Protein AF-A0A839S4Q4-F1 (afdb_monomer)

Structure (mmCIF, N/CA/C/O backbone):
data_AF-A0A839S4Q4-F1
#
_entry.id   AF-A0A839S4Q4-F1
#
loop_
_atom_site.group_PDB
_atom_site.id
_atom_site.type_symbol
_atom_site.label_atom_id
_atom_site.label_alt_id
_atom_site.label_comp_id
_atom_site.label_asym_id
_atom_site.label_entity_id
_atom_site.label_seq_id
_atom_site.pdbx_PDB_ins_code
_atom_site.Cartn_x
_atom_site.Cartn_y
_atom_site.Cartn_z
_atom_site.occupancy
_atom_site.B_iso_or_equiv
_atom_site.auth_seq_id
_atom_site.auth_comp_id
_atom_site.auth_asym_id
_atom_site.auth_atom_id
_atom_site.pdbx_PDB_model_num
ATOM 1 N N . MET A 1 1 ? 20.143 -34.574 -51.428 1.00 40.28 1 MET A N 1
ATOM 2 C CA . MET A 1 1 ? 19.237 -34.979 -52.526 1.00 40.28 1 MET A CA 1
ATOM 3 C C . MET A 1 1 ? 19.352 -36.485 -52.693 1.00 40.28 1 MET A C 1
ATOM 5 O O . MET A 1 1 ? 20.463 -36.976 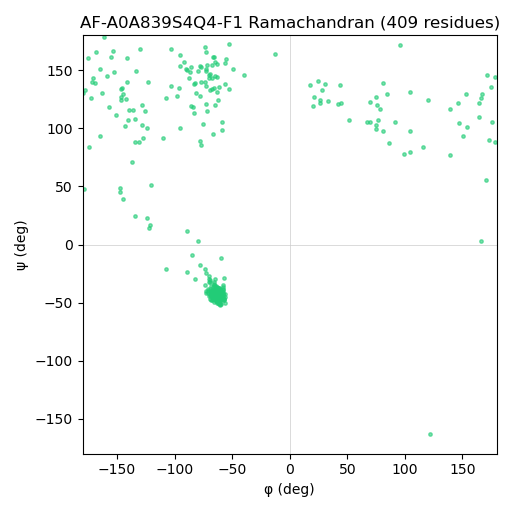-52.838 1.00 40.28 1 MET A O 1
ATOM 9 N N . GLY A 1 2 ? 18.247 -37.202 -52.485 1.00 43.06 2 GLY A N 1
ATOM 10 C CA . GLY A 1 2 ? 18.230 -38.628 -52.154 1.00 43.06 2 GLY A CA 1
ATOM 11 C C . GLY A 1 2 ? 18.661 -39.548 -53.292 1.00 43.06 2 GLY A C 1
ATOM 12 O O . GLY A 1 2 ? 18.183 -39.431 -54.415 1.00 43.06 2 GLY A O 1
ATOM 13 N N . VAL A 1 3 ? 19.538 -40.497 -52.970 1.00 41.97 3 VAL A N 1
ATOM 14 C CA . VAL A 1 3 ? 19.863 -41.627 -53.840 1.00 41.97 3 VAL A CA 1
ATOM 15 C C . VAL A 1 3 ? 18.719 -42.629 -53.699 1.00 41.97 3 VAL A C 1
ATOM 17 O O . VAL A 1 3 ? 18.721 -43.477 -52.807 1.00 41.97 3 VAL A O 1
ATOM 20 N N . SER A 1 4 ? 17.683 -42.493 -54.522 1.00 51.19 4 SER A N 1
ATOM 21 C CA . SER A 1 4 ? 16.641 -43.507 -54.658 1.00 51.19 4 SER A CA 1
ATOM 22 C C . SER A 1 4 ? 17.271 -44.745 -55.295 1.00 51.19 4 SER A C 1
ATOM 24 O O . SER A 1 4 ? 17.418 -44.840 -56.510 1.00 51.19 4 SER A O 1
ATOM 26 N N . GLN A 1 5 ? 17.685 -45.697 -54.455 1.00 55.44 5 GLN A N 1
ATOM 27 C CA . GLN A 1 5 ? 18.049 -47.044 -54.882 1.00 55.44 5 GLN A CA 1
ATOM 28 C C . GLN A 1 5 ? 16.830 -47.660 -55.581 1.00 55.44 5 GLN A C 1
ATOM 30 O O . GLN A 1 5 ? 15.878 -48.101 -54.936 1.00 55.44 5 GLN A O 1
ATOM 35 N N . ASN A 1 6 ? 16.832 -47.611 -56.912 1.00 55.91 6 ASN A N 1
ATOM 36 C CA . ASN A 1 6 ? 15.696 -47.986 -57.741 1.00 55.91 6 ASN A CA 1
ATOM 37 C C . ASN A 1 6 ? 15.610 -49.519 -57.813 1.00 55.91 6 ASN A C 1
ATOM 39 O O . ASN A 1 6 ? 16.188 -50.162 -58.687 1.00 55.91 6 ASN A O 1
ATOM 43 N N . ARG A 1 7 ? 14.957 -50.129 -56.821 1.00 61.31 7 ARG A N 1
ATOM 44 C CA . ARG A 1 7 ? 14.784 -51.581 -56.737 1.00 61.31 7 ARG A CA 1
ATOM 45 C C . ARG A 1 7 ? 13.723 -52.008 -57.753 1.00 61.31 7 ARG A C 1
ATOM 47 O O . ARG A 1 7 ? 12.535 -51.793 -57.531 1.00 61.31 7 ARG A O 1
ATOM 54 N N . PHE A 1 8 ? 14.150 -52.593 -58.872 1.00 73.56 8 PHE A N 1
ATOM 55 C CA . PHE A 1 8 ? 13.238 -53.130 -59.886 1.00 73.56 8 PHE A CA 1
ATOM 56 C C . PHE A 1 8 ? 12.283 -54.157 -59.264 1.00 73.56 8 PHE A C 1
ATOM 58 O O . PHE A 1 8 ? 12.691 -54.993 -58.452 1.00 73.56 8 PHE A O 1
ATOM 65 N N . ARG A 1 9 ? 11.005 -54.111 -59.650 1.00 70.06 9 ARG A N 1
ATOM 66 C CA . ARG A 1 9 ? 9.995 -55.062 -59.174 1.00 70.06 9 ARG A CA 1
ATOM 67 C C . ARG A 1 9 ? 10.383 -56.479 -59.614 1.00 70.06 9 ARG A C 1
ATOM 69 O O . ARG A 1 9 ? 10.573 -56.729 -60.803 1.00 70.06 9 ARG A O 1
ATOM 76 N N . MET A 1 10 ? 10.501 -57.401 -58.658 1.00 70.19 10 MET A N 1
ATOM 77 C CA . MET A 1 10 ? 10.701 -58.822 -58.946 1.00 70.19 10 MET A CA 1
ATOM 78 C C . MET A 1 10 ? 9.360 -59.483 -59.273 1.00 70.19 10 MET A C 1
ATOM 80 O O . MET A 1 10 ? 8.381 -59.341 -58.540 1.00 70.19 10 MET A O 1
ATOM 84 N N . THR A 1 11 ? 9.327 -60.214 -60.376 1.00 70.69 11 THR A N 1
ATOM 85 C CA . THR A 1 11 ? 8.275 -61.162 -60.748 1.00 70.69 11 THR A CA 1
ATOM 86 C C . THR A 1 11 ? 8.773 -62.586 -60.492 1.00 70.69 11 THR A C 1
ATOM 88 O O . THR A 1 11 ? 9.959 -62.802 -60.239 1.00 70.69 11 THR A O 1
ATOM 91 N N . PHE A 1 12 ? 7.881 -63.578 -60.549 1.00 63.66 12 PHE A N 1
ATOM 92 C CA . PHE A 1 12 ? 8.188 -64.975 -60.195 1.00 63.66 12 PHE A CA 1
ATOM 93 C C . PHE A 1 12 ? 9.308 -65.613 -61.052 1.00 63.66 12 PHE A C 1
ATOM 95 O O . PHE A 1 12 ? 9.830 -66.662 -60.691 1.00 63.66 12 PHE A O 1
ATOM 102 N N . ALA A 1 13 ? 9.716 -64.963 -62.150 1.00 67.50 13 ALA A N 1
ATOM 103 C CA . ALA A 1 13 ? 10.798 -65.387 -63.041 1.00 67.50 13 ALA A CA 1
ATOM 104 C C . ALA A 1 13 ? 11.908 -64.323 -63.237 1.00 67.50 13 ALA A C 1
ATOM 106 O O . ALA A 1 13 ? 12.624 -64.367 -64.235 1.00 67.50 13 ALA A O 1
ATOM 107 N N . GLY A 1 14 ? 12.074 -63.373 -62.305 1.00 78.00 14 GLY A N 1
ATOM 108 C CA . GLY A 1 14 ? 13.161 -62.379 -62.330 1.00 78.00 14 GLY A CA 1
ATOM 109 C C . GLY A 1 14 ? 12.688 -60.922 -62.337 1.00 78.00 14 GLY A C 1
ATOM 110 O O . GLY A 1 14 ? 11.551 -60.621 -61.975 1.00 78.00 14 GLY A O 1
ATOM 111 N N . TYR A 1 15 ? 13.571 -59.991 -62.703 1.00 79.56 15 TYR A N 1
ATOM 112 C CA . TYR A 1 15 ? 13.223 -58.570 -62.809 1.00 79.56 15 TYR A CA 1
ATOM 113 C C . TYR A 1 15 ? 12.239 -58.321 -63.955 1.00 79.56 15 TYR A C 1
ATOM 115 O O . TYR A 1 15 ? 12.339 -58.950 -65.006 1.00 79.56 15 TYR A O 1
ATOM 123 N N . ASP A 1 16 ? 11.302 -57.396 -63.749 1.00 82.81 16 ASP A N 1
ATOM 124 C CA . ASP A 1 16 ? 10.409 -56.921 -64.806 1.00 82.81 16 ASP A CA 1
ATOM 125 C C . ASP A 1 16 ? 11.229 -56.315 -65.960 1.00 82.81 16 ASP A C 1
ATOM 127 O O . ASP A 1 16 ? 11.791 -55.222 -65.844 1.00 82.81 16 ASP A O 1
ATOM 131 N N . ARG A 1 17 ? 11.326 -57.061 -67.066 1.00 82.31 17 ARG A N 1
ATOM 132 C CA . ARG A 1 17 ? 12.160 -56.720 -68.222 1.00 82.31 17 ARG A CA 1
ATOM 133 C C . ARG A 1 17 ? 11.742 -55.397 -68.858 1.00 82.31 17 ARG A C 1
ATOM 135 O O . ARG A 1 17 ? 12.609 -54.608 -69.208 1.00 82.31 17 ARG A O 1
ATOM 142 N N . GLU A 1 18 ? 10.444 -55.103 -68.924 1.00 83.62 18 GLU A N 1
ATOM 143 C CA . GLU A 1 18 ? 9.956 -53.831 -69.469 1.00 83.62 18 GLU A CA 1
ATOM 144 C C . GLU A 1 18 ? 10.299 -52.647 -68.557 1.00 83.62 18 GLU A C 1
ATOM 146 O O . GLU A 1 18 ? 10.521 -51.527 -69.024 1.00 83.62 18 GLU A O 1
ATOM 151 N N . ALA A 1 19 ? 10.342 -52.860 -67.239 1.00 82.06 19 ALA A N 1
ATOM 152 C CA . ALA A 1 19 ? 10.793 -51.838 -66.298 1.00 82.06 19 ALA A CA 1
ATOM 153 C C . ALA A 1 19 ? 12.309 -51.595 -66.398 1.00 82.06 19 ALA A C 1
ATOM 155 O O . ALA A 1 19 ? 12.743 -50.442 -66.349 1.00 82.06 19 ALA A O 1
ATOM 156 N N . VAL A 1 20 ? 13.106 -52.654 -66.569 1.00 86.44 20 VAL A N 1
ATOM 157 C CA . VAL A 1 20 ? 14.564 -52.554 -66.739 1.00 86.44 20 VAL A CA 1
ATOM 158 C C . VAL A 1 20 ? 14.920 -51.902 -68.075 1.00 86.44 20 VAL A C 1
ATOM 160 O O . VAL A 1 20 ? 15.700 -50.956 -68.077 1.00 86.44 20 VAL A O 1
ATOM 163 N N . ASP A 1 21 ? 14.314 -52.325 -69.187 1.00 86.62 21 ASP A N 1
ATOM 164 C CA . ASP A 1 21 ? 14.608 -51.784 -70.521 1.00 86.62 21 ASP A CA 1
ATOM 165 C C . ASP A 1 21 ? 14.230 -50.296 -70.619 1.00 86.62 21 ASP A C 1
ATOM 167 O O . ASP A 1 21 ? 15.004 -49.490 -71.141 1.00 86.62 21 ASP A O 1
ATOM 171 N N . ARG A 1 22 ? 13.095 -49.884 -70.030 1.00 85.38 22 ARG A N 1
ATOM 172 C CA . ARG A 1 22 ? 12.734 -48.458 -69.922 1.00 85.38 22 ARG A CA 1
ATOM 173 C C . ARG A 1 22 ? 13.742 -47.666 -69.095 1.00 85.38 22 ARG A C 1
ATOM 175 O O . ARG A 1 22 ? 14.081 -46.546 -69.464 1.00 85.38 22 ARG A O 1
ATOM 182 N N . HIS A 1 23 ? 14.229 -48.230 -67.992 1.00 86.69 23 HIS A N 1
ATOM 183 C CA . HIS A 1 23 ? 15.210 -47.553 -67.149 1.00 86.69 23 HIS A CA 1
ATOM 184 C C . HIS A 1 23 ? 16.585 -47.455 -67.815 1.00 86.69 23 HIS A C 1
ATOM 186 O O . HIS A 1 23 ? 17.202 -46.397 -67.755 1.00 86.69 23 HIS A O 1
ATOM 192 N N . LEU A 1 24 ? 17.048 -48.519 -68.474 1.00 90.12 24 LEU A N 1
ATOM 193 C CA . LEU A 1 24 ? 18.295 -48.505 -69.238 1.00 90.12 24 LEU A CA 1
ATOM 194 C C . LEU A 1 24 ? 18.215 -47.508 -70.390 1.00 90.12 24 LEU A C 1
ATOM 196 O O . LEU A 1 24 ? 19.137 -46.720 -70.555 1.00 90.12 24 LEU A O 1
ATOM 200 N N . THR A 1 25 ? 17.093 -47.462 -71.111 1.00 90.31 25 THR A N 1
ATOM 201 C CA . THR A 1 25 ? 16.882 -46.476 -72.181 1.00 90.31 25 THR A CA 1
ATOM 202 C C . THR A 1 25 ? 16.928 -45.049 -71.630 1.00 90.31 25 THR A C 1
ATOM 204 O O . THR A 1 25 ? 17.681 -44.225 -72.141 1.00 90.31 25 THR A O 1
ATOM 207 N N . ALA A 1 26 ? 16.223 -44.771 -70.526 1.00 88.19 26 ALA A N 1
ATOM 208 C CA . ALA A 1 26 ? 16.267 -43.465 -69.866 1.00 88.19 26 ALA A CA 1
ATOM 209 C C . ALA A 1 26 ? 17.677 -43.108 -69.352 1.00 88.19 26 ALA A C 1
ATOM 211 O O . ALA A 1 26 ? 18.107 -41.960 -69.451 1.00 88.19 26 ALA A O 1
ATOM 212 N N . PHE A 1 27 ? 18.427 -44.084 -68.831 1.00 92.56 27 PHE A N 1
ATOM 213 C CA . PHE A 1 27 ? 19.800 -43.885 -68.364 1.00 92.56 27 PHE A CA 1
ATOM 214 C C . PHE A 1 27 ? 20.783 -43.661 -69.519 1.00 92.56 27 PHE A C 1
ATOM 216 O O . PHE A 1 27 ? 21.683 -42.830 -69.417 1.00 92.56 27 PHE A O 1
ATOM 223 N N . GLU A 1 28 ? 20.615 -44.357 -70.642 1.00 93.94 28 GLU A N 1
ATOM 224 C CA . GLU A 1 28 ? 21.393 -44.119 -71.855 1.00 93.94 28 GLU A CA 1
ATOM 225 C C . GLU A 1 28 ? 21.104 -42.741 -72.448 1.00 93.94 28 GLU A C 1
ATOM 227 O O . GLU A 1 28 ? 22.033 -42.043 -72.851 1.00 93.94 28 GLU A O 1
ATOM 232 N N . GLU A 1 29 ? 19.839 -42.321 -72.479 1.00 94.19 29 GLU A N 1
ATOM 233 C CA . GLU A 1 29 ? 19.448 -40.965 -72.871 1.00 94.19 29 GLU A CA 1
ATOM 234 C C . GLU A 1 29 ? 20.070 -39.920 -71.940 1.00 94.19 29 GLU A C 1
ATOM 236 O O . GLU A 1 29 ? 20.667 -38.954 -72.418 1.00 94.19 29 GLU A O 1
ATOM 241 N N . GLN A 1 30 ? 20.041 -40.151 -70.624 1.00 92.12 30 GLN A N 1
ATOM 242 C CA . GLN A 1 30 ? 20.691 -39.288 -69.640 1.00 92.12 30 GLN A CA 1
ATOM 243 C C . GLN A 1 30 ? 22.217 -39.237 -69.826 1.00 92.12 30 GLN A C 1
ATOM 245 O O . GLN A 1 30 ? 22.799 -38.155 -69.774 1.00 92.12 30 GLN A O 1
ATOM 250 N N . ASN A 1 31 ? 22.880 -40.366 -70.089 1.00 94.81 31 ASN A N 1
ATOM 251 C CA . ASN A 1 31 ? 24.321 -40.397 -70.353 1.00 94.81 31 ASN A CA 1
ATOM 252 C C . ASN A 1 31 ? 24.682 -39.704 -71.666 1.00 94.81 31 ASN A C 1
ATOM 254 O O . ASN A 1 31 ? 25.682 -38.990 -71.716 1.00 94.81 31 ASN A O 1
ATOM 258 N N . ARG A 1 32 ? 23.873 -39.867 -72.722 1.00 95.06 32 ARG A N 1
ATOM 259 C CA . ARG A 1 32 ? 24.051 -39.115 -73.973 1.00 95.06 32 ARG A CA 1
ATOM 260 C C . ARG A 1 32 ? 23.892 -37.618 -73.714 1.00 95.06 32 ARG A C 1
ATOM 262 O O . ARG A 1 32 ? 24.754 -36.855 -74.142 1.00 95.06 32 ARG A O 1
ATOM 269 N N . ALA A 1 33 ? 22.880 -37.209 -72.948 1.00 93.19 33 ALA A N 1
ATOM 270 C CA . ALA A 1 33 ? 22.682 -35.815 -72.558 1.00 93.19 33 ALA A CA 1
ATOM 271 C C . ALA A 1 33 ? 23.878 -35.266 -71.753 1.00 93.19 33 ALA A C 1
ATOM 273 O O . ALA A 1 33 ? 24.414 -34.212 -72.094 1.00 93.19 33 ALA A O 1
ATOM 274 N N . MET A 1 34 ? 24.378 -36.006 -70.758 1.00 93.94 34 MET A N 1
ATOM 275 C CA . MET A 1 34 ? 25.566 -35.620 -69.982 1.00 93.94 34 MET A CA 1
ATOM 276 C C . MET A 1 34 ? 26.838 -35.571 -70.831 1.00 93.94 34 MET A C 1
ATOM 278 O O . MET A 1 34 ? 27.658 -34.676 -70.646 1.00 93.94 34 MET A O 1
ATOM 282 N N . ALA A 1 35 ? 27.018 -36.493 -71.778 1.00 95.25 35 ALA A N 1
ATOM 283 C CA . ALA A 1 35 ? 28.151 -36.468 -72.698 1.00 95.25 35 ALA A CA 1
ATOM 284 C C . ALA A 1 35 ? 28.085 -35.246 -73.626 1.00 95.25 35 ALA A C 1
ATOM 286 O O . ALA A 1 35 ? 29.103 -34.582 -73.838 1.00 95.25 35 ALA A O 1
ATOM 287 N N . THR A 1 36 ? 26.891 -34.903 -74.127 1.00 96.12 36 THR A N 1
ATOM 288 C CA . THR A 1 36 ? 26.698 -33.684 -74.919 1.00 96.12 36 THR A CA 1
ATOM 289 C C . THR A 1 36 ? 26.957 -32.431 -74.091 1.00 96.12 36 THR A C 1
ATOM 291 O O . THR A 1 36 ? 27.740 -31.594 -74.532 1.00 96.12 36 THR A O 1
ATOM 294 N N . ASP A 1 37 ? 26.419 -32.331 -72.873 1.00 95.75 37 ASP A N 1
ATOM 295 C CA . ASP A 1 37 ? 26.672 -31.194 -71.985 1.00 95.75 37 ASP A CA 1
ATOM 296 C C . ASP A 1 37 ? 28.162 -31.082 -71.647 1.00 95.75 37 ASP A C 1
ATOM 298 O O . ASP A 1 37 ? 28.760 -30.032 -71.855 1.00 95.75 37 ASP A O 1
ATOM 302 N N . ARG A 1 38 ? 28.824 -32.186 -71.282 1.00 95.62 38 ARG A N 1
ATOM 303 C CA . ARG A 1 38 ? 30.274 -32.207 -71.044 1.00 95.62 38 ARG A CA 1
ATOM 304 C C . ARG A 1 38 ? 31.060 -31.713 -72.257 1.00 95.62 38 ARG A C 1
ATOM 306 O O . ARG A 1 38 ? 31.992 -30.933 -72.092 1.00 95.62 38 ARG A O 1
ATOM 313 N N . SER A 1 39 ? 30.686 -32.130 -73.467 1.00 95.12 39 SER A N 1
ATOM 314 C CA . SER A 1 39 ? 31.342 -31.660 -74.691 1.00 95.12 39 SER A CA 1
ATOM 315 C C . SER A 1 39 ? 31.110 -30.164 -74.944 1.00 95.12 39 SER A C 1
ATOM 317 O O . SER A 1 39 ? 32.021 -29.474 -75.400 1.00 95.12 39 SER A O 1
ATOM 319 N N . LEU A 1 40 ? 29.932 -29.636 -74.593 1.00 97.12 40 LEU A N 1
ATOM 320 C CA . LEU A 1 40 ? 29.632 -28.206 -74.670 1.00 97.12 40 LEU A CA 1
ATOM 321 C C . LEU A 1 40 ? 30.436 -27.416 -73.635 1.00 97.12 40 LEU A C 1
ATOM 323 O O . LEU A 1 40 ? 31.022 -26.393 -73.985 1.00 97.12 40 LEU A O 1
ATOM 327 N N . GLN A 1 41 ? 30.521 -27.897 -72.391 1.00 95.56 41 GLN A N 1
ATOM 328 C CA . GLN A 1 41 ? 31.343 -27.265 -71.357 1.00 95.56 41 GLN A CA 1
ATOM 329 C C . GLN A 1 41 ? 32.827 -27.301 -71.722 1.00 95.56 41 GLN A C 1
ATOM 331 O O . GLN A 1 41 ? 33.523 -26.309 -71.528 1.00 95.56 41 GLN A O 1
ATOM 336 N N . GLN A 1 42 ? 33.307 -28.398 -72.309 1.00 96.69 42 GLN A N 1
ATOM 337 C CA . GLN A 1 42 ? 34.690 -28.491 -72.762 1.00 96.69 42 GLN A CA 1
ATOM 338 C C . GLN A 1 42 ? 34.986 -27.486 -73.883 1.00 96.69 42 GLN A C 1
ATOM 340 O O . GLN A 1 42 ? 35.963 -26.750 -73.783 1.00 96.69 42 GLN A O 1
ATOM 345 N N . ARG A 1 43 ? 34.102 -27.355 -74.882 1.00 96.38 43 ARG A N 1
ATOM 346 C CA . ARG A 1 43 ? 34.239 -26.319 -75.923 1.00 96.38 43 ARG A CA 1
ATOM 347 C C . ARG A 1 43 ? 34.218 -24.902 -75.345 1.00 96.38 43 ARG A C 1
ATOM 349 O O . ARG A 1 43 ? 34.966 -24.049 -75.808 1.00 96.38 43 ARG A O 1
ATOM 356 N N . ARG A 1 44 ? 33.385 -24.640 -74.330 1.00 95.31 44 ARG A N 1
ATOM 357 C CA . ARG A 1 44 ? 33.356 -23.342 -73.631 1.00 95.31 44 ARG A CA 1
ATOM 358 C C . ARG A 1 44 ? 34.653 -23.074 -72.874 1.00 95.31 44 ARG A C 1
ATOM 360 O O . ARG A 1 44 ? 35.173 -21.968 -72.953 1.00 95.31 44 ARG A O 1
ATOM 367 N N . ALA A 1 45 ? 35.187 -24.073 -72.176 1.00 96.38 45 ALA A N 1
ATOM 368 C CA . ALA A 1 45 ? 36.455 -23.951 -71.464 1.00 96.38 45 ALA A CA 1
ATOM 369 C C . ALA A 1 45 ? 37.625 -23.705 -72.429 1.00 96.38 45 ALA A C 1
ATOM 371 O O . ALA A 1 45 ? 38.458 -22.844 -72.164 1.00 96.38 45 ALA A O 1
ATOM 372 N N . GLU A 1 46 ? 37.659 -24.407 -73.564 1.00 96.50 46 GLU A N 1
ATOM 373 C CA . GLU A 1 46 ? 38.661 -24.205 -74.618 1.00 96.50 46 GLU A CA 1
ATOM 374 C C . GLU A 1 46 ? 38.554 -22.802 -75.242 1.00 96.50 46 GLU A C 1
ATOM 376 O O . GLU A 1 46 ? 39.573 -22.135 -75.414 1.00 96.50 46 GLU A O 1
ATOM 381 N N . ALA A 1 47 ? 37.337 -22.309 -75.500 1.00 95.56 47 ALA A N 1
ATOM 382 C CA . ALA A 1 47 ? 37.116 -20.952 -76.005 1.00 95.56 47 ALA A CA 1
ATOM 383 C C . ALA A 1 47 ? 37.578 -19.872 -75.009 1.00 95.56 47 ALA A C 1
ATOM 385 O O . ALA A 1 47 ? 38.298 -18.954 -75.394 1.00 95.56 47 ALA A O 1
ATOM 386 N N . LEU A 1 48 ? 37.234 -20.010 -73.724 1.00 96.00 48 LEU A N 1
ATOM 387 C CA . LEU A 1 48 ? 37.692 -19.090 -72.675 1.00 96.00 48 LEU A CA 1
ATOM 388 C C . LEU A 1 48 ? 39.213 -19.145 -72.484 1.00 96.00 48 LEU A C 1
ATOM 390 O O . LEU A 1 48 ? 39.845 -18.126 -72.218 1.00 96.00 48 LEU A O 1
ATOM 394 N N . ALA A 1 49 ? 39.825 -20.324 -72.623 1.00 96.50 49 ALA A N 1
ATOM 395 C CA . ALA A 1 49 ? 41.275 -20.464 -72.547 1.00 96.50 49 ALA A CA 1
ATOM 396 C C . ALA A 1 49 ? 41.982 -19.747 -73.708 1.00 96.50 49 ALA A C 1
ATOM 398 O O . ALA A 1 49 ? 43.009 -19.107 -73.477 1.00 96.50 49 ALA A O 1
ATOM 399 N N . ALA A 1 50 ? 41.424 -19.818 -74.921 1.00 95.81 50 ALA A N 1
ATOM 400 C CA . ALA A 1 50 ? 41.920 -19.072 -76.075 1.00 95.81 50 ALA A CA 1
ATOM 401 C C . ALA A 1 50 ? 41.777 -17.554 -75.869 1.00 95.81 50 ALA A C 1
ATOM 403 O O . ALA A 1 50 ? 42.747 -16.823 -76.045 1.00 95.81 50 ALA A O 1
ATOM 404 N N . GLU A 1 51 ? 40.624 -17.087 -75.384 1.00 96.50 51 GLU A N 1
ATOM 405 C CA . GLU A 1 51 ? 40.402 -15.666 -75.081 1.00 96.50 51 GLU A CA 1
ATOM 406 C C . GLU A 1 51 ? 41.374 -15.144 -74.009 1.00 96.50 51 GLU A C 1
ATOM 408 O O . GLU A 1 51 ? 41.946 -14.062 -74.142 1.00 96.50 51 GLU A O 1
ATOM 413 N N . LEU A 1 52 ? 41.643 -15.934 -72.964 1.00 97.12 52 LEU A N 1
ATOM 414 C CA . LEU A 1 52 ? 42.645 -15.585 -71.956 1.00 97.12 52 LEU A CA 1
ATOM 415 C C . LEU A 1 52 ? 44.070 -15.553 -72.518 1.00 97.12 52 LEU A C 1
ATOM 417 O O . LEU A 1 52 ? 44.887 -14.775 -72.023 1.00 97.12 52 LEU A O 1
ATOM 421 N N . ALA A 1 53 ? 44.397 -16.394 -73.501 1.00 95.38 53 ALA A N 1
ATOM 422 C CA . ALA A 1 53 ? 45.694 -16.351 -74.171 1.00 95.38 53 ALA A CA 1
ATOM 423 C C . ALA A 1 53 ? 45.837 -15.060 -74.996 1.00 95.38 53 ALA A C 1
ATOM 425 O O . ALA A 1 53 ? 46.802 -14.326 -74.792 1.00 95.38 53 ALA A O 1
ATOM 426 N N . ASP A 1 54 ? 44.828 -14.709 -75.796 1.00 96.56 54 ASP A N 1
ATOM 427 C CA . ASP A 1 54 ? 44.807 -13.468 -76.584 1.00 96.56 54 ASP A CA 1
ATOM 428 C C . ASP A 1 54 ? 44.876 -12.211 -75.689 1.00 96.56 54 ASP A C 1
ATOM 430 O O . ASP A 1 54 ? 45.614 -11.255 -75.963 1.00 96.56 54 ASP A O 1
ATOM 434 N N . LEU A 1 55 ? 44.154 -12.207 -74.561 1.00 95.56 55 LEU A N 1
ATOM 435 C CA . LEU A 1 55 ? 44.219 -11.127 -73.568 1.00 95.56 55 LEU A CA 1
ATOM 436 C C . LEU A 1 55 ? 45.601 -11.027 -72.905 1.00 95.56 55 LEU A C 1
ATOM 438 O O . LEU A 1 55 ? 46.090 -9.925 -72.647 1.00 95.56 55 LEU A O 1
ATOM 442 N N . ARG A 1 56 ? 46.270 -12.154 -72.645 1.00 96.44 56 ARG A N 1
ATOM 443 C CA . ARG A 1 56 ? 47.639 -12.151 -72.105 1.00 96.44 56 ARG A CA 1
ATOM 444 C C . ARG A 1 56 ? 48.645 -11.642 -73.128 1.00 96.44 56 ARG A C 1
ATOM 446 O O . ARG A 1 56 ? 49.494 -10.822 -72.772 1.00 96.44 56 ARG A O 1
ATOM 453 N N . ASP A 1 57 ? 48.541 -12.062 -74.380 1.00 95.81 57 ASP A N 1
ATOM 454 C CA . ASP A 1 57 ? 49.441 -11.618 -75.444 1.00 95.81 57 ASP A CA 1
ATOM 455 C C . ASP A 1 57 ? 49.279 -10.119 -75.711 1.00 95.81 57 ASP A C 1
ATOM 457 O O . ASP A 1 57 ? 50.269 -9.380 -75.757 1.00 95.81 57 ASP A O 1
ATOM 461 N N . SER A 1 58 ? 48.037 -9.629 -75.770 1.00 93.69 58 SER A N 1
ATOM 462 C CA . SER A 1 58 ? 47.756 -8.196 -75.905 1.00 93.69 58 SER A CA 1
ATOM 463 C C . SER A 1 58 ? 48.251 -7.384 -74.704 1.00 93.69 58 SER A C 1
ATOM 465 O O . SER A 1 58 ? 48.876 -6.339 -74.900 1.00 93.69 58 SER A O 1
ATOM 467 N N . HIS A 1 59 ? 48.077 -7.870 -73.470 1.00 94.12 59 HIS A N 1
ATOM 468 C CA . HIS A 1 59 ? 48.628 -7.225 -72.276 1.00 94.12 59 HIS A CA 1
ATOM 469 C C . HIS A 1 59 ? 50.162 -7.153 -72.325 1.00 94.12 59 HIS A C 1
ATOM 471 O O . HIS A 1 59 ? 50.761 -6.124 -72.005 1.00 94.12 59 HIS A O 1
ATOM 477 N N . THR A 1 60 ? 50.817 -8.225 -72.771 1.00 94.31 60 THR A N 1
ATOM 478 C CA . THR A 1 60 ? 52.281 -8.283 -72.891 1.00 94.31 60 THR A CA 1
ATOM 479 C C . THR A 1 60 ? 52.784 -7.326 -73.977 1.00 94.31 60 THR A C 1
ATOM 481 O O . THR A 1 60 ? 53.735 -6.574 -73.754 1.00 94.31 60 THR A O 1
ATOM 484 N N . ALA A 1 61 ? 52.098 -7.261 -75.122 1.00 92.31 61 ALA A N 1
ATOM 485 C CA . ALA A 1 61 ? 52.381 -6.298 -76.185 1.00 92.31 61 ALA A CA 1
ATOM 486 C C . ALA A 1 61 ? 52.185 -4.845 -75.719 1.00 92.31 61 ALA A C 1
ATOM 488 O O . ALA A 1 61 ? 53.025 -3.981 -75.998 1.00 92.31 61 ALA A O 1
ATOM 489 N N . LEU A 1 62 ? 51.114 -4.571 -74.966 1.00 92.81 62 LEU A N 1
ATOM 490 C CA . LEU A 1 62 ? 50.840 -3.247 -74.416 1.00 92.81 62 LEU A CA 1
ATOM 491 C C . LEU A 1 62 ? 51.909 -2.840 -73.398 1.00 92.81 62 LEU A C 1
ATOM 493 O O . LEU A 1 62 ? 52.395 -1.711 -73.448 1.00 92.81 62 LEU A O 1
ATOM 497 N N . ARG A 1 63 ? 52.353 -3.773 -72.548 1.00 89.88 63 ARG A N 1
ATOM 498 C CA . ARG A 1 63 ? 53.458 -3.559 -71.608 1.00 89.88 63 ARG A CA 1
ATOM 499 C C . ARG A 1 63 ? 54.766 -3.241 -72.328 1.00 89.88 63 ARG A C 1
ATOM 501 O O . ARG A 1 63 ? 55.430 -2.277 -71.970 1.00 89.88 63 ARG A O 1
ATOM 508 N N . HIS A 1 64 ? 55.109 -3.965 -73.392 1.00 87.75 64 HIS A N 1
ATOM 509 C CA . HIS A 1 64 ? 56.291 -3.645 -74.199 1.00 87.75 64 HIS A CA 1
ATOM 510 C C . HIS A 1 64 ? 56.198 -2.279 -74.885 1.00 87.75 64 HIS A C 1
ATOM 512 O O . HIS A 1 64 ? 57.203 -1.571 -74.997 1.00 87.75 64 HIS A O 1
ATOM 518 N N . LYS A 1 65 ? 55.007 -1.893 -75.354 1.00 84.50 65 LYS A N 1
ATOM 519 C CA . LYS A 1 65 ? 54.770 -0.556 -75.908 1.00 84.50 65 LYS A CA 1
ATOM 520 C C . LYS A 1 65 ? 54.937 0.515 -74.831 1.00 84.50 65 LYS A C 1
ATOM 522 O O . LYS A 1 65 ? 55.604 1.512 -75.088 1.00 84.50 65 LYS A O 1
ATOM 527 N N . PHE A 1 66 ? 54.394 0.288 -73.639 1.00 87.19 66 PHE A N 1
ATOM 528 C CA . PHE A 1 66 ? 54.545 1.177 -72.491 1.00 87.19 66 PHE A CA 1
ATOM 529 C C . PHE A 1 66 ? 56.014 1.330 -72.086 1.00 87.19 66 PHE A C 1
ATOM 531 O O . PHE A 1 66 ? 56.516 2.448 -72.053 1.00 87.19 66 PHE A O 1
ATOM 538 N N . ASP A 1 67 ? 56.742 0.226 -71.905 1.00 82.56 67 ASP A N 1
ATOM 539 C CA . ASP A 1 67 ? 58.171 0.241 -71.572 1.00 82.56 67 ASP A CA 1
ATOM 540 C C . ASP A 1 67 ? 58.994 0.996 -72.624 1.00 82.56 67 ASP A C 1
ATOM 542 O O . ASP A 1 67 ? 59.946 1.701 -72.290 1.00 82.56 67 ASP A O 1
ATOM 546 N N . ARG A 1 68 ? 58.624 0.879 -73.906 1.00 77.25 68 ARG A N 1
ATOM 547 C CA . ARG A 1 68 ? 59.252 1.639 -74.992 1.00 77.25 68 ARG A CA 1
ATOM 548 C C . ARG A 1 68 ? 58.983 3.134 -74.853 1.00 77.25 68 ARG A C 1
ATOM 550 O O . ARG A 1 68 ? 59.939 3.898 -74.887 1.00 77.25 68 ARG A O 1
ATOM 557 N N . VAL A 1 69 ? 57.721 3.524 -74.659 1.00 78.94 69 VAL A N 1
ATOM 558 C CA . VAL A 1 69 ? 57.306 4.924 -74.464 1.00 78.94 69 VAL A CA 1
ATOM 559 C C . VAL A 1 69 ? 57.992 5.536 -73.241 1.00 78.94 69 VAL A C 1
ATOM 561 O O . VAL A 1 69 ? 58.459 6.668 -73.309 1.00 78.94 69 VAL A O 1
ATOM 564 N N . CYS A 1 70 ? 58.126 4.779 -72.150 1.00 73.50 70 CYS A N 1
ATOM 565 C CA . CYS A 1 70 ? 58.823 5.213 -70.941 1.00 73.50 70 CYS A CA 1
ATOM 566 C C . CYS A 1 70 ? 60.345 5.332 -71.111 1.00 73.50 70 CYS A C 1
ATOM 568 O O . CYS A 1 70 ? 60.966 6.099 -70.381 1.00 73.50 70 CYS A O 1
ATOM 570 N N . ARG A 1 71 ? 60.957 4.575 -72.033 1.00 73.88 71 ARG A N 1
ATOM 571 C CA . ARG A 1 71 ? 62.407 4.614 -72.301 1.00 73.88 71 ARG A CA 1
ATOM 572 C C . ARG A 1 71 ? 62.814 5.641 -73.355 1.00 73.88 71 ARG A C 1
ATOM 574 O O . ARG A 1 71 ? 63.971 6.049 -73.352 1.00 73.88 71 ARG A O 1
ATOM 581 N N . THR A 1 72 ? 61.917 6.046 -74.253 1.00 68.62 72 THR A N 1
ATOM 582 C CA . THR A 1 72 ? 62.175 7.168 -75.165 1.00 68.62 72 THR A CA 1
ATOM 583 C C . THR A 1 72 ? 62.319 8.462 -74.359 1.00 68.62 72 THR A C 1
ATOM 585 O O . THR A 1 72 ? 61.381 8.819 -73.642 1.00 68.62 72 THR A O 1
ATOM 588 N N . PRO A 1 73 ? 63.470 9.161 -74.427 1.00 65.38 73 PRO A N 1
ATOM 589 C CA . PRO A 1 73 ? 63.623 10.446 -73.761 1.00 65.38 73 PRO A CA 1
ATOM 590 C C . PRO A 1 73 ? 62.630 11.446 -74.362 1.00 65.38 73 PRO A C 1
ATOM 592 O O . PRO A 1 73 ? 62.501 11.547 -75.577 1.00 65.38 73 PRO A O 1
ATOM 595 N N . ILE A 1 74 ? 61.905 12.138 -73.486 1.00 62.41 74 ILE A N 1
ATOM 596 C CA . ILE A 1 74 ? 60.858 13.105 -73.833 1.00 62.41 74 ILE A CA 1
ATOM 597 C C . ILE A 1 74 ? 61.520 14.317 -74.509 1.00 62.41 74 ILE A C 1
ATOM 599 O O . ILE A 1 74 ? 62.518 14.821 -73.989 1.00 62.41 74 ILE A O 1
ATOM 603 N N . GLU A 1 75 ? 60.988 14.811 -75.633 1.00 66.06 75 GLU A N 1
ATOM 604 C CA . GLU A 1 75 ? 61.441 16.085 -76.202 1.00 66.06 75 GLU A CA 1
ATOM 605 C C . GLU A 1 75 ? 61.185 17.247 -75.216 1.00 66.06 75 GLU A C 1
ATOM 607 O O . GLU A 1 75 ? 60.110 17.346 -74.623 1.00 66.06 75 GLU A O 1
ATOM 612 N N . ASN A 1 76 ? 62.165 18.145 -75.032 1.00 64.81 76 ASN A N 1
ATOM 613 C CA . ASN A 1 76 ? 62.116 19.200 -74.002 1.00 64.81 76 ASN A CA 1
ATOM 614 C C . ASN A 1 76 ? 60.891 20.132 -74.106 1.00 64.81 76 ASN A C 1
ATOM 616 O O . ASN A 1 76 ? 60.414 20.604 -73.075 1.00 64.81 76 ASN A O 1
ATOM 620 N N . ASP A 1 77 ? 60.342 20.343 -75.305 1.00 68.44 77 ASP A N 1
ATOM 621 C CA . ASP A 1 77 ? 59.167 21.202 -75.517 1.00 68.44 77 ASP A CA 1
ATOM 622 C C . ASP A 1 77 ? 57.851 20.569 -75.013 1.00 68.44 77 ASP A C 1
ATOM 624 O O . ASP A 1 77 ? 56.924 21.283 -74.637 1.00 68.44 77 ASP A O 1
ATOM 628 N N . GLY A 1 78 ? 57.765 19.235 -74.915 1.00 72.00 78 GLY A N 1
ATOM 629 C CA . GLY A 1 78 ? 56.566 18.521 -74.441 1.00 72.00 78 GLY A CA 1
ATOM 630 C C . GLY A 1 78 ? 56.464 18.381 -72.915 1.00 72.00 78 GLY A C 1
ATOM 631 O O . GLY A 1 78 ? 55.435 17.945 -72.389 1.00 72.00 78 GLY A O 1
ATOM 632 N N . LEU A 1 79 ? 57.519 18.739 -72.174 1.00 77.88 79 LEU A N 1
ATOM 633 C CA . LEU A 1 79 ? 57.549 18.622 -70.712 1.00 77.88 79 LEU A CA 1
ATOM 634 C C . LEU A 1 79 ? 56.582 19.597 -70.033 1.00 77.88 79 LEU A C 1
ATOM 636 O O . LEU A 1 79 ? 55.881 19.202 -69.102 1.00 77.88 79 LEU A O 1
ATOM 640 N N . SER A 1 80 ? 56.509 20.845 -70.503 1.00 81.50 80 SER A N 1
ATOM 641 C CA . SER A 1 80 ? 55.633 21.867 -69.918 1.00 81.50 80 SER A CA 1
ATOM 642 C C . SER A 1 80 ? 54.152 21.543 -70.122 1.00 81.50 80 SER A C 1
ATOM 644 O O . SER A 1 80 ? 53.376 21.637 -69.174 1.00 81.50 80 SER A O 1
ATOM 646 N N . GLU A 1 81 ? 53.764 21.083 -71.315 1.00 81.81 81 GLU A N 1
ATOM 647 C CA . GLU A 1 81 ? 52.388 20.658 -71.608 1.00 81.81 81 GLU A CA 1
ATOM 648 C C . GLU A 1 81 ? 51.984 19.440 -70.763 1.00 81.81 81 GLU A C 1
ATOM 650 O O . GLU A 1 81 ? 50.909 19.412 -70.162 1.00 81.81 81 GLU A O 1
ATOM 655 N N . ARG A 1 82 ? 52.884 18.460 -70.614 1.00 84.25 82 ARG A N 1
ATOM 656 C CA . ARG A 1 82 ? 52.646 17.299 -69.749 1.00 84.25 82 ARG A CA 1
ATOM 657 C C . ARG A 1 82 ? 52.539 17.677 -68.271 1.00 84.25 82 ARG A C 1
ATOM 659 O O . ARG A 1 82 ? 51.700 17.112 -67.575 1.00 84.25 82 ARG A O 1
ATOM 666 N N . MET A 1 83 ? 53.368 18.597 -67.776 1.00 86.81 83 MET A N 1
ATOM 667 C CA . MET A 1 83 ? 53.276 19.084 -66.394 1.00 86.81 83 MET A CA 1
ATOM 668 C C . MET A 1 83 ? 51.953 19.810 -66.148 1.00 86.81 83 MET A C 1
ATOM 670 O O . MET A 1 83 ? 51.303 19.532 -65.145 1.00 86.81 83 MET A O 1
ATOM 674 N N . LEU A 1 84 ? 51.516 20.670 -67.075 1.00 89.38 84 LEU A N 1
ATOM 675 C CA . LEU A 1 84 ? 50.198 21.307 -67.004 1.00 89.38 84 LEU A CA 1
ATOM 676 C C . LEU A 1 84 ? 49.085 20.256 -66.974 1.00 89.38 84 LEU A C 1
ATOM 678 O O . LEU A 1 84 ? 48.230 20.302 -66.093 1.00 89.38 84 LEU A O 1
ATOM 682 N N . ARG A 1 85 ? 49.155 19.240 -67.843 1.00 89.81 85 ARG A N 1
ATOM 683 C CA . ARG A 1 85 ? 48.176 18.148 -67.858 1.00 89.81 85 ARG A CA 1
ATOM 684 C C . ARG A 1 85 ? 48.175 17.318 -66.572 1.00 89.81 85 ARG A C 1
ATOM 686 O O . ARG A 1 85 ? 47.114 16.889 -66.131 1.00 89.81 85 ARG A O 1
ATOM 693 N N . LEU A 1 86 ? 49.338 17.083 -65.966 1.00 91.75 86 LEU A N 1
ATOM 694 C CA . LEU A 1 86 ? 49.446 16.399 -64.673 1.00 91.75 86 LEU A CA 1
ATOM 695 C C . LEU A 1 86 ? 48.847 17.233 -63.542 1.00 91.75 86 LEU A C 1
ATOM 697 O O . LEU A 1 86 ? 48.177 16.679 -62.679 1.00 91.75 86 LEU A O 1
ATOM 701 N N . VAL A 1 87 ? 49.059 18.549 -63.552 1.00 95.50 87 VAL A N 1
ATOM 702 C CA . VAL A 1 87 ? 48.446 19.455 -62.576 1.00 95.50 87 VAL A CA 1
ATOM 703 C C . VAL A 1 87 ? 46.931 19.477 -62.753 1.00 95.50 87 VAL A C 1
ATOM 705 O O . VAL A 1 87 ? 46.220 19.356 -61.762 1.00 95.50 87 VAL A O 1
ATOM 708 N N . GLU A 1 88 ? 46.421 19.573 -63.982 1.00 95.44 88 GLU A N 1
ATOM 709 C CA . GLU A 1 88 ? 44.983 19.453 -64.261 1.00 95.44 88 GLU A CA 1
ATOM 710 C C . GLU A 1 88 ? 44.421 18.125 -63.750 1.00 95.44 88 GLU A C 1
ATOM 712 O O . GLU A 1 88 ? 43.415 18.118 -63.045 1.00 95.44 88 GLU A O 1
ATOM 717 N N . LEU A 1 89 ? 45.094 17.010 -64.053 1.00 97.00 89 LEU A N 1
ATOM 718 C CA . LEU A 1 89 ? 44.683 15.685 -63.596 1.00 97.00 89 LEU A CA 1
ATOM 719 C C . LEU A 1 89 ? 44.678 15.594 -62.066 1.00 97.00 89 LEU A C 1
ATOM 721 O O . LEU A 1 89 ? 43.714 15.095 -61.501 1.00 97.00 89 LEU A O 1
ATOM 725 N N . ALA A 1 90 ? 45.696 16.137 -61.396 1.00 96.69 90 ALA A N 1
ATOM 726 C CA . ALA A 1 90 ? 45.761 16.174 -59.939 1.00 96.69 90 ALA A CA 1
ATOM 727 C C . ALA A 1 90 ? 44.643 17.032 -59.324 1.00 96.69 90 ALA A C 1
ATOM 729 O O . ALA A 1 90 ? 44.119 16.686 -58.270 1.00 96.69 90 ALA A O 1
ATOM 730 N N . HIS A 1 91 ? 44.244 18.135 -59.969 1.00 97.38 91 HIS A N 1
ATOM 731 C CA . HIS A 1 91 ? 43.099 18.934 -59.516 1.00 97.38 91 HIS A CA 1
ATOM 732 C C . HIS A 1 91 ? 41.775 18.187 -59.696 1.00 97.38 91 HIS A C 1
ATOM 734 O O . HIS A 1 91 ? 40.921 18.262 -58.813 1.00 97.38 91 HIS A O 1
ATOM 740 N N . VAL A 1 92 ? 41.608 17.462 -60.807 1.00 97.56 92 VAL A N 1
ATOM 741 C CA . VAL A 1 92 ? 40.435 16.605 -61.034 1.00 97.56 92 VAL A CA 1
ATOM 742 C C . VAL A 1 92 ? 40.381 15.494 -59.986 1.00 97.56 92 VAL A C 1
ATOM 744 O O . VAL A 1 92 ? 39.363 15.347 -59.320 1.00 97.56 92 VAL A O 1
ATOM 747 N N . GLU A 1 93 ? 41.489 14.790 -59.751 1.00 97.12 93 GLU A N 1
ATOM 748 C CA . GLU A 1 93 ? 41.577 13.731 -58.740 1.00 97.12 93 GLU A CA 1
ATOM 749 C C . GLU A 1 93 ? 41.325 14.274 -57.324 1.00 97.12 93 GLU A C 1
ATOM 751 O O . GLU A 1 93 ? 40.573 13.687 -56.550 1.00 97.12 93 GLU A O 1
ATOM 756 N N . ALA A 1 94 ? 41.874 15.443 -56.982 1.00 97.81 94 ALA A N 1
ATOM 757 C CA . ALA A 1 94 ? 41.596 16.089 -55.703 1.00 97.81 94 ALA A CA 1
ATOM 758 C C . ALA A 1 94 ? 40.108 16.452 -55.550 1.00 97.81 94 ALA A C 1
ATOM 760 O O . ALA A 1 94 ? 39.546 16.277 -54.467 1.00 97.81 94 ALA A O 1
ATOM 761 N N . ALA A 1 95 ? 39.459 16.936 -56.615 1.00 97.31 95 ALA A N 1
ATOM 762 C CA . ALA A 1 95 ? 38.027 17.223 -56.606 1.00 97.31 95 ALA A CA 1
ATOM 763 C C . ALA A 1 95 ? 37.194 15.944 -56.423 1.00 97.31 95 ALA A C 1
ATOM 765 O O . ALA A 1 95 ? 36.260 15.946 -55.622 1.00 97.31 95 ALA A O 1
ATOM 766 N N . GLU A 1 96 ? 37.567 14.847 -57.085 1.00 97.69 96 GLU A N 1
ATOM 767 C CA . GLU A 1 96 ? 36.934 13.534 -56.919 1.00 97.69 96 GLU A CA 1
ATOM 768 C C . GLU A 1 96 ? 37.095 12.994 -55.492 1.00 97.69 96 GLU A C 1
ATOM 770 O O . GLU A 1 96 ? 36.116 12.549 -54.893 1.00 97.69 96 GLU A O 1
ATOM 775 N N . ILE A 1 97 ? 38.290 13.097 -54.899 1.00 97.69 97 ILE A N 1
ATOM 776 C CA . ILE A 1 97 ? 38.540 12.687 -53.507 1.00 97.69 97 ILE A CA 1
ATOM 777 C C . ILE A 1 97 ? 37.684 13.506 -52.539 1.00 97.69 97 ILE A C 1
ATOM 779 O O . ILE A 1 97 ? 37.109 12.951 -51.602 1.00 97.69 97 ILE A O 1
ATOM 783 N N . VAL A 1 98 ? 37.593 14.825 -52.740 1.00 98.25 98 VAL A N 1
ATOM 784 C CA . VAL A 1 98 ? 36.765 15.696 -51.894 1.00 98.25 98 VAL A CA 1
ATOM 785 C C . VAL A 1 98 ? 35.287 15.344 -52.039 1.00 98.25 98 VAL A C 1
ATOM 787 O O . VAL A 1 98 ? 34.581 15.311 -51.031 1.00 98.25 98 VAL A O 1
ATOM 790 N N . GLU A 1 99 ? 34.817 15.062 -53.250 1.00 98.19 99 GLU A N 1
ATOM 791 C CA . GLU A 1 99 ? 33.424 14.690 -53.492 1.00 98.19 99 GLU A CA 1
ATOM 792 C C . GLU A 1 99 ? 33.083 13.318 -52.895 1.00 98.19 99 GLU A C 1
ATOM 794 O O . GLU A 1 99 ? 32.073 13.181 -52.204 1.00 98.19 99 GLU A O 1
ATOM 799 N N . ASP A 1 100 ? 33.958 12.320 -53.036 1.00 97.69 100 ASP A N 1
ATOM 800 C CA . ASP A 1 100 ? 33.783 11.022 -52.379 1.00 97.69 100 ASP A CA 1
ATOM 801 C C . ASP A 1 100 ? 33.834 11.163 -50.849 1.00 97.69 100 ASP A C 1
ATOM 803 O O . ASP A 1 100 ? 32.986 10.621 -50.139 1.00 97.69 100 ASP A O 1
ATOM 807 N N . ALA A 1 101 ? 34.757 11.967 -50.310 1.00 98.19 101 ALA A N 1
ATOM 808 C CA . ALA A 1 101 ? 34.818 12.250 -48.877 1.00 98.19 101 ALA A CA 1
ATOM 809 C C . ALA A 1 101 ? 33.538 12.936 -48.366 1.00 98.19 101 ALA A C 1
ATOM 811 O O . ALA A 1 101 ? 33.035 12.569 -47.300 1.00 98.19 101 ALA A O 1
ATOM 812 N N . ARG A 1 102 ? 32.977 13.890 -49.123 1.00 98.19 102 ARG A N 1
ATOM 813 C CA . ARG A 1 102 ? 31.691 14.536 -48.810 1.00 98.19 102 ARG A CA 1
ATOM 814 C C . ARG A 1 102 ? 30.545 13.535 -48.853 1.00 98.19 102 ARG A C 1
ATOM 816 O O . ARG A 1 102 ? 29.817 13.430 -47.871 1.00 98.19 102 ARG A O 1
ATOM 823 N N . SER A 1 103 ? 30.448 12.738 -49.914 1.00 98.38 103 SER A N 1
ATOM 824 C CA . SER A 1 103 ? 29.414 11.710 -50.059 1.00 98.38 103 SER A CA 1
ATOM 825 C C . SER A 1 103 ? 29.476 10.668 -48.934 1.00 98.38 103 SER A C 1
ATOM 827 O O . SER A 1 103 ? 28.449 10.285 -48.373 1.00 98.38 103 SER A O 1
ATOM 829 N N . ARG A 1 104 ? 30.679 10.228 -48.540 1.00 98.25 104 ARG A N 1
ATOM 830 C CA . ARG A 1 104 ? 30.878 9.331 -47.389 1.00 98.25 104 ARG A CA 1
ATOM 831 C C . ARG A 1 104 ? 30.490 10.000 -46.072 1.00 98.25 104 ARG A C 1
ATOM 833 O O . ARG A 1 104 ? 29.843 9.366 -45.241 1.00 98.25 104 ARG A O 1
ATOM 840 N N . ALA A 1 105 ? 30.856 11.266 -45.869 1.00 98.31 105 ALA A N 1
ATOM 841 C CA . ALA A 1 105 ? 30.486 12.012 -44.670 1.00 98.31 105 ALA A CA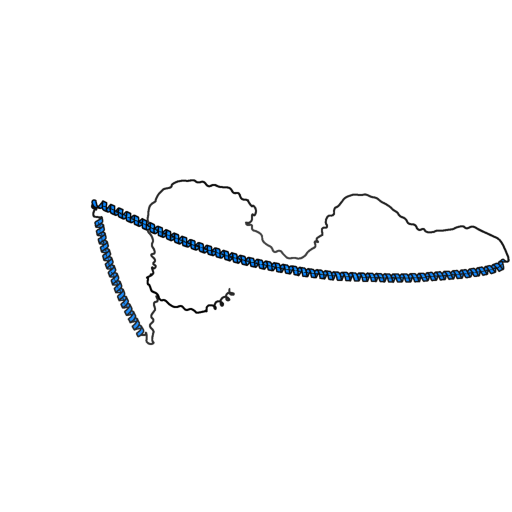 1
ATOM 842 C C . ALA A 1 105 ? 28.965 12.199 -44.560 1.00 98.31 105 ALA A C 1
ATOM 844 O O . ALA A 1 105 ? 28.410 12.040 -43.474 1.00 98.31 105 ALA A O 1
ATOM 845 N N . GLU A 1 106 ? 28.284 12.489 -45.669 1.00 98.31 106 GLU A N 1
ATOM 846 C CA . GLU A 1 106 ? 26.825 12.583 -45.731 1.00 98.31 106 GLU A CA 1
ATOM 847 C C . GLU A 1 106 ? 26.163 11.247 -45.404 1.00 98.31 106 GLU A C 1
ATOM 849 O O . GLU A 1 106 ? 25.320 11.212 -44.512 1.00 98.31 106 GLU A O 1
ATOM 854 N N . ARG A 1 107 ? 26.612 10.141 -46.013 1.00 98.31 107 ARG A N 1
ATOM 855 C CA . ARG A 1 107 ? 26.104 8.791 -45.705 1.00 98.31 107 ARG A CA 1
ATOM 856 C C . ARG A 1 107 ? 26.267 8.426 -44.228 1.00 98.31 107 ARG A C 1
ATOM 858 O O . ARG A 1 107 ? 25.345 7.889 -43.617 1.00 98.31 107 ARG A O 1
ATOM 865 N N . THR A 1 108 ? 27.417 8.738 -43.633 1.00 98.19 108 THR A N 1
ATOM 866 C CA . THR A 1 108 ? 27.651 8.494 -42.202 1.00 98.19 108 THR A CA 1
ATOM 867 C C . THR A 1 108 ? 26.750 9.367 -41.327 1.00 98.19 108 THR A C 1
ATOM 869 O O . THR A 1 108 ? 26.210 8.880 -40.336 1.00 98.19 108 THR A O 1
ATOM 872 N N . ARG A 1 109 ? 26.537 10.641 -41.691 1.00 98.62 109 ARG A N 1
ATOM 873 C CA . ARG A 1 109 ? 25.620 11.539 -40.967 1.00 98.62 109 ARG A CA 1
ATOM 874 C C . ARG A 1 109 ? 24.177 11.053 -41.042 1.00 98.62 109 ARG A C 1
ATOM 876 O O . ARG A 1 109 ? 23.524 10.977 -40.008 1.00 98.62 109 ARG A O 1
ATOM 883 N N . THR A 1 110 ? 23.693 10.674 -42.225 1.00 98.44 110 THR A N 1
ATOM 884 C CA . THR A 1 110 ? 22.325 10.164 -42.386 1.00 98.44 110 THR A CA 1
ATOM 885 C C . THR A 1 110 ? 22.123 8.865 -41.615 1.00 98.44 110 THR A C 1
ATOM 887 O O . THR A 1 110 ? 21.115 8.726 -40.927 1.00 98.44 110 THR A O 1
ATOM 890 N N . ALA A 1 111 ? 23.102 7.953 -41.649 1.00 98.38 111 ALA A N 1
ATOM 891 C CA . ALA A 1 111 ? 23.060 6.725 -40.860 1.00 98.38 111 ALA A CA 1
ATOM 892 C C . ALA A 1 111 ? 23.003 7.024 -39.351 1.00 98.38 111 ALA A C 1
ATOM 894 O O . ALA A 1 111 ? 22.137 6.502 -38.650 1.00 98.38 111 ALA A O 1
ATOM 895 N N . ALA A 1 112 ? 23.855 7.926 -38.852 1.00 98.44 112 ALA A N 1
ATOM 896 C CA . ALA A 1 112 ? 23.843 8.334 -37.448 1.00 98.44 112 ALA A CA 1
ATOM 897 C C . ALA A 1 112 ? 22.506 8.986 -37.037 1.00 98.44 112 ALA A C 1
ATOM 899 O O . ALA A 1 112 ? 21.972 8.696 -35.963 1.00 98.44 112 ALA A O 1
ATOM 900 N N . ASP A 1 113 ? 21.922 9.823 -37.899 1.00 98.56 113 ASP A N 1
ATOM 901 C CA . ASP A 1 113 ? 20.624 10.459 -37.654 1.00 98.56 113 ASP A CA 1
ATOM 902 C C . ASP A 1 113 ? 19.479 9.440 -37.604 1.00 98.56 113 ASP A C 1
ATOM 904 O O . ASP A 1 113 ? 18.592 9.531 -36.746 1.00 98.56 113 ASP A O 1
ATOM 908 N N . GLU A 1 114 ? 19.482 8.455 -38.500 1.00 98.69 114 GLU A N 1
ATOM 909 C CA . GLU A 1 114 ? 18.508 7.363 -38.512 1.00 98.69 114 GLU A CA 1
ATOM 910 C C . GLU A 1 114 ? 18.617 6.491 -37.262 1.00 98.69 114 GLU A C 1
ATOM 912 O O . GLU A 1 114 ? 17.598 6.172 -36.636 1.00 98.69 114 GLU A O 1
ATOM 917 N N . GLU A 1 115 ? 19.836 6.163 -36.839 1.00 98.56 115 GLU A N 1
ATOM 918 C CA . GLU A 1 115 ? 20.080 5.423 -35.606 1.00 98.56 115 GLU A CA 1
ATOM 919 C C . GLU A 1 115 ? 19.629 6.201 -34.370 1.00 98.56 115 GLU A C 1
ATOM 921 O O . GLU A 1 115 ? 18.946 5.636 -33.507 1.00 98.56 115 GLU A O 1
ATOM 926 N N . ALA A 1 116 ? 19.918 7.503 -34.309 1.00 98.50 116 ALA A N 1
ATOM 927 C CA . ALA A 1 116 ? 19.456 8.378 -33.240 1.00 98.50 116 ALA A CA 1
ATOM 928 C C . ALA A 1 116 ? 17.921 8.464 -33.207 1.00 98.50 116 ALA A C 1
ATOM 930 O O . ALA A 1 116 ? 17.317 8.375 -32.137 1.00 98.50 116 ALA A O 1
ATOM 931 N N . ARG A 1 117 ? 17.254 8.576 -34.368 1.00 98.69 117 ARG A N 1
ATOM 932 C CA . ARG A 1 117 ? 15.779 8.533 -34.465 1.00 98.69 117 ARG A CA 1
ATOM 933 C C . ARG A 1 117 ? 15.219 7.181 -34.027 1.00 98.69 117 ARG A C 1
ATOM 935 O O . ARG A 1 117 ? 14.207 7.140 -33.333 1.00 98.69 117 ARG A O 1
ATOM 942 N N . ARG A 1 118 ? 15.855 6.067 -34.402 1.00 98.75 118 ARG A N 1
ATOM 943 C CA . ARG A 1 118 ? 15.466 4.721 -33.949 1.00 98.75 118 ARG A CA 1
ATOM 944 C C . ARG A 1 118 ? 15.598 4.590 -32.433 1.00 98.75 118 ARG A C 1
ATOM 946 O O . ARG A 1 118 ? 14.716 4.025 -31.798 1.00 98.75 118 ARG A O 1
ATOM 953 N N . LEU A 1 119 ? 16.675 5.110 -31.849 1.00 98.56 119 LEU A N 1
ATOM 954 C CA . LEU A 1 119 ? 16.884 5.080 -30.405 1.00 98.56 119 LEU A CA 1
ATOM 955 C C . LEU A 1 119 ? 15.855 5.942 -29.661 1.00 98.56 119 LEU A C 1
ATOM 957 O O . LEU A 1 119 ? 15.263 5.451 -28.706 1.00 98.56 119 LEU A O 1
ATOM 961 N N . ARG A 1 120 ? 15.576 7.162 -30.142 1.00 98.75 120 ARG A N 1
ATOM 962 C CA . ARG A 1 120 ? 14.521 8.030 -29.588 1.00 98.75 120 ARG A CA 1
ATOM 963 C C . ARG A 1 120 ? 13.156 7.349 -29.592 1.00 98.75 120 ARG A C 1
ATOM 965 O O . ARG A 1 120 ? 12.558 7.236 -28.533 1.00 98.75 120 ARG A O 1
ATOM 972 N N . ARG A 1 121 ? 12.733 6.782 -30.728 1.00 98.81 121 ARG A N 1
ATOM 973 C CA . ARG A 1 121 ? 11.458 6.046 -30.824 1.00 98.81 121 ARG A CA 1
ATOM 974 C C . ARG A 1 121 ? 11.369 4.877 -29.843 1.00 98.81 121 ARG A C 1
ATOM 976 O O . ARG A 1 121 ? 10.318 4.647 -29.262 1.00 98.81 121 ARG A O 1
ATOM 983 N N . ARG A 1 122 ? 12.469 4.142 -29.638 1.00 98.75 122 ARG A N 1
ATOM 984 C CA . ARG A 1 122 ? 12.512 3.057 -28.643 1.00 98.75 122 ARG A CA 1
ATOM 985 C C . ARG A 1 122 ? 12.356 3.587 -27.219 1.00 98.75 122 ARG A C 1
ATOM 987 O O . ARG A 1 122 ? 11.603 3.001 -26.456 1.00 98.75 122 ARG A O 1
ATOM 994 N N . TYR A 1 123 ? 13.028 4.683 -26.870 1.00 98.62 123 TYR A N 1
ATOM 995 C CA . TYR A 1 123 ? 12.873 5.288 -25.545 1.00 98.62 123 TYR A CA 1
ATOM 996 C C . TYR A 1 123 ? 11.483 5.876 -25.327 1.00 98.62 123 TYR A C 1
ATOM 998 O O . TYR A 1 123 ? 10.908 5.650 -24.274 1.00 98.62 123 TYR A O 1
ATOM 1006 N N . GLU A 1 124 ? 10.924 6.575 -26.313 1.00 98.75 124 GLU A N 1
ATOM 1007 C CA . GLU A 1 124 ? 9.550 7.089 -26.260 1.00 98.75 124 GLU A CA 1
ATOM 1008 C C . GLU A 1 124 ? 8.543 5.956 -26.046 1.00 98.75 124 GLU A C 1
ATOM 1010 O O . GLU A 1 124 ? 7.652 6.077 -25.213 1.00 98.75 124 GLU A O 1
ATOM 1015 N N . HIS A 1 125 ? 8.726 4.828 -26.737 1.00 98.69 125 HIS A N 1
ATOM 1016 C CA . HIS A 1 125 ? 7.891 3.648 -26.546 1.00 98.69 125 HIS A CA 1
ATOM 1017 C C . HIS A 1 125 ? 8.011 3.070 -25.130 1.00 98.69 125 HIS A C 1
ATOM 1019 O O . HIS A 1 125 ? 6.993 2.857 -24.483 1.00 98.69 125 HIS A O 1
ATOM 1025 N N . VAL A 1 126 ? 9.233 2.885 -24.617 1.00 98.75 126 VAL A N 1
ATOM 1026 C CA . VAL A 1 126 ? 9.451 2.387 -23.246 1.00 98.75 126 VAL A CA 1
ATOM 1027 C C . VAL A 1 126 ? 8.892 3.354 -22.198 1.00 98.75 126 VAL A C 1
ATOM 1029 O O . VAL A 1 126 ? 8.330 2.915 -21.202 1.00 98.75 126 VAL A O 1
ATOM 1032 N N . LEU A 1 127 ? 9.020 4.668 -22.405 1.00 98.69 127 LEU A N 1
ATOM 1033 C CA . LEU A 1 127 ? 8.436 5.668 -21.509 1.00 98.69 127 LEU A CA 1
ATOM 1034 C C . LEU A 1 127 ? 6.906 5.583 -21.505 1.00 98.69 127 LEU A C 1
ATOM 1036 O O . LEU A 1 127 ? 6.317 5.565 -20.429 1.00 98.69 127 LEU A O 1
ATOM 1040 N N . ALA A 1 128 ? 6.282 5.442 -22.677 1.00 98.69 128 ALA A N 1
ATOM 1041 C CA . ALA A 1 128 ? 4.839 5.244 -22.777 1.00 98.69 128 ALA A CA 1
ATOM 1042 C C . ALA A 1 128 ? 4.384 3.956 -22.066 1.00 98.69 128 ALA A C 1
ATOM 1044 O O . ALA A 1 128 ? 3.427 3.991 -21.302 1.00 98.69 128 ALA A O 1
ATOM 1045 N N . GLU A 1 129 ? 5.106 2.842 -22.231 1.00 98.69 129 GLU A N 1
ATOM 1046 C CA . GLU A 1 129 ? 4.805 1.592 -21.516 1.00 98.69 129 GLU A CA 1
ATOM 1047 C C . GLU A 1 129 ? 4.938 1.734 -19.991 1.00 98.69 129 GLU A C 1
ATOM 1049 O O . GLU A 1 129 ? 4.143 1.166 -19.238 1.00 98.69 129 GLU A O 1
ATOM 1054 N N . LEU A 1 130 ? 5.932 2.489 -19.512 1.00 98.81 130 LEU A N 1
ATOM 1055 C CA . LEU A 1 130 ? 6.105 2.760 -18.084 1.00 98.81 130 LEU A CA 1
ATOM 1056 C C . LEU A 1 130 ? 4.984 3.646 -17.529 1.00 98.81 130 LEU A C 1
ATOM 1058 O O . LEU A 1 130 ? 4.508 3.381 -16.422 1.00 98.81 130 LEU A O 1
ATOM 1062 N N . ASP A 1 131 ? 4.544 4.651 -18.283 1.00 98.69 131 ASP A N 1
ATOM 1063 C CA . ASP A 1 131 ? 3.415 5.507 -17.911 1.00 98.69 131 ASP A CA 1
ATOM 1064 C C . ASP A 1 131 ? 2.099 4.712 -17.890 1.00 98.69 131 ASP A C 1
ATOM 1066 O O . ASP A 1 131 ? 1.347 4.774 -16.912 1.00 98.69 131 ASP A O 1
ATOM 1070 N N . ASP A 1 132 ? 1.858 3.867 -18.894 1.00 98.69 132 ASP A N 1
ATOM 1071 C CA . ASP A 1 132 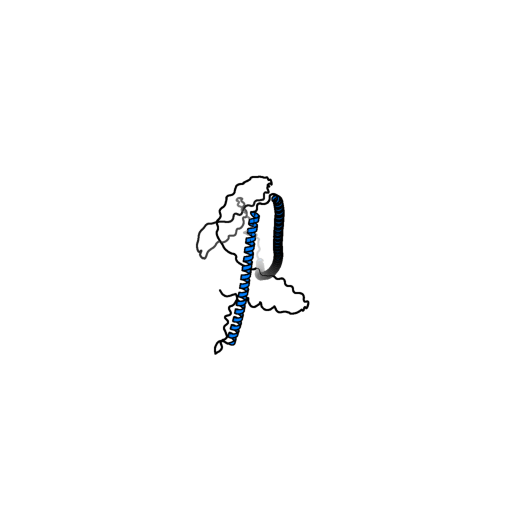? 0.719 2.946 -18.921 1.00 98.69 132 ASP A CA 1
ATOM 1072 C C . ASP A 1 132 ? 0.760 1.989 -17.723 1.00 98.69 132 ASP A C 1
ATOM 1074 O O . ASP A 1 132 ? -0.237 1.797 -17.022 1.00 98.69 132 ASP A O 1
ATOM 1078 N N . ARG A 1 133 ? 1.931 1.421 -17.412 1.00 98.69 133 ARG A N 1
ATOM 1079 C CA . ARG A 1 133 ? 2.065 0.524 -16.262 1.00 98.69 133 ARG A CA 1
ATOM 1080 C C . ARG A 1 133 ? 1.845 1.252 -14.939 1.00 98.69 133 ARG A C 1
ATOM 1082 O O . ARG A 1 133 ? 1.236 0.688 -14.027 1.00 98.69 133 ARG A O 1
ATOM 1089 N N . ARG A 1 134 ? 2.318 2.493 -14.821 1.00 98.75 134 ARG A N 1
ATOM 1090 C CA . ARG A 1 134 ? 2.105 3.337 -13.645 1.00 98.75 134 ARG A CA 1
ATOM 1091 C C . ARG A 1 134 ? 0.620 3.616 -13.432 1.00 98.75 134 ARG A C 1
ATOM 1093 O O . ARG A 1 134 ? 0.134 3.398 -12.326 1.00 98.75 134 ARG A O 1
ATOM 1100 N N . THR A 1 135 ? -0.101 4.039 -14.469 1.00 98.69 135 THR A N 1
ATOM 1101 C CA . THR A 1 135 ? -1.542 4.332 -14.360 1.00 98.69 135 THR A CA 1
ATOM 1102 C C . THR A 1 135 ? -2.358 3.090 -14.001 1.00 98.69 135 THR A C 1
ATOM 1104 O O . THR A 1 135 ? -3.256 3.170 -13.163 1.00 98.69 135 THR A O 1
ATOM 1107 N N . GLN A 1 136 ? -2.009 1.920 -14.548 1.00 98.62 136 GLN A N 1
ATOM 1108 C CA . GLN A 1 136 ? -2.622 0.643 -14.165 1.00 98.62 136 GLN A CA 1
ATOM 1109 C C . GLN A 1 136 ? -2.404 0.322 -12.684 1.00 98.62 136 GLN A C 1
ATOM 1111 O O . GLN A 1 136 ? -3.352 -0.026 -11.985 1.00 98.62 136 GLN A O 1
ATOM 1116 N N . LEU A 1 137 ? -1.169 0.454 -12.192 1.00 98.56 137 LEU A N 1
ATOM 1117 C CA . LEU A 1 137 ? -0.860 0.202 -10.785 1.00 98.56 137 LEU A CA 1
ATOM 1118 C C . LEU A 1 137 ? -1.593 1.185 -9.870 1.00 98.56 137 LEU A C 1
ATOM 1120 O O . LEU A 1 137 ? -2.173 0.761 -8.877 1.00 98.56 137 LEU A O 1
ATOM 1124 N N . GLU A 1 138 ? -1.608 2.476 -10.204 1.00 98.62 138 GLU A N 1
ATOM 1125 C CA . GLU A 1 138 ? -2.348 3.494 -9.450 1.00 98.62 138 GLU A CA 1
ATOM 1126 C C . GLU A 1 138 ? -3.852 3.175 -9.395 1.00 98.62 138 GLU A C 1
ATOM 1128 O O . GLU A 1 138 ? -4.456 3.272 -8.325 1.00 98.62 138 GLU A O 1
ATOM 1133 N N . ALA A 1 139 ? -4.445 2.713 -10.502 1.00 98.62 139 ALA A N 1
ATOM 1134 C CA . ALA A 1 139 ? -5.836 2.268 -10.539 1.00 98.62 139 ALA A CA 1
ATOM 1135 C C . ALA A 1 139 ? -6.073 1.021 -9.668 1.00 98.62 139 ALA A C 1
ATOM 1137 O O . ALA A 1 139 ? -6.994 1.014 -8.849 1.00 98.62 139 ALA A O 1
ATOM 1138 N N . GLU A 1 140 ? -5.219 -0.003 -9.773 1.00 98.69 140 GLU A N 1
ATOM 1139 C CA . GLU A 1 140 ? -5.289 -1.202 -8.927 1.00 98.69 140 GLU A CA 1
ATOM 1140 C C . GLU A 1 140 ? -5.161 -0.857 -7.436 1.00 98.69 140 GLU A C 1
ATOM 1142 O O . GLU A 1 140 ? -5.898 -1.393 -6.605 1.00 98.69 140 GLU A O 1
ATOM 1147 N N . PHE A 1 141 ? -4.235 0.037 -7.077 1.00 98.69 141 PHE A N 1
ATOM 1148 C CA . PHE A 1 141 ? -4.060 0.494 -5.701 1.00 98.69 141 PHE A CA 1
ATOM 1149 C C . PHE A 1 141 ? -5.284 1.262 -5.213 1.00 98.69 141 PHE A C 1
ATOM 1151 O O . PHE A 1 141 ? -5.774 0.966 -4.127 1.00 98.69 141 PHE A O 1
ATOM 1158 N N . ALA A 1 142 ? -5.821 2.185 -6.012 1.00 98.62 142 ALA A N 1
ATOM 1159 C CA . ALA A 1 142 ? -7.031 2.921 -5.660 1.00 98.62 142 ALA A CA 1
ATOM 1160 C C . ALA A 1 142 ? -8.226 1.979 -5.438 1.00 98.62 142 ALA A C 1
ATOM 1162 O O . ALA A 1 142 ? -8.975 2.149 -4.476 1.00 98.62 142 ALA A O 1
ATOM 1163 N N . GLU A 1 143 ? -8.393 0.955 -6.278 1.00 98.69 143 GLU A N 1
ATOM 1164 C CA . GLU A 1 143 ? -9.430 -0.059 -6.082 1.00 98.69 143 GLU A CA 1
ATOM 1165 C C . GLU A 1 143 ? -9.219 -0.886 -4.812 1.00 98.69 143 GLU A C 1
ATOM 1167 O O . GLU A 1 143 ? -10.171 -1.098 -4.060 1.00 98.69 143 GLU A O 1
ATOM 1172 N N . ARG A 1 144 ? -7.990 -1.349 -4.550 1.00 98.69 144 ARG A N 1
ATOM 1173 C CA . ARG A 1 144 ? -7.672 -2.107 -3.330 1.00 98.69 144 ARG A CA 1
ATOM 1174 C C . ARG A 1 144 ? -7.929 -1.272 -2.080 1.00 98.69 144 ARG A C 1
ATOM 1176 O O . ARG A 1 144 ? -8.553 -1.780 -1.156 1.00 98.69 144 ARG A O 1
ATOM 1183 N N . THR A 1 145 ? -7.519 -0.006 -2.070 1.00 98.62 145 THR A N 1
ATOM 1184 C CA . THR A 1 145 ? -7.766 0.909 -0.948 1.00 98.62 145 THR A CA 1
ATOM 1185 C C . THR A 1 145 ? -9.260 1.099 -0.714 1.00 98.62 145 THR A C 1
ATOM 1187 O O . THR A 1 145 ? -9.712 0.884 0.404 1.00 98.62 145 THR A O 1
ATOM 1190 N N . ARG A 1 146 ? -10.052 1.363 -1.764 1.00 98.69 146 ARG A N 1
ATOM 1191 C CA . ARG A 1 146 ? -11.518 1.477 -1.639 1.00 98.69 146 ARG A CA 1
ATOM 1192 C C . ARG A 1 146 ? -12.161 0.214 -1.067 1.00 98.69 146 ARG A C 1
ATOM 1194 O O . ARG A 1 146 ? -13.075 0.308 -0.257 1.00 98.69 146 ARG A O 1
ATOM 1201 N N . ARG A 1 147 ? -11.702 -0.974 -1.484 1.00 98.69 147 ARG A N 1
ATOM 1202 C CA . ARG A 1 147 ? -12.200 -2.250 -0.938 1.00 98.69 147 ARG A CA 1
ATOM 1203 C C . ARG A 1 147 ? -11.842 -2.400 0.538 1.00 98.69 147 ARG A C 1
ATOM 1205 O O . ARG A 1 147 ? -12.707 -2.756 1.326 1.00 98.69 147 ARG A O 1
ATOM 1212 N N . LEU A 1 148 ? -10.602 -2.097 0.918 1.00 98.69 148 LEU A N 1
ATOM 1213 C CA . LEU A 1 148 ? -10.160 -2.172 2.312 1.00 98.69 148 LEU A CA 1
ATOM 1214 C C . LEU A 1 148 ? -10.906 -1.179 3.211 1.00 98.69 148 LEU A C 1
ATOM 1216 O O . LEU A 1 148 ? -11.278 -1.548 4.320 1.00 98.69 148 LEU A O 1
ATOM 1220 N N . GLU A 1 149 ? -11.152 0.041 2.732 1.00 98.44 149 GLU A N 1
ATOM 1221 C CA . GLU A 1 149 ? -11.964 1.046 3.428 1.00 98.44 149 GLU A CA 1
ATOM 1222 C C . GLU A 1 149 ? -13.403 0.552 3.618 1.00 98.44 149 GLU A C 1
ATOM 1224 O O . GLU A 1 149 ? -13.900 0.550 4.741 1.00 98.44 149 GLU A O 1
ATOM 1229 N N . ALA A 1 150 ? -14.041 0.034 2.562 1.00 98.62 150 ALA A N 1
ATOM 1230 C CA . ALA A 1 150 ? -15.392 -0.520 2.651 1.00 98.62 150 ALA A CA 1
ATOM 1231 C C . ALA A 1 150 ? -15.476 -1.698 3.639 1.00 98.62 150 ALA A C 1
ATOM 1233 O O . ALA A 1 150 ? -16.365 -1.738 4.487 1.00 98.62 150 ALA A O 1
ATOM 1234 N N . GLU A 1 151 ? -14.527 -2.634 3.588 1.00 98.56 151 GLU A N 1
ATOM 1235 C CA . GLU A 1 151 ? -14.481 -3.742 4.543 1.00 98.56 151 GLU A CA 1
ATOM 1236 C C . GLU A 1 151 ? -14.204 -3.270 5.981 1.00 98.56 151 GLU A C 1
ATOM 1238 O O . GLU A 1 151 ? -14.671 -3.890 6.938 1.00 98.56 151 GLU A O 1
ATOM 1243 N N . ALA A 1 152 ? -13.405 -2.214 6.166 1.00 98.62 152 ALA A N 1
ATOM 1244 C CA . ALA A 1 152 ? -13.157 -1.633 7.481 1.00 98.62 152 ALA A CA 1
ATOM 1245 C C . ALA A 1 152 ? -14.439 -1.008 8.046 1.00 98.62 152 ALA A C 1
ATOM 1247 O O . ALA A 1 152 ? -14.816 -1.337 9.170 1.00 98.62 152 ALA A O 1
ATOM 1248 N N . GLU A 1 153 ? -15.158 -0.216 7.247 1.00 98.62 153 GLU A N 1
ATOM 1249 C CA . GLU A 1 153 ? -16.457 0.349 7.625 1.00 98.62 153 GLU A CA 1
ATOM 1250 C C . GLU A 1 153 ? -17.480 -0.743 7.974 1.00 98.62 153 GLU A C 1
ATOM 1252 O O . GLU A 1 153 ? -18.213 -0.625 8.956 1.00 98.62 153 GLU A O 1
ATOM 1257 N N . GLU A 1 154 ? -17.537 -1.832 7.203 1.00 98.62 154 GLU A N 1
ATOM 1258 C CA . GLU A 1 154 ? -18.417 -2.967 7.500 1.00 98.62 154 GLU A CA 1
ATOM 1259 C C . GLU A 1 154 ? -18.060 -3.641 8.830 1.00 98.62 154 GLU A C 1
ATOM 1261 O O . GLU A 1 154 ? -18.947 -3.943 9.635 1.00 98.62 154 GLU A O 1
ATOM 1266 N N . ARG A 1 155 ? -16.764 -3.850 9.097 1.00 98.56 155 ARG A N 1
ATOM 1267 C CA . ARG A 1 155 ? -16.292 -4.413 10.372 1.00 98.56 155 ARG A CA 1
ATOM 1268 C C . ARG A 1 155 ? -16.600 -3.488 11.546 1.00 98.56 155 ARG A C 1
ATOM 1270 O O . ARG A 1 155 ? -16.994 -3.985 12.602 1.00 98.56 155 ARG A O 1
ATOM 1277 N N . GLU A 1 156 ? -16.453 -2.177 11.373 1.00 98.69 156 GLU A N 1
ATOM 1278 C CA . GLU A 1 156 ? -16.798 -1.178 12.388 1.00 98.69 156 GLU A CA 1
ATOM 1279 C C . GLU A 1 156 ? -18.297 -1.196 12.696 1.00 98.69 156 GLU A C 1
ATOM 1281 O O . GLU A 1 156 ? -18.671 -1.372 13.857 1.00 98.69 156 GLU A O 1
ATOM 1286 N N . ARG A 1 157 ? -19.158 -1.152 11.670 1.00 98.69 157 ARG A N 1
ATOM 1287 C CA . ARG A 1 157 ? -20.620 -1.257 11.839 1.00 98.69 157 ARG A CA 1
ATOM 1288 C C . ARG A 1 157 ? -21.012 -2.549 12.556 1.00 98.69 157 ARG A C 1
ATOM 1290 O O . ARG A 1 157 ? -21.759 -2.513 13.533 1.00 98.69 157 ARG A O 1
ATOM 1297 N N . ALA A 1 158 ? -20.455 -3.689 12.144 1.00 98.50 158 ALA A N 1
ATOM 1298 C CA . ALA A 1 158 ? -20.724 -4.974 12.788 1.00 98.50 158 ALA A CA 1
ATOM 1299 C C . ALA A 1 158 ? -20.257 -5.009 14.258 1.00 98.50 158 ALA A C 1
ATOM 1301 O O . ALA A 1 158 ? -20.921 -5.593 15.123 1.00 98.50 158 ALA A O 1
ATOM 1302 N N . ALA A 1 159 ? -19.119 -4.381 14.570 1.00 98.56 159 ALA A N 1
ATOM 1303 C CA . ALA A 1 159 ? -18.620 -4.272 15.936 1.00 98.56 159 ALA A CA 1
ATOM 1304 C C . ALA A 1 159 ? -19.519 -3.375 16.802 1.00 98.56 159 ALA A C 1
ATOM 1306 O O . ALA A 1 159 ? -19.813 -3.735 17.945 1.00 98.56 159 ALA A O 1
ATOM 1307 N N . GLU A 1 160 ? -19.991 -2.247 16.273 1.00 98.56 160 GLU A N 1
ATOM 1308 C CA . GLU A 1 160 ? -20.925 -1.346 16.954 1.00 98.56 160 GLU A CA 1
ATOM 1309 C C . GLU A 1 160 ? -22.272 -2.013 17.235 1.00 98.56 160 GLU A C 1
ATOM 1311 O O . GLU A 1 160 ? -22.758 -1.968 18.368 1.00 98.56 160 GLU A O 1
ATOM 1316 N N . GLU A 1 161 ? -22.844 -2.710 16.252 1.00 98.62 161 GLU A N 1
ATOM 1317 C CA . GLU A 1 161 ? -24.077 -3.483 16.427 1.00 98.62 161 GLU A CA 1
ATOM 1318 C C . GLU A 1 161 ? -23.920 -4.556 17.508 1.00 98.62 161 GLU A C 1
ATOM 1320 O O . GLU A 1 161 ? -24.783 -4.715 18.379 1.00 98.62 161 GLU A O 1
ATOM 1325 N N . LYS A 1 162 ? -22.787 -5.269 17.506 1.00 98.44 162 LYS A N 1
ATOM 1326 C CA . LYS A 1 162 ? -22.485 -6.275 18.528 1.00 98.44 162 LYS A CA 1
ATOM 1327 C C . LYS A 1 162 ? -22.345 -5.651 19.915 1.00 98.44 162 LYS A C 1
ATOM 1329 O O . LYS A 1 162 ? -22.880 -6.210 20.873 1.00 98.44 162 LYS A O 1
ATOM 1334 N N . ARG A 1 163 ? -21.660 -4.509 20.036 1.00 98.62 163 ARG A N 1
ATOM 1335 C CA . ARG A 1 163 ? -21.539 -3.764 21.301 1.00 98.62 163 ARG A CA 1
ATOM 1336 C C . ARG A 1 163 ? -22.910 -3.354 21.817 1.00 98.62 163 ARG A C 1
ATOM 1338 O O . ARG A 1 163 ? -23.262 -3.719 22.933 1.00 98.62 163 ARG A O 1
ATOM 1345 N N . ARG A 1 164 ? -23.722 -2.717 20.971 1.00 98.69 164 ARG A N 1
ATOM 1346 C CA . ARG A 1 164 ? -25.086 -2.307 21.316 1.00 98.69 164 ARG A CA 1
ATOM 1347 C C . ARG A 1 164 ? -25.934 -3.490 21.782 1.00 98.69 164 ARG A C 1
ATOM 1349 O O . ARG A 1 164 ? -26.601 -3.396 22.807 1.00 98.69 164 ARG A O 1
ATOM 1356 N N . ARG A 1 165 ? -25.879 -4.624 21.077 1.00 98.69 165 ARG A N 1
ATOM 1357 C CA . ARG A 1 165 ? -26.604 -5.843 21.467 1.00 98.69 165 ARG A CA 1
ATOM 1358 C C . ARG A 1 165 ? -26.174 -6.354 22.845 1.00 98.69 165 ARG A C 1
ATOM 1360 O O . ARG A 1 165 ? -27.032 -6.708 23.651 1.00 98.69 165 ARG A O 1
ATOM 1367 N N . LEU A 1 166 ? -24.869 -6.400 23.117 1.00 98.62 166 LEU A N 1
ATOM 1368 C CA . LEU A 1 166 ? -24.336 -6.833 24.413 1.00 98.62 166 LEU A CA 1
ATOM 1369 C C . LEU A 1 166 ? -24.701 -5.860 25.542 1.00 98.62 166 LEU A C 1
ATOM 1371 O O . LEU A 1 166 ? -24.998 -6.303 26.655 1.00 98.62 166 LEU A O 1
ATOM 1375 N N . ASP A 1 167 ? -24.729 -4.559 25.261 1.00 98.62 167 ASP A N 1
ATOM 1376 C CA . ASP A 1 167 ? -25.140 -3.530 26.216 1.00 98.62 167 ASP A CA 1
ATOM 1377 C C . ASP A 1 167 ? -26.633 -3.644 26.551 1.00 98.62 167 ASP A C 1
ATOM 1379 O O . ASP A 1 167 ? -27.008 -3.623 27.726 1.00 98.62 167 ASP A O 1
ATOM 1383 N N . GLU A 1 168 ? -27.484 -3.845 25.541 1.00 98.75 168 GLU A N 1
ATOM 1384 C CA . GLU A 1 168 ? -28.918 -4.093 25.716 1.00 98.75 168 GLU A CA 1
ATOM 1385 C C . GLU A 1 168 ? -29.176 -5.384 26.512 1.00 98.75 168 GLU A C 1
ATOM 1387 O O . GLU A 1 168 ? -29.996 -5.394 27.433 1.00 98.75 168 GLU A O 1
ATOM 1392 N N . GLU A 1 169 ? -28.460 -6.471 26.213 1.00 98.62 169 GLU A N 1
ATOM 1393 C CA . GLU A 1 169 ? -28.557 -7.734 26.954 1.00 98.62 169 GLU A CA 1
ATOM 1394 C C . GLU A 1 169 ? -28.112 -7.572 28.415 1.00 98.62 169 GLU A C 1
ATOM 1396 O O . GLU A 1 169 ? -28.794 -8.030 29.336 1.00 98.62 169 GLU A O 1
ATOM 1401 N N . SER A 1 170 ? -27.008 -6.862 28.644 1.00 98.56 170 SER A N 1
ATOM 1402 C CA . SER A 1 170 ? -26.496 -6.575 29.985 1.00 98.56 170 SER A CA 1
ATOM 1403 C C . SER A 1 170 ? -27.457 -5.694 30.782 1.00 98.56 170 SER A C 1
ATOM 1405 O O . SER A 1 170 ? -27.684 -5.946 31.965 1.00 98.56 170 SER A O 1
ATOM 1407 N N . ALA A 1 171 ? -28.067 -4.691 30.146 1.00 98.50 171 ALA A N 1
ATOM 1408 C CA . ALA A 1 171 ? -29.081 -3.847 30.770 1.00 98.50 171 ALA A CA 1
ATOM 1409 C C . ALA A 1 171 ? -30.324 -4.655 31.170 1.00 98.50 171 ALA A C 1
ATOM 1411 O O . ALA A 1 171 ? -30.793 -4.526 32.301 1.00 98.50 171 ALA A O 1
ATOM 1412 N N . ARG A 1 172 ? -30.808 -5.547 30.293 1.00 98.69 172 ARG A N 1
ATOM 1413 C CA . ARG A 1 172 ? -31.927 -6.454 30.604 1.00 98.69 172 ARG A CA 1
ATOM 1414 C C . ARG A 1 172 ? -31.601 -7.371 31.781 1.00 98.69 172 ARG A C 1
ATOM 1416 O O . ARG A 1 172 ? -32.429 -7.511 32.676 1.00 98.69 172 ARG A O 1
ATOM 1423 N N . ARG A 1 173 ? -30.396 -7.951 31.813 1.00 98.62 173 ARG A N 1
ATOM 1424 C CA . ARG A 1 173 ? -29.940 -8.786 32.937 1.00 98.62 173 ARG A CA 1
ATOM 1425 C C . ARG A 1 173 ? -29.894 -8.001 34.245 1.00 98.62 173 ARG A C 1
ATOM 1427 O O . ARG A 1 173 ? -30.442 -8.471 35.232 1.00 98.62 173 ARG A O 1
ATOM 1434 N N . ARG A 1 174 ? -29.323 -6.789 34.249 1.00 98.50 174 ARG A N 1
ATOM 1435 C CA . ARG A 1 174 ? -29.319 -5.914 35.438 1.00 98.50 174 ARG A CA 1
ATOM 1436 C C . ARG A 1 174 ? -30.735 -5.636 35.936 1.00 98.50 174 ARG A C 1
ATOM 1438 O O . ARG A 1 174 ? -31.006 -5.827 37.115 1.00 98.50 174 ARG A O 1
ATOM 1445 N N . GLN A 1 175 ? -31.646 -5.279 35.033 1.00 98.62 175 GLN A N 1
ATOM 1446 C CA . GLN A 1 175 ? -33.038 -5.007 35.382 1.00 98.62 175 GLN A CA 1
ATOM 1447 C C . GLN A 1 175 ? -33.744 -6.242 35.969 1.00 98.62 175 GLN A C 1
ATOM 1449 O O . GLN A 1 175 ? -34.505 -6.117 36.926 1.00 98.62 175 GLN A O 1
ATOM 1454 N N . GLN A 1 176 ? -33.498 -7.437 35.423 1.00 98.50 176 GLN A N 1
ATOM 1455 C CA . GLN A 1 176 ? -34.032 -8.691 35.968 1.00 98.50 176 GLN A CA 1
ATOM 1456 C C . GLN A 1 176 ? -33.498 -8.955 37.378 1.00 98.50 176 GLN A C 1
ATOM 1458 O O . GLN A 1 176 ? -34.292 -9.170 38.293 1.00 98.50 176 GLN A O 1
ATOM 1463 N N . THR A 1 177 ? -32.182 -8.849 37.578 1.00 98.75 177 THR A N 1
ATOM 1464 C CA . THR A 1 177 ? -31.558 -9.014 38.896 1.00 98.75 177 THR A CA 1
ATOM 1465 C C . THR A 1 177 ? -32.107 -8.004 39.905 1.00 98.75 177 THR A C 1
ATOM 1467 O O . THR A 1 177 ? -32.438 -8.375 41.027 1.00 98.75 177 THR A O 1
ATOM 1470 N N . GLU A 1 178 ? -32.265 -6.735 39.524 1.00 98.62 178 GLU A N 1
ATOM 1471 C CA . GLU A 1 178 ? -32.856 -5.701 40.383 1.00 98.62 178 GLU A CA 1
ATOM 1472 C C . GLU A 1 178 ? -34.306 -6.027 40.768 1.00 98.62 178 GLU A C 1
ATOM 1474 O O . GLU A 1 178 ? -34.685 -5.880 41.932 1.00 98.62 178 GLU A O 1
ATOM 1479 N N . GLN A 1 179 ? -35.117 -6.524 39.827 1.00 98.62 179 GLN A N 1
ATOM 1480 C CA . GLN A 1 179 ? -36.489 -6.960 40.108 1.00 98.62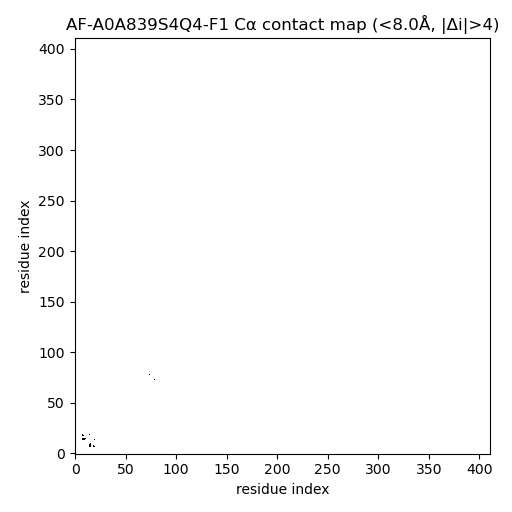 179 GLN A CA 1
ATOM 1481 C C . GLN A 1 179 ? -36.528 -8.162 41.059 1.00 98.62 179 GLN A C 1
ATOM 1483 O O . GLN A 1 179 ? -37.347 -8.192 41.981 1.00 98.62 179 GLN A O 1
ATOM 1488 N N . GLU A 1 180 ? -35.656 -9.149 40.860 1.00 98.75 180 GLU A N 1
ATOM 1489 C CA . GLU A 1 180 ? -35.548 -10.327 41.725 1.00 98.75 180 GLU A CA 1
ATOM 1490 C C . GLU A 1 180 ? -35.092 -9.955 43.135 1.00 98.75 180 GLU A C 1
ATOM 1492 O O . GLU A 1 180 ? -35.723 -10.363 44.112 1.00 98.75 180 GLU A O 1
ATOM 1497 N N . LEU A 1 181 ? -34.065 -9.109 43.251 1.00 98.69 181 LEU A N 1
ATOM 1498 C CA . LEU A 1 181 ? -33.607 -8.565 44.527 1.00 98.69 181 LEU A CA 1
ATOM 1499 C C . LEU A 1 181 ? -34.718 -7.771 45.218 1.00 98.69 181 LEU A C 1
ATOM 1501 O O . LEU A 1 181 ? -34.953 -7.957 46.412 1.00 98.69 181 LEU A O 1
ATOM 1505 N N . GLY A 1 182 ? -35.452 -6.938 44.477 1.00 98.56 182 GLY A N 1
ATOM 1506 C CA . GLY A 1 182 ? -36.605 -6.202 44.993 1.00 98.56 182 GLY A CA 1
ATOM 1507 C C . GLY A 1 182 ? -37.682 -7.129 45.563 1.00 98.56 182 GLY A C 1
ATOM 1508 O O . GLY A 1 182 ? -38.151 -6.917 46.684 1.00 98.56 182 GLY A O 1
ATOM 1509 N N . ARG A 1 183 ? -38.028 -8.205 44.842 1.00 98.62 183 ARG A N 1
ATOM 1510 C CA . ARG A 1 183 ? -38.978 -9.231 45.309 1.00 98.62 183 ARG A CA 1
ATOM 1511 C C . ARG A 1 183 ? -38.463 -9.969 46.545 1.00 98.62 183 ARG A C 1
ATOM 1513 O O . ARG A 1 183 ? -39.219 -10.133 47.501 1.00 98.62 183 ARG A O 1
ATOM 1520 N N . ALA A 1 184 ? -37.194 -10.374 46.560 1.00 98.62 184 ALA A N 1
ATOM 1521 C CA . ALA A 1 184 ? -36.581 -11.071 47.689 1.00 98.62 184 ALA A CA 1
ATOM 1522 C C . ALA A 1 184 ? -36.555 -10.196 48.954 1.00 98.62 184 ALA A C 1
ATOM 1524 O O . ALA A 1 184 ? -36.928 -10.647 50.040 1.00 98.62 184 ALA A O 1
ATOM 1525 N N . LEU A 1 185 ? -36.184 -8.919 48.818 1.00 98.56 185 LEU A N 1
ATOM 1526 C CA . LEU A 1 185 ? -36.197 -7.958 49.921 1.00 98.56 185 LEU A CA 1
ATOM 1527 C C . LEU A 1 185 ? -37.619 -7.685 50.421 1.00 98.56 185 LEU A C 1
ATOM 1529 O O . LEU A 1 185 ? -37.830 -7.642 51.632 1.00 98.56 185 LEU A O 1
ATOM 1533 N N . ALA A 1 186 ? -38.600 -7.543 49.525 1.00 98.50 186 ALA A N 1
ATOM 1534 C CA . ALA A 1 186 ? -40.003 -7.381 49.903 1.00 98.50 186 ALA A CA 1
ATOM 1535 C C . ALA A 1 186 ? -40.541 -8.612 50.653 1.00 98.50 186 ALA A C 1
ATOM 1537 O O . ALA A 1 186 ? -41.185 -8.464 51.692 1.00 98.50 186 ALA A O 1
ATOM 1538 N N . ALA A 1 187 ? -40.219 -9.824 50.189 1.00 98.56 187 ALA A N 1
ATOM 1539 C CA . ALA A 1 187 ? -40.589 -11.066 50.863 1.00 98.56 187 ALA A CA 1
ATOM 1540 C C . ALA A 1 187 ? -39.975 -11.156 52.271 1.00 98.56 187 ALA A C 1
ATOM 1542 O O . ALA A 1 187 ? -40.689 -11.449 53.233 1.00 98.56 187 ALA A O 1
ATOM 1543 N N . ARG A 1 188 ? -38.683 -10.820 52.410 1.00 98.50 188 ARG A N 1
ATOM 1544 C CA . ARG A 1 188 ? -37.984 -10.783 53.705 1.00 98.50 188 ARG A CA 1
ATOM 1545 C C . ARG A 1 188 ? -38.581 -9.742 54.655 1.00 98.50 188 ARG A C 1
ATOM 1547 O O . ARG A 1 188 ? -38.743 -10.030 55.839 1.00 98.50 188 ARG A O 1
ATOM 1554 N N . ARG A 1 189 ? -38.937 -8.551 54.156 1.00 98.44 189 ARG A N 1
ATOM 1555 C CA . ARG A 1 189 ? -39.631 -7.516 54.948 1.00 98.44 189 ARG A CA 1
ATOM 1556 C C . ARG A 1 189 ? -40.994 -8.009 55.428 1.00 98.44 189 ARG A C 1
ATOM 1558 O O . ARG A 1 189 ? -41.256 -7.954 56.623 1.00 98.44 189 ARG A O 1
ATOM 1565 N N . ALA A 1 190 ? -41.805 -8.583 54.539 1.00 98.44 190 ALA A N 1
ATOM 1566 C CA . ALA A 1 190 ? -43.115 -9.125 54.896 1.00 98.44 190 ALA A CA 1
ATOM 1567 C C . ALA A 1 190 ? -43.018 -10.263 55.928 1.00 98.44 190 ALA A C 1
ATOM 1569 O O . ALA A 1 190 ? -43.859 -10.374 56.817 1.00 98.44 190 ALA A O 1
ATOM 1570 N N . GLU A 1 191 ? -41.996 -11.118 55.841 1.00 98.44 191 GLU A N 1
ATOM 1571 C CA . GLU A 1 191 ? -41.754 -12.148 56.851 1.00 98.44 191 GLU A CA 1
ATOM 1572 C C . GLU A 1 191 ? -41.342 -11.553 58.200 1.00 98.44 191 GLU A C 1
ATOM 1574 O O . GLU A 1 191 ? -41.907 -11.932 59.226 1.00 98.44 191 GLU A O 1
ATOM 1579 N N . SER A 1 192 ? -40.426 -10.583 58.200 1.00 98.06 192 SER A N 1
ATOM 1580 C CA . SER A 1 192 ? -40.037 -9.852 59.407 1.00 98.06 192 SER A CA 1
ATOM 1581 C C . SER A 1 192 ? -41.242 -9.172 60.065 1.00 98.06 192 SER A C 1
ATOM 1583 O O . SER A 1 192 ? -41.435 -9.296 61.271 1.00 98.06 192 SER A O 1
ATOM 1585 N N . GLU A 1 193 ? -42.102 -8.511 59.287 1.00 98.25 193 GLU A N 1
ATOM 1586 C CA . GLU A 1 193 ? -43.342 -7.898 59.778 1.00 98.25 193 GLU A CA 1
ATOM 1587 C C . GLU A 1 193 ? -44.304 -8.936 60.369 1.00 98.25 193 GLU A C 1
ATOM 1589 O O . GLU A 1 193 ? -44.877 -8.708 61.434 1.00 98.25 193 GLU A O 1
ATOM 1594 N N . ARG A 1 194 ? -44.454 -10.109 59.735 1.00 98.38 194 ARG A N 1
ATOM 1595 C CA . ARG A 1 194 ? -45.243 -11.219 60.297 1.00 98.38 194 ARG A CA 1
ATOM 1596 C C . ARG A 1 194 ? -44.679 -11.696 61.635 1.00 98.38 194 ARG A C 1
ATOM 1598 O O . ARG A 1 194 ? -45.454 -11.957 62.553 1.00 98.38 194 ARG A O 1
ATOM 1605 N N . GLN A 1 195 ? -43.356 -11.805 61.761 1.00 98.12 195 GLN A N 1
ATOM 1606 C CA . GLN A 1 195 ? -42.709 -12.203 63.013 1.00 98.12 195 GLN A CA 1
ATOM 1607 C C . GLN A 1 195 ? -42.905 -11.157 64.118 1.00 98.12 195 GLN A C 1
ATOM 1609 O O . GLN A 1 195 ? -43.210 -11.535 65.249 1.00 98.12 195 GLN A O 1
ATOM 1614 N N . VAL A 1 196 ? -42.777 -9.863 63.798 1.00 98.06 196 VAL A N 1
ATOM 1615 C CA . VAL A 1 196 ? -43.046 -8.761 64.739 1.00 98.06 196 VAL A CA 1
ATOM 1616 C C . VAL A 1 196 ? -44.499 -8.808 65.207 1.00 98.06 196 VAL A C 1
ATOM 1618 O O . VAL A 1 196 ? -44.729 -8.934 66.405 1.00 98.06 196 VAL A O 1
ATOM 1621 N N . ARG A 1 197 ? -45.469 -8.859 64.285 1.00 98.19 197 ARG A N 1
ATOM 1622 C CA . ARG A 1 197 ? -46.901 -8.954 64.627 1.00 98.19 197 ARG A CA 1
ATOM 1623 C C . ARG A 1 197 ? -47.227 -10.183 65.470 1.00 98.19 197 ARG A C 1
ATOM 1625 O O . ARG A 1 197 ? -48.055 -10.110 66.373 1.00 98.19 197 ARG A O 1
ATOM 1632 N N . ARG A 1 198 ? -46.585 -11.325 65.194 1.00 98.31 198 ARG A N 1
ATOM 1633 C CA . ARG A 1 198 ? -46.761 -12.543 65.997 1.00 98.31 198 ARG A CA 1
ATOM 1634 C C . ARG A 1 198 ? -46.269 -12.332 67.429 1.00 98.31 198 ARG A C 1
ATOM 1636 O O . ARG A 1 198 ? -47.004 -12.641 68.358 1.00 98.31 198 ARG A O 1
ATOM 1643 N N . ARG A 1 199 ? -45.072 -11.762 67.606 1.00 98.19 199 ARG A N 1
ATOM 1644 C CA . ARG A 1 199 ? -44.515 -11.448 68.933 1.00 98.19 199 ARG A CA 1
ATOM 1645 C C . ARG A 1 199 ? -45.348 -10.410 69.680 1.00 98.19 199 ARG A C 1
ATOM 1647 O O . ARG A 1 199 ? -45.565 -10.576 70.874 1.00 98.19 199 ARG A O 1
ATOM 1654 N N . GLU A 1 200 ? -45.828 -9.375 68.994 1.00 98.12 200 GLU A N 1
ATOM 1655 C CA . GLU A 1 200 ? -46.719 -8.357 69.566 1.00 98.12 200 GLU A CA 1
ATOM 1656 C C . GLU A 1 200 ? -48.030 -8.976 70.048 1.00 98.12 200 GLU A C 1
ATOM 1658 O O . GLU A 1 200 ? -48.449 -8.719 71.174 1.00 98.12 200 GLU A O 1
ATOM 1663 N N . LYS A 1 201 ? -48.642 -9.853 69.242 1.00 98.00 201 LYS A N 1
ATOM 1664 C CA . LYS A 1 201 ? -49.845 -10.588 69.640 1.00 98.00 201 LYS A CA 1
ATOM 1665 C C . LYS A 1 201 ? -49.580 -11.490 70.847 1.00 98.00 201 LYS A C 1
ATOM 1667 O O . LYS A 1 201 ? -50.282 -11.381 71.843 1.00 98.00 201 LYS A O 1
ATOM 1672 N N . GLU A 1 202 ? -48.530 -12.311 70.803 1.00 98.00 202 GLU A N 1
ATOM 1673 C CA . GLU A 1 202 ? -48.129 -13.169 71.929 1.00 98.00 202 GLU A CA 1
ATOM 1674 C C . GLU A 1 202 ? -47.829 -12.362 73.207 1.00 98.00 202 GLU A C 1
ATOM 1676 O O . GLU A 1 202 ? -48.069 -12.843 74.315 1.00 98.00 202 GLU A O 1
ATOM 1681 N N . ALA A 1 203 ? -47.263 -11.158 73.085 1.00 97.31 203 ALA A N 1
ATOM 1682 C CA . ALA A 1 203 ? -47.018 -10.255 74.208 1.00 97.31 203 ALA A CA 1
ATOM 1683 C C . ALA A 1 203 ? -48.321 -9.632 74.737 1.00 97.31 203 ALA A C 1
ATOM 1685 O O . ALA A 1 203 ? -48.512 -9.577 75.950 1.00 97.31 203 ALA A O 1
ATOM 1686 N N . SER A 1 204 ? -49.233 -9.223 73.851 1.00 97.31 204 SER A N 1
ATOM 1687 C CA . SER A 1 204 ? -50.556 -8.691 74.201 1.00 97.31 204 SER A CA 1
ATOM 1688 C C . SER A 1 204 ? -51.433 -9.733 74.899 1.00 97.31 204 SER A C 1
ATOM 1690 O O . SER A 1 204 ? -52.065 -9.431 75.912 1.00 97.31 204 SER A O 1
ATOM 1692 N N . ASP A 1 205 ? -51.445 -10.970 74.400 1.00 97.56 205 ASP A N 1
ATOM 1693 C CA . ASP A 1 205 ? -52.197 -12.080 74.990 1.00 97.56 205 ASP A CA 1
ATOM 1694 C C . ASP A 1 205 ? -51.671 -12.387 76.402 1.00 97.56 205 ASP A C 1
ATOM 1696 O O . ASP A 1 205 ? -52.447 -12.499 77.352 1.00 97.56 205 ASP A O 1
ATOM 1700 N N . ARG A 1 206 ? -50.339 -12.418 76.574 1.00 97.19 206 ARG A N 1
ATOM 1701 C CA . ARG A 1 206 ? -49.693 -12.552 77.890 1.00 97.19 206 ARG A CA 1
ATOM 1702 C C . ARG A 1 206 ? -50.028 -11.396 78.826 1.00 97.19 206 ARG A C 1
ATOM 1704 O O . ARG A 1 206 ? -50.380 -11.646 79.973 1.00 97.19 206 ARG A O 1
ATOM 1711 N N . ALA A 1 207 ? -49.956 -10.151 78.357 1.00 97.38 207 ALA A N 1
ATOM 1712 C CA . ALA A 1 207 ? -50.324 -8.987 79.160 1.00 97.38 207 ALA A CA 1
ATOM 1713 C C . ALA A 1 207 ? -51.794 -9.054 79.603 1.00 97.38 207 ALA A C 1
ATOM 1715 O O . ALA A 1 207 ? -52.101 -8.804 80.765 1.00 97.38 207 ALA A O 1
ATOM 1716 N N . THR A 1 208 ? -52.695 -9.465 78.708 1.00 97.50 208 THR A N 1
ATOM 1717 C CA . THR A 1 208 ? -54.122 -9.637 79.016 1.00 97.50 208 THR A CA 1
ATOM 1718 C C . THR A 1 208 ? -54.344 -10.739 80.053 1.00 97.50 208 THR A C 1
ATOM 1720 O O . THR A 1 208 ? -55.111 -10.540 80.993 1.00 97.50 208 THR A O 1
ATOM 1723 N N . ALA A 1 209 ? -53.641 -11.869 79.933 1.00 96.94 209 ALA A N 1
ATOM 1724 C CA . ALA A 1 209 ? -53.706 -12.961 80.903 1.00 96.94 209 ALA A CA 1
ATOM 1725 C C . ALA A 1 209 ? -53.181 -12.541 82.285 1.00 96.94 209 ALA A C 1
ATOM 1727 O O . ALA A 1 209 ? -53.846 -12.793 83.287 1.00 96.94 209 ALA A O 1
ATOM 1728 N N . VAL A 1 210 ? -52.041 -11.843 82.343 1.00 97.50 210 VAL A N 1
ATOM 1729 C CA . VAL A 1 210 ? -51.485 -11.306 83.597 1.00 97.50 210 VAL A CA 1
ATOM 1730 C C . VAL A 1 210 ? -52.455 -10.308 84.235 1.00 97.50 210 VAL A C 1
ATOM 1732 O O . VAL A 1 210 ? -52.692 -10.375 85.437 1.00 97.50 210 VAL A O 1
ATOM 1735 N N . LEU A 1 211 ? -53.071 -9.417 83.449 1.00 97.81 211 LEU A N 1
ATOM 1736 C CA . LEU A 1 211 ? -54.087 -8.487 83.954 1.00 97.81 211 LEU A CA 1
ATOM 1737 C C . LEU A 1 211 ? -55.338 -9.210 84.472 1.00 97.81 211 LEU A C 1
ATOM 1739 O O . LEU A 1 211 ? -55.904 -8.784 85.476 1.00 97.81 211 LEU A O 1
ATOM 1743 N N . ALA A 1 212 ? -55.778 -10.284 83.813 1.00 96.50 212 ALA A N 1
ATOM 1744 C CA . ALA A 1 212 ? -56.903 -11.094 84.275 1.00 96.50 212 ALA A CA 1
ATOM 1745 C C . ALA A 1 212 ? -56.582 -11.799 85.602 1.00 96.50 212 ALA A C 1
ATOM 1747 O O . ALA A 1 212 ? -57.351 -11.663 86.549 1.00 96.50 212 ALA A O 1
ATOM 1748 N N . GLN A 1 213 ? -55.417 -12.448 85.702 1.00 97.00 213 GLN A N 1
ATOM 1749 C CA . GLN A 1 213 ? -54.931 -13.080 86.935 1.00 97.00 213 GLN A CA 1
ATOM 1750 C C . GLN A 1 213 ? -54.777 -12.067 88.076 1.00 97.00 213 GLN A C 1
ATOM 1752 O O . GLN A 1 213 ? -55.205 -12.322 89.197 1.00 97.00 213 GLN A O 1
ATOM 1757 N N . ALA A 1 214 ? -54.217 -10.887 87.798 1.00 96.88 214 ALA A N 1
ATOM 1758 C CA . ALA A 1 214 ? -54.084 -9.824 88.790 1.00 96.88 214 ALA A CA 1
ATOM 1759 C C . ALA A 1 214 ? -55.451 -9.301 89.264 1.00 96.88 214 ALA A C 1
ATOM 1761 O O . ALA A 1 214 ? -55.613 -9.015 90.447 1.00 96.88 214 ALA A O 1
ATOM 1762 N N . ARG A 1 215 ? -56.445 -9.194 88.368 1.00 96.94 215 ARG A N 1
ATOM 1763 C CA . ARG A 1 215 ? -57.823 -8.814 88.727 1.00 96.94 215 ARG A CA 1
ATOM 1764 C C . ARG A 1 215 ? -58.519 -9.878 89.565 1.00 96.94 215 ARG A C 1
ATOM 1766 O O . ARG A 1 215 ? -59.201 -9.516 90.516 1.00 96.94 215 ARG A O 1
ATOM 1773 N N . GLU A 1 216 ? -58.355 -11.152 89.220 1.00 96.19 216 GLU A N 1
ATOM 1774 C CA . GLU A 1 216 ? -58.886 -12.278 89.993 1.00 96.19 216 GLU A CA 1
ATOM 1775 C C . GLU A 1 216 ? -58.284 -12.292 91.399 1.00 96.19 216 GLU A C 1
ATOM 1777 O O . GLU A 1 216 ? -59.021 -12.228 92.378 1.00 96.19 216 GLU A O 1
ATOM 1782 N N . HIS A 1 217 ? -56.957 -12.220 91.506 1.00 95.69 217 HIS A N 1
ATOM 1783 C CA . HIS A 1 217 ? -56.280 -12.146 92.795 1.00 95.69 217 HIS A CA 1
ATOM 1784 C C . HIS A 1 217 ? -56.686 -10.901 93.599 1.00 95.69 217 HIS A C 1
ATOM 1786 O O . HIS A 1 217 ? -56.942 -10.987 94.797 1.00 95.69 217 HIS A O 1
ATOM 1792 N N . ALA A 1 218 ? -56.808 -9.735 92.956 1.00 95.25 218 ALA A N 1
ATOM 1793 C CA . ALA A 1 218 ? -57.311 -8.535 93.618 1.00 95.25 218 ALA A CA 1
ATOM 1794 C C . ALA A 1 218 ? -58.752 -8.726 94.123 1.00 95.25 218 ALA A C 1
ATOM 1796 O O . ALA A 1 218 ? -59.058 -8.317 95.241 1.00 95.25 218 ALA A O 1
ATOM 1797 N N . ALA A 1 219 ? -59.624 -9.376 93.346 1.00 95.62 219 ALA A N 1
ATOM 1798 C CA . ALA A 1 219 ? -60.984 -9.699 93.767 1.00 95.62 219 ALA A CA 1
ATOM 1799 C C . ALA A 1 219 ? -61.002 -10.681 94.950 1.00 95.62 219 ALA A C 1
ATOM 1801 O O . ALA A 1 219 ? -61.774 -10.478 95.884 1.00 95.62 219 ALA A O 1
ATOM 1802 N N . GLU A 1 220 ? -60.126 -11.689 94.965 1.00 95.94 220 GLU A N 1
ATOM 1803 C CA . GLU A 1 220 ? -59.952 -12.614 96.095 1.00 95.94 220 GLU A CA 1
ATOM 1804 C C . GLU A 1 220 ? -59.460 -11.904 97.360 1.00 95.94 220 GLU A C 1
ATOM 1806 O O . GLU A 1 220 ? -59.999 -12.123 98.448 1.00 95.94 220 GLU A O 1
ATOM 1811 N N . VAL A 1 221 ? -58.448 -11.039 97.233 1.00 95.50 221 VAL A N 1
ATOM 1812 C CA . VAL A 1 221 ? -57.905 -10.247 98.346 1.00 95.50 221 VAL A CA 1
ATOM 1813 C C . VAL A 1 221 ? -58.981 -9.318 98.899 1.00 95.50 221 VAL A C 1
ATOM 1815 O O . VAL A 1 221 ? -59.178 -9.278 100.114 1.00 95.50 221 VAL A O 1
ATOM 1818 N N . VAL A 1 222 ? -59.724 -8.626 98.028 1.00 95.88 222 VAL A N 1
ATOM 1819 C CA . VAL A 1 222 ? -60.853 -7.773 98.424 1.00 95.88 222 VAL A CA 1
ATOM 1820 C C . VAL A 1 222 ? -61.942 -8.601 99.105 1.00 95.88 222 VAL A C 1
ATOM 1822 O O . VAL A 1 222 ? -62.361 -8.234 100.196 1.00 95.88 222 VAL A O 1
ATOM 1825 N N . ALA A 1 223 ? -62.350 -9.746 98.551 1.00 94.25 223 ALA A N 1
ATOM 1826 C CA . ALA A 1 223 ? -63.359 -10.617 99.160 1.00 94.25 223 ALA A CA 1
ATOM 1827 C C . ALA A 1 223 ? -62.917 -11.150 100.533 1.00 94.25 223 ALA A C 1
ATOM 1829 O O . ALA A 1 223 ? -63.698 -11.161 101.484 1.00 94.25 223 ALA A O 1
ATOM 1830 N N . THR A 1 224 ? -61.648 -11.541 100.667 1.00 95.31 224 THR A N 1
ATOM 1831 C CA . THR A 1 224 ? -61.064 -12.002 101.933 1.00 95.31 224 THR A CA 1
ATOM 1832 C C . THR A 1 224 ? -61.020 -10.878 102.965 1.00 95.31 224 THR A C 1
ATOM 1834 O O . THR A 1 224 ? -61.362 -11.097 104.132 1.00 95.31 224 THR A O 1
ATOM 1837 N N . ALA A 1 225 ? -60.626 -9.671 102.548 1.00 94.19 225 ALA A N 1
ATOM 1838 C CA . ALA A 1 225 ? -60.627 -8.481 103.389 1.00 94.19 225 ALA A CA 1
ATOM 1839 C C . ALA A 1 225 ? -62.053 -8.113 103.825 1.00 94.19 225 ALA A C 1
ATOM 1841 O O . ALA A 1 225 ? -62.285 -7.946 105.020 1.00 94.19 225 ALA A O 1
ATOM 1842 N N . SER A 1 226 ? -63.024 -8.097 102.909 1.00 93.44 226 SER A N 1
ATOM 1843 C CA . SER A 1 226 ? -64.445 -7.886 103.210 1.00 93.44 226 SER A CA 1
ATOM 1844 C C . SER A 1 226 ? -64.976 -8.931 104.194 1.00 93.44 226 SER A C 1
ATOM 1846 O O . SER A 1 226 ? -65.530 -8.563 105.223 1.00 93.44 226 SER A O 1
ATOM 1848 N N . ALA A 1 227 ? -64.705 -10.222 103.983 1.00 92.19 227 ALA A N 1
ATOM 1849 C CA . ALA A 1 227 ? -65.098 -11.286 104.912 1.00 92.19 227 ALA A CA 1
ATOM 1850 C C . ALA A 1 227 ? -64.397 -11.180 106.283 1.00 92.19 227 ALA A C 1
ATOM 1852 O O . ALA A 1 227 ? -64.912 -11.631 107.311 1.00 92.19 227 ALA A O 1
ATOM 1853 N N . ARG A 1 228 ? -63.178 -10.625 106.341 1.00 93.69 228 ARG A N 1
ATOM 1854 C CA . ARG A 1 228 ? -62.487 -10.314 107.603 1.00 93.69 228 ARG A CA 1
ATOM 1855 C C . ARG A 1 228 ? -63.164 -9.144 108.314 1.00 93.69 228 ARG A C 1
ATOM 1857 O O . ARG A 1 228 ? -63.383 -9.255 109.518 1.00 93.69 228 ARG A O 1
ATOM 1864 N N . VAL A 1 229 ? -63.513 -8.083 107.588 1.00 93.00 229 VAL A N 1
ATOM 1865 C CA . VAL A 1 229 ? -64.255 -6.925 108.106 1.00 93.00 229 VAL A CA 1
ATOM 1866 C C . VAL A 1 229 ? -65.621 -7.364 108.630 1.00 93.00 229 VAL A C 1
ATOM 1868 O O . VAL A 1 229 ? -65.909 -7.111 10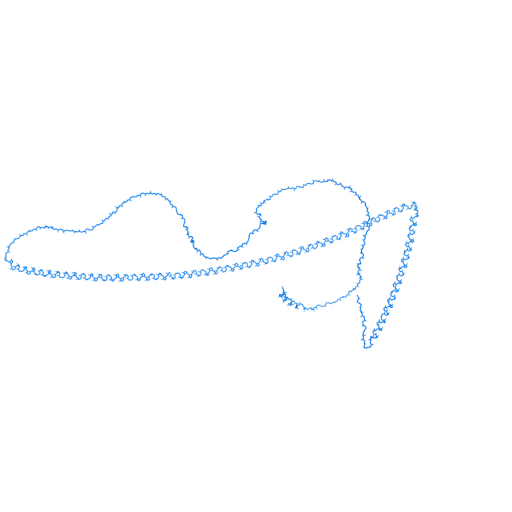9.791 1.00 93.00 229 VAL A O 1
ATOM 1871 N N . GLU A 1 230 ? -66.403 -8.132 107.871 1.00 91.19 230 GLU A N 1
ATOM 1872 C CA . GLU A 1 230 ? -67.704 -8.659 108.313 1.00 91.19 230 GLU A CA 1
ATOM 1873 C C . GLU A 1 230 ? -67.596 -9.525 109.576 1.00 91.19 230 GLU A C 1
ATOM 1875 O O . GLU A 1 230 ? -68.420 -9.418 110.488 1.00 91.19 230 GLU A O 1
ATOM 1880 N N . ARG A 1 231 ? -66.556 -10.367 109.674 1.00 91.06 231 ARG A N 1
ATOM 1881 C CA . ARG A 1 231 ? -66.274 -11.131 110.900 1.00 91.06 231 ARG A CA 1
ATOM 1882 C C . ARG A 1 231 ? -65.938 -10.217 112.072 1.00 91.06 231 ARG A C 1
ATOM 1884 O O . ARG A 1 231 ? -66.461 -10.435 113.163 1.00 91.06 231 ARG A O 1
ATOM 1891 N N . LEU A 1 232 ? -65.072 -9.223 111.869 1.00 91.06 232 LEU A N 1
ATOM 1892 C CA . LEU A 1 232 ? -64.709 -8.252 112.905 1.00 91.06 232 LEU A CA 1
ATOM 1893 C C . LEU A 1 232 ? -65.930 -7.448 113.359 1.00 91.06 232 LEU A C 1
ATOM 1895 O O . LEU A 1 232 ? -66.138 -7.309 114.560 1.00 91.06 232 LEU A O 1
ATOM 1899 N N . GLU A 1 233 ? -66.783 -7.009 112.437 1.00 89.19 233 GLU A N 1
ATOM 1900 C CA . GLU A 1 233 ? -68.055 -6.362 112.754 1.00 89.19 233 GLU A CA 1
ATOM 1901 C C . GLU A 1 233 ? -69.004 -7.293 113.512 1.00 89.19 233 GLU A C 1
ATOM 1903 O O . GLU A 1 233 ? -69.668 -6.861 114.449 1.00 89.19 233 GLU A O 1
ATOM 1908 N N . GLY A 1 234 ? -69.083 -8.577 113.150 1.00 88.62 234 GLY A N 1
ATOM 1909 C CA . GLY A 1 234 ? -69.874 -9.570 113.880 1.00 88.62 234 GLY A CA 1
ATOM 1910 C C . GLY A 1 234 ? -69.380 -9.767 115.317 1.00 88.62 234 GLY A C 1
ATOM 1911 O O . GLY A 1 234 ? -70.179 -9.793 116.258 1.00 88.62 234 GLY A O 1
ATOM 1912 N N . VAL A 1 235 ? -68.058 -9.831 115.510 1.00 89.25 235 VAL A N 1
ATOM 1913 C CA . VAL A 1 235 ? -67.428 -9.864 116.839 1.00 89.25 235 VAL A CA 1
ATOM 1914 C C . VAL A 1 235 ? -67.704 -8.567 117.595 1.00 89.25 235 VAL A C 1
ATOM 1916 O O . VAL A 1 235 ? -68.099 -8.628 118.754 1.00 89.25 235 VAL A O 1
ATOM 1919 N N . GLN A 1 236 ? -67.581 -7.404 116.954 1.00 86.88 236 GLN A N 1
ATOM 1920 C CA . GLN A 1 236 ? -67.891 -6.110 117.560 1.00 86.88 236 GLN A CA 1
ATOM 1921 C C . GLN A 1 236 ? -69.369 -6.017 117.956 1.00 86.88 236 GLN A C 1
ATOM 1923 O O . GLN A 1 236 ? -69.669 -5.567 119.058 1.00 86.88 236 GLN A O 1
ATOM 1928 N N . ARG A 1 237 ? -70.302 -6.478 117.117 1.00 88.25 237 ARG A N 1
ATOM 1929 C CA . ARG A 1 237 ? -71.740 -6.574 117.427 1.00 88.25 237 ARG A CA 1
ATOM 1930 C C . ARG A 1 237 ? -71.995 -7.493 118.619 1.00 88.25 237 ARG A C 1
ATOM 1932 O O . ARG A 1 237 ? -72.777 -7.153 119.498 1.00 88.25 237 ARG A O 1
ATOM 1939 N N . THR A 1 238 ? -71.289 -8.617 118.693 1.00 86.00 238 THR A N 1
ATOM 1940 C CA . THR A 1 238 ? -71.379 -9.554 119.822 1.00 86.00 238 THR A CA 1
ATOM 1941 C C . THR A 1 238 ? -70.795 -8.957 121.100 1.00 86.00 238 THR A C 1
ATOM 1943 O O . THR A 1 238 ? -71.400 -9.073 122.157 1.00 86.00 238 THR A O 1
ATOM 1946 N N . LEU A 1 239 ? -69.644 -8.285 121.021 1.00 85.75 239 LEU A N 1
ATOM 1947 C CA . LEU A 1 239 ? -69.020 -7.590 122.146 1.00 85.75 239 LEU A CA 1
ATOM 1948 C C . LEU A 1 239 ? -69.868 -6.412 122.610 1.00 85.75 239 LEU A C 1
ATOM 1950 O O . LEU A 1 239 ? -70.038 -6.244 123.804 1.00 85.75 239 LEU A O 1
ATOM 1954 N N . THR A 1 240 ? -70.446 -5.626 121.704 1.00 85.88 240 THR A N 1
ATOM 1955 C CA . THR A 1 240 ? -71.367 -4.538 122.066 1.00 85.88 240 THR A CA 1
ATOM 1956 C C . THR A 1 240 ? -72.680 -5.071 122.634 1.00 85.88 240 THR A C 1
ATOM 1958 O O . THR A 1 240 ? -73.197 -4.476 123.574 1.00 85.88 240 THR A O 1
ATOM 1961 N N . ALA A 1 241 ? -73.202 -6.203 122.152 1.00 80.12 241 ALA A N 1
ATOM 1962 C CA . ALA A 1 241 ? -74.344 -6.885 122.761 1.00 80.12 241 ALA A CA 1
ATOM 1963 C C . ALA A 1 241 ? -74.006 -7.433 124.157 1.00 80.12 241 ALA A C 1
ATOM 1965 O O . ALA A 1 241 ? -74.743 -7.157 125.095 1.00 80.12 241 ALA A O 1
ATOM 1966 N N . ARG A 1 242 ? -72.858 -8.104 124.323 1.00 81.62 242 ARG A N 1
ATOM 1967 C CA . ARG A 1 242 ? -72.351 -8.567 125.624 1.00 81.62 242 ARG A CA 1
ATOM 1968 C C . ARG A 1 242 ? -72.040 -7.420 126.568 1.00 81.62 242 ARG A C 1
ATOM 1970 O O . ARG A 1 242 ? -72.313 -7.553 127.741 1.00 81.62 242 ARG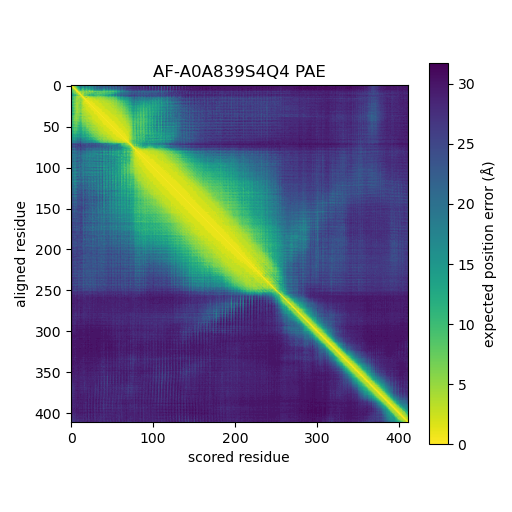 A O 1
ATOM 1977 N N . LEU A 1 243 ? -71.506 -6.297 126.091 1.00 81.81 243 LEU A N 1
ATOM 1978 C CA . LEU A 1 243 ? -71.295 -5.095 126.899 1.00 81.81 243 LEU A CA 1
ATOM 1979 C C . LEU A 1 243 ? -72.621 -4.428 127.262 1.00 81.81 243 LEU A C 1
ATOM 1981 O O . LEU A 1 243 ? -72.719 -3.861 128.338 1.00 81.81 243 LEU A O 1
ATOM 1985 N N . ARG A 1 244 ? -73.655 -4.493 126.413 1.00 77.00 244 ARG A N 1
ATOM 1986 C CA . ARG A 1 244 ? -75.019 -4.072 126.778 1.00 77.00 244 ARG A CA 1
ATOM 1987 C C . ARG A 1 244 ? -75.652 -5.020 127.792 1.00 77.00 244 ARG A C 1
ATOM 1989 O O . ARG A 1 244 ? -76.323 -4.545 128.693 1.00 77.00 244 ARG A O 1
ATOM 1996 N N . GLU A 1 245 ? -75.415 -6.321 127.673 1.00 70.75 245 GLU A N 1
ATOM 1997 C CA . GLU A 1 245 ? -75.876 -7.357 128.599 1.00 70.75 245 GLU A CA 1
ATOM 1998 C C . GLU A 1 245 ? -75.148 -7.264 129.943 1.00 70.75 245 GLU A C 1
ATOM 2000 O O . GLU A 1 245 ? -75.795 -7.205 130.977 1.00 70.75 245 GLU A O 1
ATOM 2005 N N . THR A 1 246 ? -73.820 -7.129 129.957 1.00 75.31 246 THR A N 1
ATOM 2006 C CA . THR A 1 246 ? -73.052 -6.876 131.178 1.00 75.31 246 THR A CA 1
ATOM 2007 C C . THR A 1 246 ? -73.308 -5.486 131.723 1.00 75.31 246 THR A C 1
ATOM 2009 O O . THR A 1 246 ? -73.295 -5.353 132.929 1.00 75.31 246 THR A O 1
ATOM 2012 N N . ARG A 1 247 ? -73.608 -4.462 130.912 1.00 67.19 247 ARG A N 1
ATOM 2013 C CA . ARG A 1 247 ? -74.112 -3.166 131.404 1.00 67.19 247 ARG A CA 1
ATOM 2014 C C . ARG A 1 247 ? -75.534 -3.274 131.945 1.00 67.19 247 ARG A C 1
ATOM 2016 O O . ARG A 1 247 ? -75.844 -2.535 132.860 1.00 67.19 247 ARG A O 1
ATOM 2023 N N . ALA A 1 248 ? -76.374 -4.179 131.449 1.00 60.25 248 ALA A N 1
ATOM 2024 C CA . ALA A 1 248 ? -77.682 -4.471 132.035 1.00 60.25 248 ALA A CA 1
ATOM 2025 C C . ALA A 1 248 ? -77.550 -5.282 133.338 1.00 60.25 248 ALA A C 1
ATOM 2027 O O . ALA A 1 248 ? -78.281 -5.034 134.286 1.00 60.25 248 ALA A O 1
ATOM 2028 N N . ILE A 1 249 ? -76.571 -6.189 133.432 1.00 60.59 249 ILE A N 1
ATOM 2029 C CA . ILE A 1 249 ? -76.224 -6.941 134.651 1.00 60.59 249 ILE A CA 1
ATOM 2030 C C . ILE A 1 249 ? -75.524 -6.029 135.671 1.00 60.59 249 ILE A C 1
ATOM 2032 O O . ILE A 1 249 ? -75.832 -6.078 136.852 1.00 60.59 249 ILE A O 1
ATOM 2036 N N . LEU A 1 250 ? -74.632 -5.143 135.231 1.00 55.38 250 LEU A N 1
ATOM 2037 C CA . LEU A 1 250 ? -73.976 -4.124 136.051 1.00 55.38 250 LEU A CA 1
ATOM 2038 C C . LEU A 1 250 ? -74.891 -2.930 136.325 1.00 55.38 250 LEU A C 1
ATOM 2040 O O . LEU A 1 250 ? -74.617 -2.225 137.277 1.00 55.38 250 LEU A O 1
ATOM 2044 N N . SER A 1 251 ? -75.979 -2.695 135.583 1.00 55.06 251 SER A N 1
ATOM 2045 C CA . SER A 1 251 ? -77.045 -1.785 136.032 1.00 55.06 251 SER A CA 1
ATOM 2046 C C . SER A 1 251 ? -78.003 -2.489 136.991 1.00 55.06 251 SER A C 1
ATOM 2048 O O . SER A 1 251 ? -78.520 -1.841 137.885 1.00 55.06 251 SER A O 1
ATOM 2050 N N . ALA A 1 252 ? -78.189 -3.810 136.869 1.00 49.75 252 ALA A N 1
ATOM 2051 C CA . ALA A 1 252 ? -78.921 -4.625 137.843 1.00 49.75 252 ALA A CA 1
ATOM 2052 C C . ALA A 1 252 ? -78.139 -4.859 139.155 1.00 49.75 252 ALA A C 1
ATOM 2054 O O . ALA A 1 252 ? -78.744 -5.165 140.177 1.00 49.75 252 ALA A O 1
ATOM 2055 N N . VAL A 1 253 ? -76.809 -4.706 139.146 1.00 48.44 253 VAL A N 1
ATOM 2056 C CA . VAL A 1 253 ? -75.929 -4.794 140.332 1.00 48.44 253 VAL A CA 1
ATOM 2057 C C . VAL A 1 253 ? -75.394 -3.414 140.762 1.00 48.44 253 VAL A C 1
ATOM 2059 O O . VAL A 1 253 ? -75.051 -3.220 141.921 1.00 48.44 253 VAL A O 1
ATOM 2062 N N . GLY A 1 254 ? -75.392 -2.424 139.868 1.00 46.88 254 GLY A N 1
ATOM 2063 C CA . GLY A 1 254 ? -74.935 -1.044 140.089 1.00 46.88 254 GLY A CA 1
ATOM 2064 C C . GLY A 1 254 ? -76.008 -0.078 140.592 1.00 46.88 254 GLY A C 1
ATOM 2065 O O . GLY A 1 254 ? -75.763 1.123 140.635 1.00 46.88 254 GLY A O 1
ATOM 2066 N N . GLU A 1 255 ? -77.170 -0.582 141.014 1.00 47.38 255 GLU A N 1
ATOM 2067 C CA . GLU A 1 255 ? -78.044 0.140 141.952 1.00 47.38 255 GLU A CA 1
ATOM 2068 C C . GLU A 1 255 ? -77.560 0.018 143.413 1.00 47.38 255 GLU A C 1
ATOM 2070 O O . GLU A 1 255 ? -78.172 0.575 144.323 1.00 47.38 255 GLU A O 1
ATOM 2075 N N . LEU A 1 256 ? -76.420 -0.643 143.658 1.00 41.22 256 LEU A N 1
ATOM 2076 C CA . LEU A 1 256 ? -75.767 -0.674 144.960 1.00 41.22 256 LEU A CA 1
ATOM 2077 C C . LEU A 1 256 ? -74.257 -0.430 144.799 1.00 41.22 256 LEU A C 1
ATOM 2079 O O . LEU A 1 256 ? -73.519 -1.324 144.390 1.00 41.22 256 LEU A O 1
ATOM 2083 N N . THR A 1 257 ? -73.812 0.758 145.228 1.00 34.09 257 THR A N 1
ATOM 2084 C CA . THR A 1 257 ? -72.419 1.217 145.473 1.00 34.09 257 THR A CA 1
ATOM 2085 C C . THR A 1 257 ? -71.807 2.156 144.412 1.00 34.09 257 THR A C 1
ATOM 2087 O O . THR A 1 257 ? -71.237 1.724 143.417 1.00 34.09 257 THR A O 1
ATOM 2090 N N . ASP A 1 258 ? -71.865 3.461 144.706 1.00 33.84 258 ASP A N 1
ATOM 2091 C CA . ASP A 1 258 ? -70.842 4.479 144.373 1.00 33.84 258 ASP A CA 1
ATOM 2092 C C . ASP A 1 258 ? -69.597 4.219 145.260 1.00 33.84 258 ASP A C 1
ATOM 2094 O O . ASP A 1 258 ? -69.828 3.839 146.419 1.00 33.84 258 ASP A O 1
ATOM 2098 N N . PRO A 1 259 ? -68.313 4.442 144.852 1.00 45.94 259 PRO A N 1
ATOM 2099 C CA . PRO A 1 259 ? -67.849 5.788 144.456 1.00 45.94 259 PRO A CA 1
ATOM 2100 C C . PRO A 1 259 ? -66.536 5.914 143.590 1.00 45.94 259 PRO A C 1
ATOM 2102 O O . PRO A 1 259 ? -65.815 4.954 143.345 1.00 45.94 259 PRO A O 1
ATOM 2105 N N . VAL A 1 260 ? -66.189 7.170 143.238 1.00 31.73 260 VAL A N 1
ATOM 2106 C CA . VAL A 1 260 ? -64.836 7.820 143.159 1.00 31.73 260 VAL A CA 1
ATOM 2107 C C . VAL A 1 260 ? -63.795 7.424 142.071 1.00 31.73 260 VAL A C 1
ATOM 2109 O O . VAL A 1 260 ? -63.078 6.437 142.165 1.00 31.73 260 VAL A O 1
ATOM 2112 N N . ASN A 1 261 ? -63.654 8.336 141.092 1.00 38.22 261 ASN A N 1
ATOM 2113 C CA . ASN A 1 261 ? -62.450 9.056 140.603 1.00 38.22 261 ASN A CA 1
ATOM 2114 C C . ASN A 1 261 ? -61.035 8.443 140.766 1.00 38.22 261 ASN A C 1
ATOM 2116 O O . ASN A 1 261 ? -60.574 8.374 141.899 1.00 38.22 261 ASN A O 1
ATOM 2120 N N . VAL A 1 262 ? -60.295 8.228 139.657 1.00 33.38 262 VAL A N 1
ATOM 2121 C CA . VAL A 1 262 ? -58.811 8.339 139.566 1.00 33.38 262 VAL A CA 1
ATOM 2122 C C . VAL A 1 262 ? -58.372 8.588 138.098 1.00 33.38 262 VAL A C 1
ATOM 2124 O O . VAL A 1 262 ? -58.590 7.732 137.243 1.00 33.38 262 VAL A O 1
ATOM 2127 N N . GLU A 1 263 ? -57.726 9.726 137.803 1.00 40.12 263 GLU A N 1
ATOM 2128 C CA . GLU A 1 263 ? -56.854 9.914 136.617 1.00 40.12 263 GLU A CA 1
ATOM 2129 C C . GLU A 1 263 ? -55.481 9.244 136.821 1.00 40.12 263 GLU A C 1
ATOM 2131 O O . GLU A 1 263 ? -55.032 9.151 137.967 1.00 40.12 263 GLU A O 1
ATOM 2136 N N . PRO A 1 264 ? -54.775 8.812 135.750 1.00 41.97 264 PRO A N 1
ATOM 2137 C CA . PRO A 1 264 ? -53.521 9.512 135.404 1.00 41.97 264 PRO A CA 1
ATOM 2138 C C . PRO A 1 264 ? -53.083 9.493 133.912 1.00 41.97 264 PRO A C 1
ATOM 2140 O O . PRO A 1 264 ? -53.301 8.532 133.181 1.00 41.97 264 PRO A O 1
ATOM 2143 N N . GLU A 1 265 ? -52.419 10.589 133.524 1.00 30.67 265 GLU A N 1
ATOM 2144 C CA . GLU A 1 265 ? -51.190 10.785 132.712 1.00 30.67 265 GLU A CA 1
ATOM 2145 C C . GLU A 1 265 ? -50.695 9.733 131.668 1.00 30.67 265 GLU A C 1
ATOM 2147 O O . GLU A 1 265 ? -50.625 8.537 131.955 1.00 30.67 265 GLU A O 1
ATOM 2152 N N . PRO A 1 266 ? -50.185 10.178 130.490 1.00 45.72 266 PRO A N 1
ATOM 2153 C CA . PRO A 1 266 ? -49.570 9.328 129.465 1.00 45.72 266 PRO A CA 1
ATOM 2154 C C . PRO A 1 266 ? -48.030 9.267 129.564 1.00 45.72 266 PRO A C 1
ATOM 2156 O O . PRO A 1 266 ? -47.359 10.297 129.612 1.00 45.72 266 PRO A O 1
ATOM 2159 N N . VAL A 1 267 ? -47.433 8.071 129.462 1.00 34.69 267 VAL A N 1
ATOM 2160 C CA . VAL A 1 267 ? -45.984 7.909 129.224 1.00 34.69 267 VAL A CA 1
ATOM 2161 C C . VAL A 1 267 ? -45.713 6.824 128.173 1.00 34.69 267 VAL A C 1
ATOM 2163 O O . VAL A 1 267 ? -46.042 5.661 128.365 1.00 34.69 267 VAL A O 1
ATOM 2166 N N . ARG A 1 268 ? -45.139 7.300 127.057 1.00 34.81 268 ARG A N 1
ATOM 2167 C CA . ARG A 1 268 ? -44.117 6.742 126.140 1.00 34.81 268 ARG A CA 1
ATOM 2168 C C . ARG A 1 268 ? -43.832 5.230 126.173 1.00 34.81 268 ARG A C 1
ATOM 2170 O O . ARG A 1 268 ? -43.512 4.706 127.227 1.00 34.81 268 ARG A O 1
ATOM 2177 N N . GLU A 1 269 ? -43.684 4.621 124.990 1.00 32.75 269 GLU A N 1
ATOM 2178 C CA . GLU A 1 269 ? -42.352 4.319 124.420 1.00 32.75 269 GLU A CA 1
ATOM 2179 C C . GLU A 1 269 ? -42.395 3.652 123.023 1.00 32.75 269 GLU A C 1
ATOM 2181 O O . GLU A 1 269 ? -43.085 2.660 122.817 1.00 32.75 269 GLU A O 1
ATOM 2186 N N . GLN A 1 270 ? -41.554 4.202 122.131 1.00 33.22 270 GLN A N 1
ATOM 2187 C CA . GLN A 1 270 ? -40.725 3.523 121.114 1.00 33.22 270 GLN A CA 1
ATOM 2188 C C . GLN A 1 270 ? -41.313 3.184 119.720 1.00 33.22 270 GLN A C 1
ATOM 2190 O O . GLN A 1 270 ? -41.770 2.080 119.440 1.00 33.22 270 GLN A O 1
ATOM 2195 N N . ASP A 1 271 ? -41.200 4.182 118.833 1.00 38.94 271 ASP A N 1
ATOM 2196 C CA . ASP A 1 271 ? -40.460 4.212 117.543 1.00 38.94 271 ASP A CA 1
ATOM 2197 C C . ASP A 1 271 ? -39.444 3.067 117.245 1.00 38.94 271 ASP A C 1
ATOM 2199 O O . ASP A 1 271 ? -38.979 2.430 118.193 1.00 38.94 271 ASP A O 1
ATOM 2203 N N . PRO A 1 272 ? -38.976 2.851 115.979 1.00 51.16 272 PRO A N 1
ATOM 2204 C CA . PRO A 1 272 ? -38.886 3.860 114.913 1.00 51.16 272 PRO A CA 1
ATOM 2205 C C . PRO A 1 272 ? -39.230 3.450 113.468 1.00 51.16 272 PRO A C 1
ATOM 2207 O O . PRO A 1 272 ? -39.158 2.300 113.029 1.00 51.16 272 PRO A O 1
ATOM 2210 N N . GLU A 1 273 ? -39.500 4.516 112.725 1.00 42.56 273 GLU A N 1
ATOM 2211 C CA . GLU A 1 273 ? -39.487 4.693 111.280 1.00 42.56 273 GLU A CA 1
ATOM 2212 C C . GLU A 1 273 ? -38.133 4.337 110.627 1.00 42.56 273 GLU A C 1
ATOM 2214 O O . GLU A 1 273 ? -37.066 4.409 111.242 1.00 42.56 273 GLU A O 1
ATOM 2219 N N . ARG A 1 274 ? -38.175 3.997 109.332 1.00 35.12 274 ARG A N 1
ATOM 2220 C CA . ARG A 1 274 ? -37.011 4.014 108.431 1.00 35.12 274 ARG A CA 1
ATOM 2221 C C . ARG A 1 274 ? -37.380 4.680 107.106 1.00 35.12 274 ARG A C 1
ATOM 2223 O O . ARG A 1 274 ? -37.876 4.039 106.185 1.00 35.12 274 ARG A O 1
ATOM 2230 N N . GLU A 1 275 ? -37.207 5.993 107.128 1.00 36.97 275 GLU A N 1
ATOM 2231 C CA . GLU A 1 275 ? -36.509 6.867 106.176 1.00 36.97 275 GLU A CA 1
ATOM 2232 C C . GLU A 1 275 ? -36.255 6.373 104.737 1.00 36.97 275 GLU A C 1
ATOM 2234 O O . GLU A 1 275 ? -35.494 5.438 104.471 1.00 36.97 275 GLU A O 1
ATOM 2239 N N . GLU A 1 276 ? -36.830 7.139 103.808 1.00 44.16 276 GLU A N 1
ATOM 2240 C CA . GLU A 1 276 ? -36.212 7.549 102.547 1.00 44.16 276 GLU A CA 1
ATOM 2241 C C . GLU A 1 276 ? -34.978 8.429 102.825 1.00 44.16 276 GLU A C 1
ATOM 2243 O O . GLU A 1 276 ? -35.036 9.253 103.728 1.00 44.16 276 GLU A O 1
ATOM 2248 N N . GLU A 1 277 ? -33.910 8.320 102.021 1.00 41.47 277 GLU A N 1
ATOM 2249 C CA . GLU A 1 277 ? -33.248 9.484 101.395 1.00 41.47 277 GLU A CA 1
ATOM 2250 C C . GLU A 1 277 ? -32.110 9.090 100.407 1.00 41.47 277 GLU A C 1
ATOM 2252 O O . GLU A 1 277 ? -31.608 7.961 100.432 1.00 41.47 277 GLU A O 1
ATOM 2257 N N . PRO A 1 278 ? -31.713 10.009 99.495 1.00 60.03 278 PRO A N 1
ATOM 2258 C CA . PRO A 1 278 ? -30.710 9.836 98.437 1.00 60.03 278 PRO A CA 1
ATOM 2259 C C . PRO A 1 278 ? -29.311 10.343 98.852 1.00 60.03 278 PRO A C 1
ATOM 2261 O O . PRO A 1 278 ? -29.205 11.197 99.722 1.00 60.03 278 PRO A O 1
ATOM 2264 N N . ASN A 1 279 ? -28.225 9.959 98.153 1.00 42.53 279 ASN A N 1
ATOM 2265 C CA . ASN A 1 279 ? -27.051 10.850 98.075 1.00 42.53 279 ASN A CA 1
ATOM 2266 C C . ASN A 1 279 ? -26.086 10.620 96.896 1.00 42.53 279 ASN A C 1
ATOM 2268 O O . ASN A 1 279 ? -25.785 9.500 96.485 1.00 42.53 279 ASN A O 1
ATOM 2272 N N . ARG A 1 280 ? -25.562 11.760 96.434 1.00 37.69 280 ARG A N 1
ATOM 2273 C CA . ARG A 1 280 ? -24.372 12.005 95.617 1.00 37.69 280 ARG A CA 1
ATOM 2274 C C . ARG A 1 280 ? -23.072 11.776 96.406 1.00 37.69 280 ARG A C 1
ATOM 2276 O O . ARG A 1 280 ? -22.989 12.060 97.593 1.00 37.69 280 ARG A O 1
ATOM 2283 N N . GLY A 1 281 ? -22.018 11.452 95.661 1.00 33.31 281 GLY A N 1
ATOM 2284 C CA . GLY A 1 281 ? -20.594 11.601 95.996 1.00 33.31 281 GLY A CA 1
ATOM 2285 C C . GLY A 1 281 ? -19.785 10.784 94.976 1.00 33.31 281 GLY A C 1
ATOM 2286 O O . GLY A 1 281 ? -20.130 9.639 94.735 1.00 33.31 281 GLY A O 1
ATOM 2287 N N . GLY A 1 282 ? -18.783 11.259 94.235 1.00 33.78 282 GLY A N 1
ATOM 2288 C CA . GLY A 1 282 ? -17.962 12.453 94.374 1.00 33.78 282 GLY A CA 1
ATOM 2289 C C . GLY A 1 282 ? -16.616 12.123 95.021 1.00 33.78 282 GLY A C 1
ATOM 2290 O O . GLY A 1 282 ? -16.437 12.440 96.189 1.00 33.78 282 GLY A O 1
ATOM 2291 N N . THR A 1 283 ? -15.663 11.557 94.266 1.00 35.28 283 THR A N 1
ATOM 2292 C CA . THR A 1 283 ? -14.232 11.616 94.622 1.00 35.28 283 THR A CA 1
ATOM 2293 C C . THR A 1 283 ? -13.354 11.689 93.374 1.00 35.28 283 THR A C 1
ATOM 2295 O O . THR A 1 283 ? -13.448 10.868 92.466 1.00 35.28 283 THR A O 1
ATOM 2298 N N . GLN A 1 284 ? -12.521 12.728 93.346 1.00 36.44 284 GLN A N 1
ATOM 2299 C CA . GLN A 1 284 ? -11.486 13.020 92.360 1.00 36.44 284 GLN A CA 1
ATOM 2300 C C . GLN A 1 284 ? -10.177 12.296 92.712 1.00 36.44 284 GLN A C 1
ATOM 2302 O O . GLN A 1 284 ? -9.863 12.140 93.890 1.00 36.44 284 GLN A O 1
ATOM 2307 N N . ALA A 1 285 ? -9.360 11.994 91.701 1.00 33.50 285 ALA A N 1
ATOM 2308 C CA . ALA A 1 285 ? -7.902 11.984 91.813 1.00 33.50 285 ALA A CA 1
ATOM 2309 C C . ALA A 1 285 ? -7.280 12.422 90.472 1.00 33.50 285 ALA A C 1
ATOM 2311 O O . ALA A 1 285 ? -7.632 11.911 89.411 1.00 33.50 285 ALA A O 1
ATOM 2312 N N . HIS A 1 286 ? -6.399 13.418 90.552 1.00 38.62 286 HIS A N 1
ATOM 2313 C CA . HIS A 1 286 ? -5.547 13.963 89.490 1.00 38.62 286 HIS A CA 1
ATOM 2314 C C . HIS A 1 286 ? -4.505 12.942 88.986 1.00 38.62 286 HIS A C 1
ATOM 2316 O O . HIS A 1 286 ? -4.105 12.077 89.758 1.00 38.62 286 HIS A O 1
ATOM 2322 N N . VAL A 1 287 ? -3.999 13.111 87.748 1.00 37.94 287 VAL A N 1
ATOM 2323 C CA . VAL A 1 287 ? -2.579 13.420 87.417 1.00 37.94 287 VAL A CA 1
ATOM 2324 C C . VAL A 1 287 ? -2.365 13.545 85.886 1.00 37.94 287 VAL A C 1
ATOM 2326 O O . VAL A 1 287 ? -2.796 12.707 85.105 1.00 37.94 287 VAL A O 1
ATOM 2329 N N . GLU A 1 288 ? -1.707 14.657 85.542 1.00 30.17 288 GLU A N 1
ATOM 2330 C CA . GLU A 1 288 ? -0.817 15.035 84.423 1.00 30.17 288 GLU A CA 1
ATOM 2331 C C . GLU A 1 288 ? -1.033 14.708 82.938 1.00 30.17 288 GLU A C 1
ATOM 2333 O O . GLU A 1 288 ? -1.287 13.599 82.482 1.00 30.17 288 GLU A O 1
ATOM 2338 N N . ALA A 1 289 ? -0.748 15.767 82.176 1.00 40.22 289 ALA A N 1
ATOM 2339 C CA . ALA A 1 289 ? -0.621 15.856 80.738 1.00 40.22 289 ALA A CA 1
ATOM 2340 C C . ALA A 1 289 ? 0.803 15.535 80.255 1.00 40.22 289 ALA A C 1
ATOM 2342 O O . ALA A 1 289 ? 1.780 16.026 80.814 1.00 40.22 289 ALA A O 1
ATOM 2343 N N . ALA A 1 290 ? 0.903 14.874 79.101 1.00 34.78 290 ALA A N 1
ATOM 2344 C CA . ALA A 1 290 ? 2.015 15.052 78.176 1.00 34.78 290 ALA A CA 1
ATOM 2345 C C . ALA A 1 290 ? 1.513 14.926 76.731 1.00 34.78 290 ALA A C 1
ATOM 2347 O O . ALA A 1 290 ? 0.784 14.008 76.367 1.00 34.78 290 ALA A O 1
ATOM 2348 N N . ARG A 1 291 ? 1.891 15.922 75.931 1.00 43.75 291 ARG A N 1
ATOM 2349 C CA . ARG A 1 291 ? 1.635 16.066 74.498 1.00 43.75 291 ARG A CA 1
ATOM 2350 C C . AR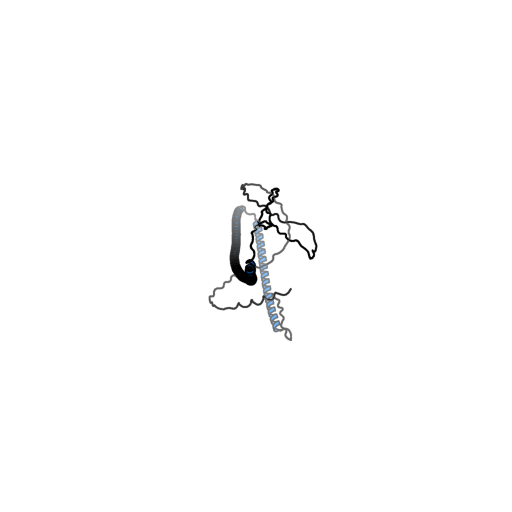G A 1 291 ? 2.509 15.092 73.701 1.00 43.75 291 ARG A C 1
ATOM 2352 O O . ARG A 1 291 ? 3.709 15.065 73.942 1.00 43.75 291 ARG A O 1
ATOM 2359 N N . SER A 1 292 ? 1.968 14.482 72.651 1.00 37.09 292 SER A N 1
ATOM 2360 C CA . SER A 1 292 ? 2.603 14.448 71.322 1.00 37.09 292 SER A CA 1
ATOM 2361 C C . SER A 1 292 ? 1.619 13.910 70.281 1.00 37.09 292 SER A C 1
ATOM 2363 O O . SER A 1 292 ? 0.825 13.012 70.551 1.00 37.09 292 SER A O 1
ATOM 2365 N N . GLY A 1 293 ? 1.621 14.540 69.107 1.00 48.59 293 GLY A N 1
ATOM 2366 C CA . GLY A 1 293 ? 0.799 14.147 67.971 1.00 48.59 293 GLY A CA 1
ATOM 2367 C C . GLY A 1 293 ? 1.366 12.934 67.242 1.00 48.59 293 GLY A C 1
ATOM 2368 O O . GLY A 1 293 ? 2.576 12.716 67.242 1.00 48.59 293 GLY A O 1
ATOM 2369 N N . VAL A 1 294 ? 0.478 12.191 66.585 1.00 41.12 294 VAL A N 1
ATOM 2370 C CA . VAL A 1 294 ? 0.816 11.229 65.533 1.00 41.12 294 VAL A CA 1
ATOM 2371 C C . VAL A 1 294 ? -0.280 11.306 64.465 1.00 41.12 294 VAL A C 1
ATOM 2373 O O . VAL A 1 294 ? -1.468 11.221 64.771 1.00 41.12 294 VAL A O 1
ATOM 2376 N N . GLU A 1 295 ? 0.149 11.545 63.228 1.00 43.81 295 GLU A N 1
ATOM 2377 C CA . GLU A 1 295 ? -0.649 11.598 61.999 1.00 43.81 295 GLU A CA 1
ATOM 2378 C C . GLU A 1 295 ? -1.268 10.236 61.616 1.00 43.81 295 GLU A C 1
ATOM 2380 O O . GLU A 1 295 ? -0.763 9.189 62.030 1.00 43.81 295 GLU A O 1
ATOM 2385 N N . PRO A 1 296 ? -2.305 10.205 60.755 1.00 46.41 296 PRO A N 1
ATOM 2386 C CA . PRO A 1 296 ? -2.785 8.970 60.147 1.00 46.41 296 PRO A CA 1
ATOM 2387 C C . PRO A 1 296 ? -1.957 8.594 58.900 1.00 46.41 296 PRO A C 1
ATOM 2389 O O . PRO A 1 296 ? -2.029 9.260 57.869 1.00 46.41 296 PRO A O 1
ATOM 2392 N N . GLY A 1 297 ? -1.207 7.490 58.979 1.00 41.69 297 GLY A N 1
ATOM 2393 C CA . GLY A 1 297 ? -0.610 6.797 57.825 1.00 41.69 297 GLY A CA 1
ATOM 2394 C C . GLY A 1 297 ? -1.526 5.689 57.263 1.00 41.69 297 GLY A C 1
ATOM 2395 O O . GLY A 1 297 ? -2.401 5.202 57.982 1.00 41.69 297 GLY A O 1
ATOM 2396 N N . PRO A 1 298 ? -1.366 5.284 55.986 1.00 56.97 298 PRO A N 1
ATOM 2397 C CA . PRO A 1 298 ? -2.334 4.454 55.273 1.00 56.97 298 PRO A CA 1
ATOM 2398 C C . PRO A 1 298 ? -2.233 2.962 55.617 1.00 56.97 298 PRO A C 1
ATOM 2400 O O . PRO A 1 298 ? -1.160 2.417 55.874 1.00 56.97 298 PRO A O 1
ATOM 2403 N N . VAL A 1 299 ? -3.384 2.292 55.551 1.00 45.56 299 VAL A N 1
ATOM 2404 C CA . VAL A 1 299 ? -3.544 0.843 55.716 1.00 45.56 299 VAL A CA 1
ATOM 2405 C C . VAL A 1 299 ? -2.983 0.115 54.489 1.00 45.56 299 VAL A C 1
ATOM 2407 O O . VAL A 1 299 ? -3.521 0.234 53.389 1.00 45.56 299 VAL A O 1
ATOM 2410 N N . VAL A 1 300 ? -1.922 -0.669 54.690 1.00 45.12 300 VAL A N 1
ATOM 2411 C CA . VAL A 1 300 ? -1.402 -1.652 53.727 1.00 45.12 300 VAL A CA 1
ATOM 2412 C C . VAL A 1 300 ? -1.936 -3.034 54.111 1.00 45.12 300 VAL A C 1
ATOM 2414 O O . VAL A 1 300 ? -1.822 -3.460 55.259 1.00 45.12 300 VAL A O 1
ATOM 2417 N N . TRP A 1 301 ? -2.535 -3.725 53.143 1.00 48.22 301 TRP A N 1
ATOM 2418 C CA . TRP A 1 301 ? -2.982 -5.115 53.260 1.00 48.22 301 TRP A CA 1
ATOM 2419 C C . TRP A 1 301 ? -1.784 -6.078 53.316 1.00 48.22 301 TRP A C 1
ATOM 2421 O O . TRP A 1 301 ? -0.834 -5.876 52.556 1.00 48.22 301 TRP A O 1
ATOM 2431 N N . PRO A 1 302 ? -1.820 -7.171 54.103 1.00 50.22 302 PRO A N 1
ATOM 2432 C CA . PRO A 1 302 ? -0.833 -8.229 53.970 1.00 50.22 302 PRO A CA 1
ATOM 2433 C C . PRO A 1 302 ? -1.249 -9.191 52.848 1.00 50.22 302 PRO A C 1
ATOM 2435 O O . PRO A 1 302 ? -2.291 -9.844 52.916 1.00 50.22 302 PRO A O 1
ATOM 2438 N N . ALA A 1 303 ? -0.412 -9.291 51.816 1.00 38.53 303 ALA A N 1
ATOM 2439 C CA . ALA A 1 303 ? -0.423 -10.424 50.902 1.00 38.53 303 ALA A CA 1
ATOM 2440 C C . ALA A 1 303 ? 0.174 -11.634 51.636 1.00 38.53 303 ALA A C 1
ATOM 2442 O O . ALA A 1 303 ? 1.305 -11.584 52.122 1.00 38.53 303 ALA A O 1
ATOM 2443 N N . GLY A 1 304 ? -0.619 -12.698 51.753 1.00 39.75 304 GLY A N 1
ATOM 2444 C CA . GLY A 1 304 ? -0.212 -13.952 52.368 1.00 39.75 304 GLY A CA 1
ATOM 2445 C C . GLY A 1 304 ? 0.879 -14.651 51.562 1.00 39.75 304 GLY A C 1
ATOM 2446 O O . GLY A 1 304 ? 0.781 -14.783 50.343 1.00 39.75 304 GLY A O 1
ATOM 2447 N N . ALA A 1 305 ? 1.893 -15.127 52.278 1.00 42.12 305 ALA A N 1
ATOM 2448 C CA . ALA A 1 305 ? 2.796 -16.170 51.830 1.00 42.12 305 ALA A CA 1
ATOM 2449 C C . ALA A 1 305 ? 2.417 -17.482 52.527 1.00 42.12 305 ALA A C 1
ATOM 2451 O O . ALA A 1 305 ? 2.157 -17.506 53.731 1.00 42.12 305 ALA A O 1
ATOM 2452 N N . GLY A 1 306 ? 2.403 -18.550 51.735 1.00 38.56 306 GLY A N 1
ATOM 2453 C CA . GLY A 1 306 ? 2.173 -19.934 52.135 1.00 38.56 306 GLY A CA 1
ATOM 2454 C C . GLY A 1 306 ? 1.593 -20.725 50.961 1.00 38.56 306 GLY A C 1
ATOM 2455 O O . GLY A 1 306 ? 0.607 -20.293 50.382 1.00 38.56 306 GLY A O 1
ATOM 2456 N N . GLU A 1 307 ? 2.081 -21.882 50.538 1.00 38.06 307 GLU A N 1
ATOM 2457 C CA . GLU A 1 307 ? 3.384 -22.543 50.593 1.00 38.06 307 GLU A CA 1
ATOM 2458 C C . GLU A 1 307 ? 3.225 -23.779 49.668 1.00 38.06 307 GLU A C 1
ATOM 2460 O O . GLU A 1 307 ? 2.164 -24.394 49.659 1.00 38.06 307 GLU A O 1
ATOM 2465 N N . GLN A 1 308 ? 4.284 -24.141 48.930 1.00 41.28 308 GLN A N 1
ATOM 2466 C CA . GLN A 1 308 ? 4.670 -25.518 48.548 1.00 41.28 308 GLN A CA 1
ATOM 2467 C C . GLN A 1 308 ? 3.834 -26.360 47.540 1.00 41.28 308 GLN A C 1
ATOM 2469 O O . GLN A 1 308 ? 2.720 -26.792 47.815 1.00 41.28 308 GLN A O 1
ATOM 2474 N N . GLY A 1 309 ? 4.511 -26.804 46.460 1.00 34.12 309 GLY A N 1
ATOM 2475 C CA . GLY A 1 309 ? 4.547 -28.237 46.102 1.00 34.12 309 GLY A CA 1
ATOM 2476 C C . GLY A 1 309 ? 4.440 -28.644 44.618 1.00 34.12 309 GLY A C 1
ATOM 2477 O O . GLY A 1 309 ? 3.365 -28.542 44.046 1.00 34.12 309 GLY A O 1
ATOM 2478 N N . PHE A 1 310 ? 5.514 -29.275 44.102 1.00 31.78 310 PHE A N 1
ATOM 2479 C CA . PHE A 1 310 ? 5.657 -30.086 42.861 1.00 31.78 310 PHE A CA 1
ATOM 2480 C C . PHE A 1 310 ? 5.703 -29.322 41.517 1.00 31.78 310 PHE A C 1
ATOM 2482 O O . PHE A 1 310 ? 4.811 -28.552 41.211 1.00 31.78 310 PHE A O 1
ATOM 2489 N N . GLY A 1 311 ? 6.667 -29.471 40.600 1.00 34.06 311 GLY A N 1
ATOM 2490 C CA . GLY A 1 311 ? 7.816 -30.368 40.428 1.00 34.06 311 GLY A CA 1
ATOM 2491 C C . GLY A 1 311 ? 7.999 -30.637 38.919 1.00 34.06 311 GLY A C 1
ATOM 2492 O O . GLY A 1 311 ? 7.038 -31.088 38.313 1.00 34.06 311 GLY A O 1
ATOM 2493 N N . ALA A 1 312 ? 9.166 -30.329 38.322 1.00 34.03 312 ALA A N 1
ATOM 2494 C CA . ALA A 1 312 ? 9.772 -30.997 37.142 1.00 34.03 312 ALA A CA 1
ATOM 2495 C C . ALA A 1 312 ? 10.902 -30.153 36.492 1.00 34.03 312 ALA A C 1
ATOM 2497 O O . ALA A 1 312 ? 10.657 -29.110 35.897 1.00 34.03 312 ALA A O 1
ATOM 2498 N N . GLU A 1 313 ? 12.127 -30.657 36.668 1.00 36.19 313 GLU A N 1
ATOM 2499 C CA . GLU A 1 313 ? 13.371 -30.610 35.865 1.00 36.19 313 GLU A CA 1
ATOM 2500 C C . GLU A 1 313 ? 13.735 -29.456 34.894 1.00 36.19 313 GLU A C 1
ATOM 2502 O O . GLU A 1 313 ? 13.005 -29.158 33.951 1.00 36.19 313 GLU A O 1
ATOM 2507 N N . PRO A 1 314 ? 14.994 -28.958 34.975 1.00 45.44 314 PRO A N 1
ATOM 2508 C CA . PRO A 1 314 ? 15.695 -28.290 33.881 1.00 45.44 314 PRO A CA 1
ATOM 2509 C C . PRO A 1 314 ? 16.821 -29.158 33.274 1.00 45.44 314 PRO A C 1
ATOM 2511 O O . PRO A 1 314 ? 17.764 -29.575 33.953 1.00 45.44 314 PRO A O 1
ATOM 2514 N N . GLY A 1 315 ? 16.773 -29.358 31.955 1.00 40.38 315 GLY A N 1
ATOM 2515 C CA . GLY A 1 315 ? 17.839 -29.960 31.148 1.00 40.38 315 GLY A CA 1
ATOM 2516 C C . GLY A 1 315 ? 18.768 -28.920 30.501 1.00 40.38 315 GLY A C 1
ATOM 2517 O O . GLY A 1 315 ? 18.425 -28.327 29.491 1.00 40.38 315 GLY A O 1
ATOM 2518 N N . ARG A 1 316 ? 19.935 -28.718 31.128 1.00 41.28 316 ARG A N 1
ATOM 2519 C CA . ARG A 1 316 ? 21.314 -28.589 30.588 1.00 41.28 316 ARG A CA 1
ATOM 2520 C C . ARG A 1 316 ? 21.630 -27.999 29.180 1.00 41.28 316 ARG A C 1
ATOM 2522 O O . ARG A 1 316 ? 21.182 -28.525 28.173 1.00 41.28 316 ARG A O 1
ATOM 2529 N N . VAL A 1 317 ? 22.708 -27.173 29.193 1.00 37.81 317 VAL A N 1
ATOM 2530 C CA . VAL A 1 317 ? 23.892 -27.141 28.265 1.00 37.81 317 VAL A CA 1
ATOM 2531 C C . VAL A 1 317 ? 23.691 -26.332 26.955 1.00 37.81 317 VAL A C 1
ATOM 2533 O O . VAL A 1 317 ? 22.689 -26.503 26.291 1.00 37.81 317 VAL A O 1
ATOM 2536 N N . THR A 1 318 ? 24.539 -25.389 26.501 1.00 43.41 318 THR A N 1
ATOM 2537 C CA . THR A 1 318 ? 25.968 -25.081 26.736 1.00 43.41 318 THR A CA 1
ATOM 2538 C C . THR A 1 318 ? 26.331 -23.611 26.474 1.00 43.41 318 THR A C 1
ATOM 2540 O O . THR A 1 318 ? 25.677 -22.887 25.735 1.00 43.41 318 THR A O 1
ATOM 2543 N N . GLN A 1 319 ? 27.475 -23.256 27.054 1.00 39.12 319 GLN A N 1
ATOM 2544 C CA . GLN A 1 319 ? 28.362 -22.113 26.846 1.00 39.12 319 GLN A CA 1
ATOM 2545 C C . GLN A 1 319 ? 28.781 -21.779 25.395 1.00 39.12 319 GLN A C 1
ATOM 2547 O O . GLN A 1 319 ? 29.103 -22.675 24.624 1.00 39.12 319 GLN A O 1
ATOM 2552 N N . ARG A 1 320 ? 29.029 -20.465 25.211 1.00 34.09 320 ARG A N 1
ATOM 2553 C CA . ARG A 1 320 ? 30.201 -19.817 24.567 1.00 34.09 320 ARG A CA 1
ATOM 2554 C C . ARG A 1 320 ? 30.275 -19.855 23.028 1.00 34.09 320 ARG A C 1
ATOM 2556 O O . ARG A 1 320 ? 30.444 -20.907 22.440 1.00 34.09 320 ARG A O 1
ATOM 2563 N N . VAL A 1 321 ? 30.302 -18.671 22.406 1.00 34.88 321 VAL A N 1
ATOM 2564 C CA . VAL A 1 321 ? 31.482 -18.022 21.785 1.00 34.88 321 VAL A CA 1
ATOM 2565 C C . VAL A 1 321 ? 31.083 -16.595 21.369 1.00 34.88 321 VAL A C 1
ATOM 2567 O O . VAL A 1 321 ? 29.959 -16.339 20.951 1.00 34.88 321 VAL A O 1
ATOM 2570 N N . ALA A 1 322 ? 32.008 -15.664 21.592 1.00 37.28 322 ALA A N 1
ATOM 2571 C CA . ALA A 1 322 ? 31.937 -14.252 21.249 1.00 37.28 322 ALA A CA 1
ATOM 2572 C C . ALA A 1 322 ? 31.964 -14.013 19.731 1.00 37.28 322 ALA A C 1
ATOM 2574 O O . ALA A 1 322 ? 32.589 -14.783 19.008 1.00 37.28 322 ALA A O 1
ATOM 2575 N N . GLY A 1 323 ? 31.396 -12.893 19.278 1.00 32.12 323 GLY A N 1
ATOM 2576 C CA . GLY A 1 323 ? 31.681 -12.367 17.944 1.00 32.12 323 GLY A CA 1
ATOM 2577 C C . GLY A 1 323 ? 30.572 -11.508 17.349 1.00 32.12 323 GLY A C 1
ATOM 2578 O O . GLY A 1 323 ? 29.626 -12.031 16.785 1.00 32.12 323 GLY A O 1
ATOM 2579 N N . GLU A 1 324 ? 30.785 -10.196 17.429 1.00 35.88 324 GLU A N 1
ATOM 2580 C CA . GLU A 1 324 ? 30.548 -9.237 16.341 1.00 35.88 324 GLU A CA 1
ATOM 2581 C C . GLU A 1 324 ? 29.129 -8.733 15.982 1.00 35.88 324 GLU A C 1
ATOM 2583 O O . GLU A 1 324 ? 28.283 -9.413 15.418 1.00 35.88 324 GLU A O 1
ATOM 2588 N N . LEU A 1 325 ? 29.017 -7.407 16.175 1.00 38.75 325 LEU A N 1
ATOM 2589 C CA . LEU A 1 325 ? 28.366 -6.403 15.321 1.00 38.75 325 LEU A CA 1
ATOM 2590 C C . LEU A 1 325 ? 26.829 -6.338 15.287 1.00 38.75 325 LEU A C 1
ATOM 2592 O O . LEU A 1 325 ? 26.180 -7.004 14.490 1.00 38.75 325 LEU A O 1
ATOM 2596 N N . ARG A 1 326 ? 26.275 -5.342 15.998 1.00 34.25 326 ARG A N 1
ATOM 2597 C CA . ARG A 1 326 ? 25.517 -4.198 15.428 1.00 34.25 326 ARG A CA 1
ATOM 2598 C C . ARG A 1 326 ? 24.709 -3.489 16.514 1.00 34.25 326 ARG A C 1
ATOM 2600 O O . ARG A 1 326 ? 23.827 -4.099 17.094 1.00 34.25 326 ARG A O 1
ATOM 2607 N N . SER A 1 327 ? 24.972 -2.194 16.685 1.00 34.03 327 SER A N 1
ATOM 2608 C CA . SER A 1 327 ? 23.993 -1.091 16.606 1.00 34.03 327 SER A CA 1
ATOM 2609 C C . SER A 1 327 ? 24.424 0.061 17.516 1.00 34.03 327 SER A C 1
ATOM 2611 O O . SER A 1 327 ? 24.112 0.092 18.703 1.00 34.03 327 SER A O 1
ATOM 2613 N N . VAL A 1 328 ? 25.142 1.020 16.933 1.00 35.03 328 VAL A N 1
ATOM 2614 C CA . VAL A 1 328 ? 25.210 2.386 17.454 1.00 35.03 328 VAL A CA 1
ATOM 2615 C C . VAL A 1 328 ? 24.007 3.117 16.871 1.00 35.03 328 VAL A C 1
ATOM 2617 O O . VAL A 1 328 ? 23.881 3.219 15.653 1.00 35.03 328 VAL A O 1
ATOM 2620 N N . ALA A 1 329 ? 23.125 3.594 17.739 1.00 36.00 329 ALA A N 1
ATOM 2621 C CA . ALA A 1 329 ? 22.093 4.559 17.411 1.00 36.00 329 ALA A CA 1
ATOM 2622 C C . ALA A 1 329 ? 22.213 5.704 18.413 1.00 36.00 329 ALA A C 1
ATOM 2624 O O . ALA A 1 329 ? 21.643 5.622 19.489 1.00 36.00 329 ALA A O 1
ATOM 2625 N N . GLU A 1 330 ? 22.981 6.736 18.066 1.00 36.59 330 GLU A N 1
ATOM 2626 C CA . GLU A 1 330 ? 22.702 8.114 18.479 1.00 36.59 330 GLU A CA 1
ATOM 2627 C C . GLU A 1 330 ? 23.649 9.082 17.767 1.00 36.59 330 GLU A C 1
ATOM 2629 O O . GLU A 1 330 ? 24.863 8.900 17.811 1.00 36.59 330 GLU A O 1
ATOM 2634 N N . ALA A 1 331 ? 23.063 10.087 17.109 1.00 33.50 331 ALA A N 1
ATOM 2635 C CA . ALA A 1 331 ? 23.524 11.478 17.001 1.00 33.50 331 ALA A CA 1
ATOM 2636 C C . ALA A 1 331 ? 23.145 12.080 15.638 1.00 33.50 331 ALA A C 1
ATOM 2638 O O . ALA A 1 331 ? 23.754 11.821 14.602 1.00 33.50 331 ALA A O 1
ATOM 2639 N N . VAL A 1 332 ? 22.121 12.928 15.680 1.00 47.25 332 VAL A N 1
ATOM 2640 C CA . VAL A 1 332 ? 21.749 13.901 14.645 1.00 47.25 332 VAL A CA 1
ATOM 2641 C C . VAL A 1 332 ? 22.853 14.960 14.497 1.00 47.25 332 VAL A C 1
ATOM 2643 O O . VAL A 1 332 ? 23.392 15.401 15.514 1.00 47.25 332 VAL A O 1
ATOM 2646 N N . PRO A 1 333 ? 23.115 15.466 13.274 1.00 50.09 333 PRO A N 1
ATOM 2647 C CA . PRO A 1 333 ? 23.460 16.884 13.157 1.00 50.09 333 PRO A CA 1
ATOM 2648 C C . PRO A 1 333 ? 22.716 17.642 12.038 1.00 50.09 333 PRO A C 1
ATOM 2650 O O . PRO A 1 333 ? 22.362 17.104 10.992 1.00 50.09 333 PRO A O 1
ATOM 2653 N N . ALA A 1 334 ? 22.505 18.932 12.313 1.00 43.62 334 ALA A N 1
ATOM 2654 C CA . ALA A 1 334 ? 21.915 19.974 11.468 1.00 43.62 334 ALA A CA 1
ATOM 2655 C C . ALA A 1 334 ? 22.848 20.437 10.315 1.00 43.62 334 ALA A C 1
ATOM 2657 O O . ALA A 1 334 ? 24.050 20.161 10.367 1.00 43.62 334 ALA A O 1
ATOM 2658 N N . PRO A 1 335 ? 22.343 21.173 9.297 1.00 51.72 335 PRO A N 1
ATOM 2659 C CA . PRO A 1 335 ? 23.113 21.518 8.102 1.00 51.72 335 PRO A CA 1
ATOM 2660 C C . PRO A 1 335 ? 23.951 22.796 8.269 1.00 51.72 335 PRO A C 1
ATOM 2662 O O . PRO A 1 335 ? 23.561 23.740 8.958 1.00 51.72 335 PRO A O 1
ATOM 2665 N N . ARG A 1 336 ? 25.098 22.841 7.581 1.00 40.25 336 ARG A N 1
ATOM 2666 C CA . ARG A 1 336 ? 25.867 24.062 7.308 1.00 40.25 336 ARG A CA 1
ATOM 2667 C C . ARG A 1 336 ? 26.101 24.183 5.807 1.00 40.25 336 ARG A C 1
ATOM 2669 O O . ARG A 1 336 ? 26.827 23.376 5.235 1.00 40.25 336 ARG A O 1
ATOM 2676 N N . ASP A 1 337 ? 25.512 25.216 5.219 1.00 45.59 337 ASP A N 1
ATOM 2677 C CA . ASP A 1 337 ? 25.863 25.731 3.899 1.00 45.59 337 ASP A CA 1
ATOM 2678 C C . ASP A 1 337 ? 27.147 26.564 3.980 1.00 45.59 337 ASP A C 1
ATOM 2680 O O . ASP A 1 337 ? 27.345 27.344 4.916 1.00 45.59 337 ASP A O 1
ATOM 2684 N N . GLY A 1 338 ? 28.019 26.414 2.983 1.00 35.53 338 GLY A N 1
ATOM 2685 C CA . GLY A 1 338 ? 29.272 27.159 2.897 1.00 35.53 338 GLY A CA 1
ATOM 2686 C C . GLY A 1 338 ? 30.039 26.921 1.598 1.00 35.53 338 GLY A C 1
ATOM 2687 O O . GLY A 1 338 ? 30.934 26.090 1.553 1.00 35.53 338 GLY A O 1
ATOM 2688 N N . ALA A 1 339 ? 29.646 27.668 0.565 1.00 40.66 339 ALA A N 1
ATOM 2689 C CA . ALA A 1 339 ? 30.435 28.256 -0.526 1.00 40.66 339 ALA A CA 1
ATOM 2690 C C . ALA A 1 339 ? 31.831 27.696 -0.907 1.00 40.66 339 ALA A C 1
ATOM 2692 O O . ALA A 1 339 ? 32.783 27.773 -0.138 1.00 40.66 339 ALA A O 1
ATOM 2693 N N . ALA A 1 340 ? 31.989 27.382 -2.198 1.00 38.25 340 ALA A N 1
ATOM 2694 C CA . ALA A 1 340 ? 33.161 27.692 -3.035 1.00 38.25 340 ALA A CA 1
ATOM 2695 C C . ALA A 1 340 ? 32.708 27.538 -4.506 1.00 38.25 340 ALA A C 1
ATOM 2697 O O . ALA A 1 340 ? 32.024 26.576 -4.830 1.00 38.25 340 ALA A O 1
ATOM 2698 N N . GLY A 1 341 ? 32.927 28.451 -5.450 1.00 35.12 341 GLY A N 1
ATOM 2699 C CA . GLY A 1 341 ? 34.085 29.315 -5.650 1.00 35.12 341 GLY A CA 1
ATOM 2700 C C . GLY A 1 341 ? 34.714 28.919 -6.988 1.00 35.12 341 GLY A C 1
ATOM 2701 O O . GLY A 1 341 ? 35.600 28.075 -7.027 1.00 35.12 341 GLY A O 1
ATOM 2702 N N . ALA A 1 342 ? 34.192 29.472 -8.085 1.00 40.91 342 ALA A N 1
ATOM 2703 C CA . ALA A 1 342 ? 34.697 29.275 -9.441 1.00 40.91 342 ALA A CA 1
ATOM 2704 C C . ALA A 1 342 ? 35.884 30.212 -9.724 1.00 40.91 342 ALA A C 1
ATOM 2706 O O . ALA A 1 342 ? 35.831 31.391 -9.377 1.00 40.91 342 ALA A O 1
ATOM 2707 N N . GLY A 1 343 ? 36.919 29.709 -10.406 1.00 32.84 343 GLY A N 1
ATOM 2708 C CA . GLY A 1 343 ? 38.035 30.522 -10.900 1.00 32.84 343 GLY A CA 1
ATOM 2709 C C . GLY A 1 343 ? 39.153 29.706 -11.565 1.00 32.84 343 GLY A C 1
ATOM 2710 O O . GLY A 1 343 ? 39.929 29.055 -10.881 1.00 32.84 343 GLY A O 1
ATOM 2711 N N . SER A 1 344 ? 39.210 29.780 -12.901 1.00 41.34 344 SER A N 1
ATOM 2712 C CA . SER A 1 344 ? 40.321 29.430 -13.830 1.00 41.34 344 SER A CA 1
ATOM 2713 C C . SER A 1 344 ? 41.666 30.118 -13.445 1.00 41.34 344 SER A C 1
ATOM 2715 O O . SER A 1 344 ? 41.578 31.024 -12.614 1.00 41.34 344 SER A O 1
ATOM 2717 N N . PRO A 1 345 ? 42.875 29.854 -14.042 1.00 56.59 345 PRO A N 1
ATOM 2718 C CA . PRO A 1 345 ? 43.110 29.582 -15.480 1.00 56.59 345 PRO A CA 1
ATOM 2719 C C . PRO A 1 345 ? 44.340 28.715 -15.922 1.00 56.59 345 PRO A C 1
ATOM 2721 O O . PRO A 1 345 ? 45.297 28.493 -15.195 1.00 56.59 345 PRO A O 1
ATOM 2724 N N . ALA A 1 346 ? 44.291 28.306 -17.201 1.00 36.72 346 ALA A N 1
ATOM 2725 C CA . ALA A 1 346 ? 45.337 28.266 -18.251 1.00 36.72 346 ALA A CA 1
ATOM 2726 C C . ALA A 1 346 ? 46.793 27.756 -18.020 1.00 36.72 346 ALA A C 1
ATOM 2728 O O . ALA A 1 346 ? 47.613 28.434 -17.411 1.00 36.72 346 ALA A O 1
ATOM 2729 N N . GLY A 1 347 ? 47.154 26.725 -18.810 1.00 35.66 347 GLY A N 1
ATOM 2730 C CA . GLY A 1 347 ? 48.368 26.673 -19.663 1.00 35.66 347 GLY A CA 1
ATOM 2731 C C . GLY A 1 347 ? 49.641 25.980 -19.121 1.00 35.66 347 GLY A C 1
ATOM 2732 O O . GLY A 1 347 ? 49.717 25.676 -17.940 1.00 35.66 347 GLY A O 1
ATOM 2733 N N . PRO A 1 348 ? 50.685 25.790 -19.961 1.00 63.34 348 PRO A N 1
ATOM 2734 C CA . PRO A 1 348 ? 50.823 24.696 -20.945 1.00 63.34 348 PRO A CA 1
ATOM 2735 C C . PRO A 1 348 ? 52.189 23.961 -20.855 1.00 63.34 348 PRO A C 1
ATOM 2737 O O . PRO A 1 348 ? 53.094 24.464 -20.205 1.00 63.34 348 PRO A O 1
ATOM 2740 N N . CYS A 1 349 ? 52.332 22.807 -21.530 1.00 34.00 349 CYS A N 1
ATOM 2741 C CA . CYS A 1 349 ? 53.560 22.156 -22.069 1.00 34.00 349 CYS A CA 1
ATOM 2742 C C . CYS A 1 349 ? 53.161 20.706 -22.438 1.00 34.00 349 CYS A C 1
ATOM 2744 O O . CYS A 1 349 ? 52.493 20.055 -21.649 1.00 34.00 349 CYS A O 1
ATOM 2746 N N . GLY A 1 350 ? 53.407 20.127 -23.612 1.00 36.47 350 GLY A N 1
ATOM 2747 C CA . GLY A 1 350 ? 54.523 20.305 -24.531 1.00 36.47 350 GLY A CA 1
ATOM 2748 C C . GLY A 1 350 ? 55.440 19.089 -24.400 1.00 36.47 350 GLY A C 1
ATOM 2749 O O . GLY A 1 350 ? 56.446 19.189 -23.714 1.00 36.47 350 GLY A O 1
ATOM 2750 N N . GLU A 1 351 ? 55.099 17.953 -25.021 1.00 37.75 351 GLU A N 1
ATOM 2751 C CA . GLU A 1 351 ? 56.006 16.800 -25.065 1.00 37.75 351 GLU A CA 1
ATOM 2752 C C . GLU A 1 351 ? 55.981 16.118 -26.435 1.00 37.75 351 GLU A C 1
ATOM 2754 O O . GLU A 1 351 ? 54.968 15.612 -26.914 1.00 37.75 351 GLU A O 1
ATOM 2759 N N . SER A 1 352 ? 57.139 16.188 -27.083 1.00 42.12 352 SER A N 1
ATOM 2760 C CA . SER A 1 352 ? 57.457 15.649 -28.396 1.00 42.12 352 SER A CA 1
ATOM 2761 C C . SER A 1 352 ? 58.730 14.816 -28.277 1.00 42.12 352 SER A C 1
ATOM 2763 O O . SER A 1 352 ? 59.768 15.377 -27.936 1.00 42.12 352 SER A O 1
ATOM 2765 N N . ALA A 1 353 ? 58.662 13.524 -28.597 1.00 38.19 353 ALA A N 1
ATOM 2766 C CA . ALA A 1 353 ? 59.753 12.641 -29.045 1.00 38.19 353 ALA A CA 1
ATOM 2767 C C . ALA A 1 353 ? 59.201 11.205 -29.071 1.00 38.19 353 ALA A C 1
ATOM 2769 O O . ALA A 1 353 ? 58.425 10.853 -28.196 1.00 38.19 353 ALA A O 1
ATOM 2770 N N . ARG A 1 354 ? 59.550 10.269 -29.950 1.00 36.94 354 ARG A N 1
ATOM 2771 C CA . ARG A 1 354 ? 60.164 10.176 -31.287 1.00 36.94 354 ARG A CA 1
ATOM 2772 C C . ARG A 1 354 ? 59.921 8.697 -31.716 1.00 36.94 354 ARG A C 1
ATOM 2774 O O . ARG A 1 354 ? 59.556 7.892 -30.863 1.00 36.94 354 ARG A O 1
ATOM 2781 N N . PRO A 1 355 ? 60.092 8.328 -32.996 1.00 55.06 355 PRO A N 1
ATOM 2782 C CA . PRO A 1 355 ? 59.685 7.027 -33.533 1.00 55.06 355 PRO A CA 1
ATOM 2783 C C . PRO A 1 355 ? 60.790 5.965 -33.414 1.00 55.06 355 PRO A C 1
ATOM 2785 O O . PRO A 1 355 ? 61.970 6.295 -33.529 1.00 55.06 355 PRO A O 1
ATOM 2788 N N . GLU A 1 356 ? 60.406 4.694 -33.275 1.00 38.88 356 GLU A N 1
ATOM 2789 C CA . GLU A 1 356 ? 61.306 3.543 -33.419 1.00 38.88 356 GLU A CA 1
ATOM 2790 C C . GLU A 1 356 ? 60.780 2.586 -34.497 1.00 38.88 356 GLU A C 1
ATOM 2792 O O . GLU A 1 356 ? 59.576 2.412 -34.690 1.00 38.88 356 GLU A O 1
ATOM 2797 N N . ALA A 1 357 ? 61.727 2.071 -35.273 1.00 37.22 357 ALA A N 1
ATOM 2798 C CA . ALA A 1 357 ? 61.557 1.460 -36.575 1.00 37.22 357 ALA A CA 1
ATOM 2799 C C . ALA A 1 357 ? 61.297 -0.057 -36.523 1.00 37.22 357 ALA A C 1
ATOM 2801 O O . ALA A 1 357 ? 61.790 -0.761 -35.653 1.00 37.22 357 ALA A O 1
ATOM 2802 N N . ALA A 1 358 ? 60.558 -0.514 -37.539 1.00 38.69 358 ALA A N 1
ATOM 2803 C CA . ALA A 1 358 ? 60.667 -1.764 -38.301 1.00 38.69 358 ALA A CA 1
ATOM 2804 C C . ALA A 1 358 ? 61.307 -3.023 -37.669 1.00 38.69 358 ALA A C 1
ATOM 2806 O O . ALA A 1 358 ? 62.512 -3.066 -37.445 1.00 38.69 358 ALA A O 1
ATOM 2807 N N . SER A 1 359 ? 60.552 -4.132 -37.669 1.00 36.44 359 SER A N 1
ATOM 2808 C CA . SER A 1 359 ? 60.885 -5.307 -38.503 1.00 36.44 359 SER A CA 1
ATOM 2809 C C . SER A 1 359 ? 59.696 -6.288 -38.617 1.00 36.44 359 SER A C 1
ATOM 2811 O O . SER A 1 359 ? 58.875 -6.327 -37.698 1.00 36.44 359 SER A O 1
ATOM 2813 N N . PRO A 1 360 ? 59.567 -7.055 -39.721 1.00 50.94 360 PRO A N 1
ATOM 2814 C CA . PRO A 1 360 ? 58.379 -7.833 -40.058 1.00 50.94 360 PRO A CA 1
ATOM 2815 C C . PRO A 1 360 ? 58.485 -9.298 -39.606 1.00 50.94 360 PRO A C 1
ATOM 2817 O O . PRO A 1 360 ? 59.572 -9.869 -39.533 1.00 50.94 360 PRO A O 1
ATOM 2820 N N . GLY A 1 361 ? 57.334 -9.921 -39.359 1.00 37.16 361 GLY A N 1
ATOM 2821 C CA . GL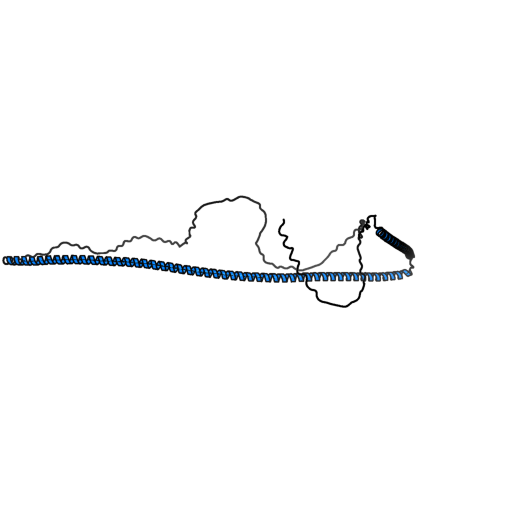Y A 1 361 ? 57.216 -11.355 -39.117 1.00 37.16 361 GLY A CA 1
ATOM 2822 C C . GLY A 1 361 ? 55.937 -11.888 -39.745 1.00 37.16 361 GLY A C 1
ATOM 2823 O O . GLY A 1 361 ? 54.854 -11.691 -39.203 1.00 37.16 361 GLY A O 1
ATOM 2824 N N . ASP A 1 362 ? 56.092 -12.535 -40.899 1.00 36.31 362 ASP A N 1
ATOM 2825 C CA . ASP A 1 362 ? 55.109 -13.427 -41.510 1.00 36.31 362 ASP A CA 1
ATOM 2826 C C . ASP A 1 362 ? 54.657 -14.507 -40.518 1.00 36.31 362 ASP A C 1
ATOM 2828 O O . ASP A 1 362 ? 55.505 -15.165 -39.915 1.00 36.31 362 ASP A O 1
ATOM 2832 N N . ALA A 1 363 ? 53.345 -14.752 -40.421 1.00 34.91 363 ALA A N 1
ATOM 2833 C CA . ALA A 1 363 ? 52.768 -16.101 -40.393 1.00 34.91 363 ALA A CA 1
ATOM 2834 C C . ALA A 1 363 ? 51.238 -16.085 -40.232 1.00 34.91 363 ALA A C 1
ATOM 2836 O O . ALA A 1 363 ? 50.681 -15.350 -39.422 1.00 34.91 363 ALA A O 1
ATOM 2837 N N . SER A 1 364 ? 50.619 -17.056 -40.908 1.00 35.28 364 SER A N 1
ATOM 2838 C CA . SER A 1 364 ? 49.254 -17.587 -40.761 1.00 35.28 364 SER A CA 1
ATOM 2839 C C . SER A 1 364 ? 48.128 -16.722 -41.350 1.00 35.28 364 SER A C 1
ATOM 2841 O O . SER A 1 364 ? 47.914 -15.593 -40.943 1.00 35.28 364 SER A O 1
ATOM 2843 N N . ALA A 1 365 ? 47.509 -17.109 -42.467 1.00 33.81 365 ALA A N 1
ATOM 2844 C CA . ALA A 1 365 ? 46.673 -18.287 -42.726 1.00 33.81 365 ALA A CA 1
ATOM 2845 C C . ALA A 1 365 ? 45.221 -18.126 -42.244 1.00 33.81 365 ALA A C 1
ATOM 2847 O O . ALA A 1 365 ? 44.967 -17.733 -41.112 1.00 33.81 365 ALA A O 1
ATOM 2848 N N . VAL A 1 366 ? 44.334 -18.618 -43.117 1.00 35.00 366 VAL A N 1
ATOM 2849 C CA . VAL A 1 366 ? 42.965 -19.109 -42.893 1.00 35.00 366 VAL A CA 1
ATOM 2850 C C . VAL A 1 366 ? 41.810 -18.184 -43.322 1.00 35.00 366 VAL A C 1
ATOM 2852 O O . VAL A 1 366 ? 41.744 -17.007 -42.993 1.00 35.00 366 VAL A O 1
ATOM 2855 N N . ASP A 1 367 ? 40.900 -18.845 -44.044 1.00 36.38 367 ASP A N 1
ATOM 2856 C CA . ASP A 1 367 ? 39.484 -18.579 -44.306 1.00 36.38 367 ASP A CA 1
ATOM 2857 C C . ASP A 1 367 ? 39.056 -17.481 -45.282 1.00 36.38 367 ASP A C 1
ATOM 2859 O O . ASP A 1 367 ? 38.834 -16.326 -44.932 1.00 36.38 367 ASP A O 1
ATOM 2863 N N . VAL A 1 368 ? 38.723 -17.928 -46.498 1.00 34.44 368 VAL A N 1
ATOM 2864 C CA . VAL A 1 368 ? 37.586 -17.375 -47.241 1.00 34.44 368 VAL A CA 1
ATOM 2865 C C . VAL A 1 368 ? 36.499 -18.445 -47.274 1.00 34.44 368 VAL A C 1
ATOM 2867 O O . VAL A 1 368 ? 36.474 -19.322 -48.138 1.00 34.44 368 VAL A O 1
ATOM 2870 N N . GLY A 1 369 ? 35.627 -18.380 -46.270 1.00 35.69 369 GLY A N 1
ATOM 2871 C CA . GLY A 1 369 ? 34.337 -19.047 -46.262 1.00 35.69 369 GLY A CA 1
ATOM 2872 C C . GLY A 1 369 ? 33.366 -18.344 -47.208 1.00 35.69 369 GLY A C 1
ATOM 2873 O O . GLY A 1 369 ? 33.289 -17.118 -47.261 1.00 35.69 369 GLY A O 1
ATOM 2874 N N . ALA A 1 370 ? 32.649 -19.163 -47.967 1.00 34.47 370 ALA A N 1
ATOM 2875 C CA . ALA A 1 370 ? 31.507 -18.810 -48.792 1.00 34.47 370 ALA A CA 1
ATOM 2876 C C . ALA A 1 370 ? 30.395 -18.097 -47.998 1.00 34.47 370 ALA A C 1
ATOM 2878 O O . ALA A 1 370 ? 30.298 -18.286 -46.787 1.00 34.47 370 ALA A O 1
ATOM 2879 N N . VAL A 1 371 ? 29.512 -17.370 -48.697 1.00 35.66 371 VAL A N 1
ATOM 2880 C CA . VAL A 1 371 ? 28.051 -17.620 -48.741 1.00 35.66 371 VAL A CA 1
ATOM 2881 C C . VAL A 1 371 ? 27.324 -16.512 -49.534 1.00 35.66 371 VAL A C 1
ATOM 2883 O O . VAL A 1 371 ? 27.611 -15.330 -49.390 1.00 35.66 371 VAL A O 1
ATOM 2886 N N . ASP A 1 372 ? 26.407 -16.987 -50.383 1.00 33.97 372 ASP A N 1
ATOM 2887 C CA . ASP A 1 372 ? 25.199 -16.396 -50.985 1.00 33.97 372 ASP A CA 1
ATOM 2888 C C . ASP A 1 372 ? 25.099 -14.906 -51.344 1.00 33.97 372 ASP A C 1
ATOM 2890 O O . ASP A 1 372 ? 25.018 -14.028 -50.488 1.00 33.97 372 ASP A O 1
ATOM 2894 N N . VAL A 1 373 ? 24.798 -14.668 -52.627 1.00 35.78 373 VAL A N 1
ATOM 2895 C CA . VAL A 1 373 ? 23.853 -13.615 -53.027 1.00 35.78 373 VAL A CA 1
ATOM 2896 C C . VAL A 1 373 ? 22.756 -14.253 -53.877 1.00 35.78 373 VAL A C 1
ATOM 2898 O O . VAL A 1 373 ? 22.936 -14.543 -55.060 1.00 35.78 373 VAL A O 1
ATOM 2901 N N . GLY A 1 374 ? 21.617 -14.488 -53.227 1.00 36.41 374 GLY A N 1
ATOM 2902 C CA . GLY A 1 374 ? 20.347 -14.818 -53.854 1.00 36.41 374 GLY A CA 1
ATOM 2903 C C . GLY A 1 374 ? 19.714 -13.604 -54.541 1.00 36.41 374 GLY A C 1
ATOM 2904 O O . GLY A 1 374 ? 19.887 -12.456 -54.140 1.00 36.41 374 GLY A O 1
ATOM 2905 N N . ALA A 1 375 ? 18.987 -13.919 -55.606 1.00 37.38 375 ALA A N 1
ATOM 2906 C CA . ALA A 1 375 ? 18.320 -13.042 -56.555 1.00 37.38 375 ALA A CA 1
ATOM 2907 C C . ALA A 1 375 ? 17.210 -12.155 -55.970 1.00 37.38 375 ALA A C 1
ATOM 2909 O O . ALA A 1 375 ? 16.494 -12.589 -55.075 1.00 37.38 375 ALA A O 1
ATOM 2910 N N . VAL A 1 376 ? 16.935 -11.022 -56.633 1.00 36.84 376 VAL A N 1
ATOM 2911 C CA . VAL A 1 376 ? 15.553 -10.585 -56.908 1.00 36.84 376 VAL A CA 1
ATOM 2912 C C . VAL A 1 376 ? 15.487 -9.985 -58.314 1.00 36.84 376 VAL A C 1
ATOM 2914 O O . VAL A 1 376 ? 15.993 -8.895 -58.575 1.00 36.84 376 VAL A O 1
ATOM 2917 N N . GLY A 1 377 ? 14.867 -10.737 -59.222 1.00 36.03 377 GLY A N 1
ATOM 2918 C CA . GLY A 1 377 ? 14.417 -10.266 -60.524 1.00 36.03 377 GLY A CA 1
ATOM 2919 C C . GLY A 1 377 ? 13.058 -9.582 -60.400 1.00 36.03 377 GLY A C 1
ATOM 2920 O O . GLY A 1 377 ? 12.167 -10.050 -59.693 1.00 36.03 377 GLY A O 1
ATOM 2921 N N . VAL A 1 378 ? 12.933 -8.464 -61.103 1.00 37.84 378 VAL A N 1
ATOM 2922 C CA . VAL A 1 378 ? 11.716 -7.673 -61.279 1.00 37.84 378 VAL A CA 1
ATOM 2923 C C . VAL A 1 378 ? 10.830 -8.367 -62.316 1.00 37.84 378 VAL A C 1
ATOM 2925 O O . VAL A 1 378 ? 11.289 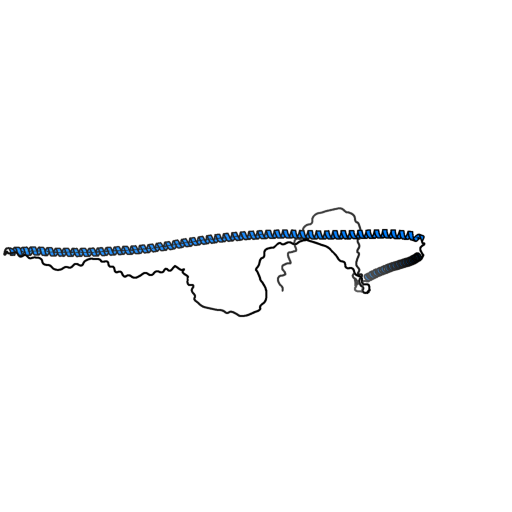-8.666 -63.416 1.00 37.84 378 VAL A O 1
ATOM 2928 N N . GLY A 1 379 ? 9.565 -8.609 -61.978 1.00 34.78 379 GLY A N 1
ATOM 2929 C CA . GLY A 1 379 ? 8.565 -9.161 -62.889 1.00 34.78 379 GLY A CA 1
ATOM 2930 C C . GLY A 1 379 ? 7.170 -8.677 -62.514 1.00 34.78 379 GLY A C 1
ATOM 2931 O O . GLY A 1 379 ? 6.650 -9.024 -61.459 1.00 34.78 379 GLY A O 1
ATOM 2932 N N . ALA A 1 380 ? 6.610 -7.838 -63.380 1.00 36.72 380 ALA A N 1
ATOM 2933 C CA . ALA A 1 380 ? 5.263 -7.288 -63.323 1.00 36.72 380 ALA A CA 1
ATOM 2934 C C . ALA A 1 380 ? 4.190 -8.353 -63.588 1.00 36.72 380 ALA A C 1
ATOM 2936 O O . ALA A 1 380 ? 4.407 -9.204 -64.447 1.00 36.72 380 ALA A O 1
ATOM 2937 N N . VAL A 1 381 ? 3.017 -8.233 -62.952 1.00 36.72 381 VAL A N 1
ATOM 2938 C CA . VAL A 1 381 ? 1.734 -8.688 -63.517 1.00 36.72 381 VAL A CA 1
ATOM 2939 C C . VAL A 1 381 ? 0.618 -7.741 -63.070 1.00 36.72 381 VAL A C 1
ATOM 2941 O O . VAL A 1 381 ? 0.555 -7.318 -61.916 1.00 36.72 381 VAL A O 1
ATOM 2944 N N . GLU A 1 382 ? -0.208 -7.393 -64.050 1.00 35.78 382 GLU A N 1
ATOM 2945 C CA . GLU A 1 382 ? -1.341 -6.478 -64.035 1.00 35.78 382 GLU A CA 1
ATOM 2946 C C . GLU A 1 382 ? -2.594 -7.019 -63.320 1.00 35.78 382 GLU A C 1
ATOM 2948 O O . GLU A 1 382 ? -2.714 -8.190 -62.969 1.00 35.78 382 GLU A O 1
ATOM 2953 N N . ALA A 1 383 ? -3.518 -6.075 -63.148 1.00 40.84 383 ALA A N 1
ATOM 2954 C CA . ALA A 1 383 ? -4.870 -6.119 -62.616 1.00 40.84 383 ALA A CA 1
ATOM 2955 C C . ALA A 1 383 ? -5.758 -7.323 -62.981 1.00 40.84 383 ALA A C 1
ATOM 2957 O O . ALA A 1 383 ? -5.835 -7.716 -64.139 1.00 40.84 383 ALA A O 1
ATOM 2958 N N . THR A 1 384 ? -6.604 -7.711 -62.019 1.00 40.50 384 THR A N 1
ATOM 2959 C CA . THR A 1 384 ? -8.027 -8.015 -62.257 1.00 40.50 384 THR A CA 1
ATOM 2960 C C . THR A 1 384 ? -8.872 -7.622 -61.043 1.00 40.50 384 THR A C 1
ATOM 2962 O O . THR A 1 384 ? -8.522 -7.912 -59.899 1.00 40.50 384 THR A O 1
ATOM 2965 N N . GLU A 1 385 ? -9.978 -6.943 -61.333 1.00 40.34 385 GLU A N 1
ATOM 2966 C CA . GLU A 1 385 ? -11.076 -6.558 -60.446 1.00 40.34 385 GLU A CA 1
ATOM 2967 C C . GLU A 1 385 ? -11.879 -7.773 -59.940 1.00 40.34 385 GLU A C 1
ATOM 2969 O O . GLU A 1 385 ? -11.909 -8.812 -60.594 1.00 40.34 385 GLU A O 1
ATOM 2974 N N . GLY A 1 386 ? -12.637 -7.580 -58.853 1.00 36.44 386 GLY A N 1
ATOM 2975 C CA . GLY A 1 386 ? -13.949 -8.224 -58.702 1.00 36.44 386 GLY A CA 1
ATOM 2976 C C . GLY A 1 386 ? -14.157 -9.152 -57.499 1.00 36.44 386 GLY A C 1
ATOM 2977 O O . GLY A 1 386 ? -13.488 -10.161 -57.352 1.00 36.44 386 GLY A O 1
ATOM 2978 N N . GLU A 1 387 ? -15.203 -8.818 -56.733 1.00 37.00 387 GLU A N 1
ATOM 2979 C CA . GLU A 1 387 ? -16.059 -9.703 -55.914 1.00 37.00 387 GLU A CA 1
ATOM 2980 C C . GLU A 1 387 ? -15.712 -9.968 -54.428 1.00 37.00 387 GLU A C 1
ATOM 2982 O O . GLU A 1 387 ? -14.856 -10.762 -54.049 1.00 37.00 387 GLU A O 1
ATOM 2987 N N . ARG A 1 388 ? -16.519 -9.325 -53.562 1.00 45.69 388 ARG A N 1
ATOM 2988 C CA . ARG A 1 388 ? -16.928 -9.810 -52.227 1.00 45.69 388 ARG A CA 1
ATOM 2989 C C . ARG A 1 388 ? -17.941 -10.958 -52.391 1.00 45.69 388 ARG A C 1
ATOM 2991 O O . ARG A 1 388 ? -18.717 -10.912 -53.344 1.00 45.69 388 ARG A O 1
ATOM 2998 N N . PRO A 1 389 ? -18.009 -11.920 -51.450 1.00 55.16 389 PRO A N 1
ATOM 2999 C CA . PRO A 1 389 ? -18.990 -11.843 -50.345 1.00 55.16 389 PRO A CA 1
ATOM 3000 C C . PRO A 1 389 ? -18.409 -12.340 -48.996 1.00 55.16 389 PRO A C 1
ATOM 3002 O O . PRO A 1 389 ? -17.500 -13.158 -48.949 1.00 55.16 389 PRO A O 1
ATOM 3005 N N . GLU A 1 390 ? -18.692 -11.698 -47.862 1.00 41.31 390 GLU A N 1
ATOM 3006 C CA . GLU A 1 390 ? -19.758 -12.037 -46.896 1.00 41.31 390 GLU A CA 1
ATOM 3007 C C . GLU A 1 390 ? -19.963 -13.536 -46.554 1.00 41.31 390 GLU A C 1
ATOM 3009 O O . GLU A 1 390 ? -20.358 -14.339 -47.388 1.00 41.31 390 GLU A O 1
ATOM 3014 N N . ALA A 1 391 ? -19.821 -13.822 -45.247 1.00 40.47 391 ALA A N 1
ATOM 3015 C CA . ALA A 1 391 ? -20.430 -14.906 -44.460 1.00 40.47 391 ALA A CA 1
ATOM 3016 C C . ALA A 1 391 ? -19.835 -16.338 -44.489 1.00 40.47 391 ALA A C 1
ATOM 3018 O O . ALA A 1 391 ? -20.248 -17.190 -45.264 1.00 40.47 391 ALA A O 1
ATOM 3019 N N . GLN A 1 392 ? -19.014 -16.651 -43.472 1.00 43.97 392 GLN A N 1
ATOM 3020 C CA . GLN A 1 392 ? -19.020 -17.925 -42.716 1.00 43.97 392 GLN A CA 1
ATOM 3021 C C . GLN A 1 392 ? -18.199 -17.719 -41.424 1.00 43.97 392 GLN A C 1
ATOM 3023 O O . GLN A 1 392 ? -16.986 -17.571 -41.457 1.00 43.97 392 GLN A O 1
ATOM 3028 N N . ALA A 1 393 ? -18.816 -17.359 -40.298 1.00 37.12 393 ALA A N 1
ATOM 3029 C CA . ALA A 1 393 ? -19.510 -18.235 -39.351 1.00 37.12 393 ALA A CA 1
ATOM 3030 C C . ALA A 1 393 ? -18.585 -19.218 -38.599 1.00 37.12 393 ALA A C 1
ATOM 3032 O O . ALA A 1 393 ? -18.195 -20.253 -39.118 1.00 37.12 393 ALA A O 1
ATOM 3033 N N . ARG A 1 394 ? -18.363 -18.879 -37.318 1.00 39.78 394 ARG A N 1
ATOM 3034 C CA . ARG A 1 394 ? -18.527 -19.745 -36.133 1.00 39.78 394 ARG A CA 1
ATOM 3035 C C . ARG A 1 394 ? -17.838 -21.117 -36.159 1.00 39.78 394 ARG A C 1
ATOM 3037 O O . ARG A 1 394 ? -18.372 -22.074 -36.703 1.00 39.78 394 ARG A O 1
ATOM 3044 N N . GLY A 1 395 ? -16.759 -21.246 -35.384 1.00 38.38 395 GLY A N 1
ATOM 3045 C CA . GLY A 1 395 ? -16.246 -22.561 -34.989 1.00 38.38 395 GLY A CA 1
ATOM 3046 C C . GLY A 1 395 ? -14.883 -22.539 -34.299 1.00 38.38 395 GLY A C 1
ATOM 3047 O O . GLY A 1 395 ? -13.966 -23.190 -34.777 1.00 38.38 395 GLY A O 1
ATOM 3048 N N . ALA A 1 396 ? -14.719 -21.787 -33.206 1.00 37.56 396 ALA A N 1
ATOM 3049 C CA . ALA A 1 396 ? -13.489 -21.833 -32.399 1.00 37.56 396 ALA A CA 1
ATOM 3050 C C . ALA A 1 396 ? -13.763 -21.592 -30.903 1.00 37.56 396 ALA A C 1
ATOM 3052 O O . ALA A 1 396 ? -13.077 -20.817 -30.244 1.00 37.56 396 ALA A O 1
ATOM 3053 N N . ALA A 1 397 ? -14.798 -22.243 -30.370 1.00 44.62 397 ALA A N 1
ATOM 3054 C CA . ALA A 1 397 ? -15.109 -22.252 -28.944 1.00 44.62 397 ALA A CA 1
ATOM 3055 C C . ALA A 1 397 ? -15.491 -23.674 -28.510 1.00 44.62 397 ALA A C 1
ATOM 3057 O O . ALA A 1 397 ? -16.661 -23.947 -28.305 1.00 44.62 397 ALA A O 1
ATOM 3058 N N . GLU A 1 398 ? -14.509 -24.581 -28.460 1.00 46.25 398 GLU A N 1
ATOM 3059 C CA . GLU A 1 398 ? -14.533 -25.836 -27.679 1.00 46.25 398 GLU A CA 1
ATOM 3060 C C . GLU A 1 398 ? -13.232 -26.616 -27.940 1.00 46.25 398 GLU A C 1
ATOM 3062 O O . GLU A 1 398 ? -13.165 -27.394 -28.891 1.00 46.25 398 GLU A O 1
ATOM 3067 N N . ARG A 1 399 ? -12.166 -26.357 -27.156 1.00 46.91 399 ARG A N 1
ATOM 3068 C CA . ARG A 1 399 ? -11.063 -27.320 -26.888 1.00 46.91 399 ARG A CA 1
ATOM 3069 C C . ARG A 1 399 ? -9.963 -26.809 -25.931 1.00 46.91 399 ARG A C 1
ATOM 3071 O O . ARG A 1 399 ? -8.782 -26.947 -26.221 1.00 46.91 399 ARG A O 1
ATOM 3078 N N . VAL A 1 400 ? -10.316 -26.224 -24.778 1.00 47.12 400 VAL A N 1
ATOM 3079 C CA . VAL A 1 400 ? -9.308 -25.836 -23.750 1.00 47.12 400 VAL A CA 1
ATOM 3080 C C . VAL A 1 400 ? -9.712 -26.234 -22.312 1.00 47.12 400 VAL A C 1
ATOM 3082 O O . VAL A 1 400 ? -9.233 -25.650 -21.354 1.00 47.12 400 VAL A O 1
ATOM 3085 N N . VAL A 1 401 ? -10.569 -27.245 -22.103 1.00 48.78 401 VAL A N 1
ATOM 3086 C CA . VAL A 1 401 ? -10.973 -27.659 -20.728 1.00 48.78 401 VAL A CA 1
ATOM 3087 C C . VAL A 1 401 ? -10.651 -29.124 -20.386 1.00 48.78 401 VAL A C 1
ATOM 3089 O O . VAL A 1 401 ? -11.089 -29.638 -19.368 1.00 48.78 401 VAL A O 1
ATOM 3092 N N . GLU A 1 402 ? -9.775 -29.791 -21.136 1.00 44.75 402 GLU A N 1
ATOM 3093 C CA . GLU A 1 402 ? -9.196 -31.074 -20.705 1.00 44.75 402 GLU A CA 1
ATOM 3094 C C . GLU A 1 402 ? -7.675 -31.007 -20.816 1.00 44.75 402 GLU A C 1
ATOM 3096 O O . GLU A 1 402 ? -7.118 -31.058 -21.908 1.00 44.75 402 GLU A O 1
ATOM 3101 N N . GLY A 1 403 ? -6.997 -30.826 -19.679 1.00 44.75 403 GLY A N 1
ATOM 3102 C CA . GLY A 1 403 ? -5.531 -30.856 -19.645 1.00 44.75 403 GLY A CA 1
ATOM 3103 C C . GLY A 1 403 ? -4.835 -30.319 -18.392 1.00 44.75 403 GLY A C 1
ATOM 3104 O O . GLY A 1 403 ? -3.611 -30.281 -18.388 1.00 44.75 403 GLY A O 1
ATOM 3105 N N . VAL A 1 404 ? -5.546 -29.893 -17.334 1.00 46.22 404 VAL A N 1
ATOM 3106 C CA . VAL A 1 404 ? -4.898 -29.281 -16.143 1.00 46.22 404 VAL A CA 1
ATOM 3107 C C . VAL A 1 404 ? -5.190 -30.013 -14.819 1.00 46.22 404 VAL A C 1
ATOM 3109 O O . VAL A 1 404 ? -4.848 -29.530 -13.747 1.00 46.22 404 VAL A O 1
ATOM 3112 N N . THR A 1 405 ? -5.721 -31.236 -14.843 1.00 50.75 405 THR A N 1
ATOM 3113 C CA . THR A 1 405 ? -5.867 -32.055 -13.619 1.00 50.75 405 THR A CA 1
ATOM 3114 C C . THR A 1 405 ? -5.121 -33.382 -13.712 1.00 50.75 405 THR A C 1
ATOM 3116 O O . THR A 1 405 ? -5.695 -34.433 -13.457 1.00 50.75 405 THR A O 1
ATOM 3119 N N . GLU A 1 406 ? -3.837 -33.347 -14.074 1.00 45.91 406 GLU A N 1
ATOM 3120 C CA . GLU A 1 406 ? -2.957 -34.523 -13.967 1.00 45.91 406 GLU A CA 1
ATOM 3121 C C . GLU A 1 406 ? -1.499 -34.127 -13.663 1.00 45.91 406 GLU A C 1
ATOM 3123 O O . GLU A 1 406 ? -0.552 -34.550 -14.315 1.00 45.91 406 GLU A O 1
ATOM 3128 N N . ALA A 1 407 ? -1.302 -33.261 -12.663 1.00 46.16 407 ALA A N 1
ATOM 3129 C CA . ALA A 1 407 ? 0.032 -32.939 -12.140 1.00 46.16 407 ALA A CA 1
ATOM 3130 C C . ALA A 1 407 ? 0.025 -32.690 -10.620 1.00 46.16 407 ALA A C 1
ATOM 3132 O O . ALA A 1 407 ? 0.709 -31.806 -10.112 1.00 46.16 407 ALA A O 1
ATOM 3133 N N . ALA A 1 408 ? -0.753 -33.480 -9.880 1.00 51.31 408 ALA A N 1
ATOM 3134 C CA . ALA A 1 408 ? -0.671 -33.553 -8.425 1.00 51.31 408 ALA A CA 1
ATOM 3135 C C . ALA A 1 408 ? -0.609 -35.026 -8.006 1.00 51.31 408 ALA A C 1
ATOM 3137 O O . ALA A 1 408 ? -1.631 -35.660 -7.764 1.00 51.31 408 ALA A O 1
ATOM 3138 N N . GLY A 1 409 ? 0.610 -35.569 -7.954 1.00 50.53 409 GLY A N 1
ATOM 3139 C CA . GLY A 1 409 ? 0.877 -36.876 -7.356 1.00 50.53 409 GLY A CA 1
ATOM 3140 C C . GLY A 1 409 ? 1.864 -37.733 -8.137 1.00 50.53 409 GLY A C 1
ATOM 3141 O O . GLY A 1 409 ? 1.441 -38.667 -8.802 1.00 50.53 409 GLY A O 1
ATOM 3142 N N . SER A 1 410 ? 3.166 -37.439 -8.037 1.00 52.22 410 SER A N 1
ATOM 3143 C CA . SER A 1 410 ? 4.243 -38.450 -8.074 1.00 52.22 410 SER A CA 1
ATOM 3144 C C . SER A 1 410 ? 5.629 -37.784 -8.108 1.00 52.22 410 SER A C 1
ATOM 3146 O O . SER A 1 410 ? 6.177 -37.575 -9.191 1.00 52.22 410 SER A O 1
ATOM 3148 N N . ARG A 1 411 ? 6.205 -37.525 -6.928 1.00 42.44 411 ARG A N 1
ATOM 3149 C CA . ARG A 1 411 ? 7.556 -37.934 -6.470 1.00 42.44 411 ARG A CA 1
ATOM 3150 C C . ARG A 1 411 ? 8.071 -37.027 -5.367 1.00 42.44 411 ARG A C 1
ATOM 3152 O O . ARG A 1 411 ? 8.121 -35.802 -5.593 1.00 42.44 411 ARG A O 1
#

Secondary structure (DSSP, 8-state):
-------PPEETTEE-HHHHHHHHHHHHHHHHHHHHHHHHHHHHHHHHHHHHHHHHHHHHHHHHHHHHHHHSPPPTTHHHHHHHHHHHHHHHHHHHHHHHHHHHHHHHHHHHHHHHHHHHHHHHHHHHHHHHHHHHHHHHHHHHHHHHHHHHHHHHHHHHHHHHHHHHHHHHHHHHHHHHHHHHHHHHHHHHHHHHHHHHHHHHHHHHHHHHHHHHHHHHHHHHHHHHHHHHHHHHHHHHHHHHHHHHHHHHHTTS-------------------------------------------PPPPPP--------------------------------------------------------------------------------------------S-SSSSSSS-SS--

Mean predicted aligned error: 22.1 Å

Organism: NCBI:txid1470180

pLDDT: mean 71.45, std 26.84, range [30.17, 98.81]

Radius of gyration: 80.37 Å; Cα contacts (8 Å, |Δi|>4): 12; chains: 1; bounding box: 142×96×222 Å

Foldseek 3Di:
DDDPPPDADADPVGGDPVVVVVVVVVVVVVVVVVVVVVVVVVVVVVVVVVVVVVVVVVVVVVVVVVVVVVPPDDDPVCPVVVVVVVVVVVVVVVVVVVVVVVVVVVVVVVVVVVVVVVVVVVVVVVVVVVVVVVVVVVVVVVVVVVVVVVVVVVVVVVVVVVVVVVVVVVVVVVVVVVVVVVVVVVVVVVVVVVVVVVVVVVVVVVVVVVVVVVVVVVVVVVVVVVVVVVVVVVVVVVVVVVVVVVVVVCVVVVVDDDDDDDDDDDDDDDDDDDDDDDDDDDDDDDDDDDDDDDDDDDDDDDDDDDDDDDDDDDDDDDDDDDDDDDDDDDDDDDDDDDDDDDDDDDDDDDDDDDDDDDDDDDDDDDDDDDDDDDDDDDDDDDDDDDDDDDDDDDDDPDDDPPDPPDPPDDD

Sequence (411 aa):
MGVSQNRFRMTFAGYDREAVDRHLTAFEEQNRAMATDRSLQQRRAEALAAELADLRDSHTALRHKFDRVCRTPIENDGLSERMLRLVELAHVEAAEIVEDARSRAERTRTAADEEARRLRRRYEHVLAELDDRRTQLEAEFAERTRRLEAEAEERERAAEEKRRRLDEESARRRQQTEQELGRALAARRAESERQVRRREKEASDRATAVLAQAREHAAEVVATASARVERLEGVQRTLTARLRETRAILSAVGELTDPVNVEPEPVREQDPEREEEPNRGGTQAHVEAARSGVEPGPVVWPAGAGEQGFGAEPGRVTQRVAGELRSVAEAVPAPRDGAAGAGSPAGPCGESARPEAASPGDASAVDVGAVDVGAVGVGAVEATEGERPEAQARGAAERVVEGVTEAAGSR

Solvent-accessible surface area (backbone atoms only — not comparable to full-atom values): 27014 Å² total; per-residue (Å²): 135,83,84,75,78,80,76,73,61,73,50,103,90,44,65,44,60,72,62,49,52,53,48,50,50,52,49,49,50,49,48,51,49,50,52,53,49,51,54,52,52,49,54,51,53,53,51,52,52,50,52,53,48,54,52,48,52,51,50,52,52,49,49,53,52,49,55,49,61,72,64,50,80,77,60,78,84,56,51,61,59,50,50,51,50,49,50,52,48,50,52,51,50,50,51,51,52,50,50,52,51,49,54,50,50,49,53,52,50,52,50,52,51,51,50,50,49,53,51,49,54,52,50,53,50,53,50,52,53,50,51,54,51,48,54,51,49,53,50,52,49,53,52,51,50,53,50,53,51,52,53,48,53,52,51,48,52,53,49,50,53,50,49,54,50,52,51,52,52,50,51,52,49,51,53,50,52,51,52,50,50,51,51,52,52,51,53,52,48,54,51,51,50,51,52,49,54,48,52,50,48,57,49,51,54,48,51,51,50,52,53,48,53,51,49,50,52,50,50,50,53,49,51,52,49,51,55,48,50,54,49,51,49,50,50,48,51,51,49,52,49,49,50,50,49,47,46,51,51,46,52,72,52,54,82,62,78,87,86,83,89,83,88,83,87,92,79,88,87,82,85,83,88,83,81,87,86,86,87,89,82,88,84,88,82,88,85,88,88,82,89,81,89,81,81,92,78,84,90,76,81,86,81,84,84,86,80,90,83,90,89,85,88,84,87,81,89,83,84,89,82,89,81,84,89,87,83,89,87,86,83,89,84,85,92,81,89,80,90,84,86,88,78,88,84,86,89,90,84,89,88,88,86,82,89,86,82,88,83,88,80,92,80,82,88,88,84,87,77,86,83,86,86,81,86,86,84,89,78,90,82,83,90,82,88,87,86,87,82,88,90,81,81,88,90,88,86,86,88,86,88,83,84,86,89,85,86,85,87,90,131